Protein AF-0000000085156314 (afdb_homodimer)

Radius of gyration: 22.44 Å; Cα contacts (8 Å, |Δi|>4): 517; chains: 2; bounding box: 77×57×50 Å

Organism: Mycolicibacterium paratuberculosis (strain ATCC BAA-968 / K-10) (NCBI:txid262316)

Nearest PDB structures (foldseek):
  6rxb-assembly1_A  TM=6.533E-01  e=6.732E-04  Acinetobacter baumannii AYE
  8ke8-assembly1_A  TM=6.267E-01  e=6.438E-04  Pseudomonas aeruginosa PAO1
  6rxb-assembly2_C  TM=6.592E-01  e=2.058E-03  Acinetobacter baumannii AYE
  6yr2-assembly1_BBB  TM=4.576E-01  e=2.408E-04  Escherichia coli
  2xpu-assembly1_A  TM=4.699E-01  e=3.443E-04  Escherichia coli

Structure (mmCIF, N/CA/C/O backbone):
data_AF-0000000085156314-model_v1
#
loop_
_entity.id
_entity.type
_entity.pdbx_description
1 polymer 'HTH tetR-type domain-containing protein'
#
loop_
_atom_site.group_PDB
_atom_site.id
_atom_site.type_symbol
_atom_site.label_atom_id
_atom_site.label_alt_id
_atom_site.label_comp_id
_atom_site.label_asym_id
_atom_site.label_entity_id
_atom_site.label_seq_id
_atom_site.pdbx_PDB_ins_code
_atom_site.Cartn_x
_atom_site.Cartn_y
_atom_site.Cartn_z
_atom_site.occupancy
_atom_site.B_iso_or_equiv
_atom_site.auth_seq_id
_atom_site.auth_comp_id
_atom_site.auth_asym_id
_atom_site.auth_atom_id
_atom_site.pdbx_PDB_model_num
ATOM 1 N N . MET A 1 1 ? 38.969 18.031 -7.281 1 35.69 1 MET A N 1
ATOM 2 C CA . MET A 1 1 ? 37.969 17.391 -6.445 1 35.69 1 MET A CA 1
ATOM 3 C C . MET A 1 1 ? 37.188 18.422 -5.613 1 35.69 1 MET A C 1
ATOM 5 O O . MET A 1 1 ? 37.812 19.297 -4.992 1 35.69 1 MET A O 1
ATOM 9 N N . ALA A 1 2 ? 36 18.609 -5.859 1 46.84 2 ALA A N 1
ATOM 10 C CA . ALA A 1 2 ? 35.406 19.703 -5.082 1 46.84 2 ALA A CA 1
ATOM 11 C C . ALA A 1 2 ? 35.688 19.531 -3.594 1 46.84 2 ALA A C 1
ATOM 13 O O . ALA A 1 2 ? 35.812 18.406 -3.102 1 46.84 2 ALA A O 1
ATOM 14 N N . PRO A 1 3 ? 36 20.5 -2.865 1 46.44 3 PRO A N 1
ATOM 15 C CA . PRO A 1 3 ? 36.312 20.359 -1.438 1 46.44 3 PRO A CA 1
ATOM 16 C C . PRO A 1 3 ? 35.219 19.609 -0.666 1 46.44 3 PRO A C 1
ATOM 18 O O . PRO A 1 3 ? 34.031 19.656 -1.045 1 46.44 3 PRO A O 1
ATOM 21 N N . PRO A 1 4 ? 35.562 18.531 0.115 1 48.97 4 PRO A N 1
ATOM 22 C CA . PRO A 1 4 ? 34.594 17.766 0.91 1 48.97 4 PRO A CA 1
ATOM 23 C C . PRO A 1 4 ? 33.594 18.656 1.63 1 48.97 4 PRO A C 1
ATOM 25 O O . PRO A 1 4 ? 33.969 19.703 2.16 1 48.97 4 PRO A O 1
ATOM 28 N N . ARG A 1 5 ? 32.438 18.797 1.153 1 59.34 5 ARG A N 1
ATOM 29 C CA . ARG A 1 5 ? 31.422 19.609 1.811 1 59.34 5 ARG A CA 1
ATOM 30 C C . ARG A 1 5 ? 31.359 19.312 3.303 1 59.34 5 ARG A C 1
ATOM 32 O O . ARG A 1 5 ? 31.422 18.141 3.709 1 59.34 5 ARG A O 1
ATOM 39 N N . LYS A 1 6 ? 31.594 20.281 4.109 1 61.19 6 LYS A N 1
ATOM 40 C CA . LYS A 1 6 ? 31.641 20.156 5.566 1 61.19 6 LYS A CA 1
ATOM 41 C C . LYS A 1 6 ? 30.469 19.328 6.082 1 61.19 6 LYS A C 1
ATOM 43 O O . LYS A 1 6 ? 30.625 18.516 6.992 1 61.19 6 LYS A O 1
ATOM 48 N N . HIS A 1 7 ? 29.188 19.562 5.43 1 71.12 7 HIS A N 1
ATOM 49 C CA . HIS A 1 7 ? 28.047 18.766 5.84 1 71.12 7 HIS A CA 1
ATOM 50 C C . HIS A 1 7 ? 27.531 17.922 4.68 1 71.12 7 HIS A C 1
ATOM 52 O O . HIS A 1 7 ? 26.891 18.438 3.758 1 71.12 7 HIS A O 1
ATOM 58 N N . GLU A 1 8 ? 27.734 16.641 4.859 1 87.06 8 GLU A N 1
ATOM 59 C CA . GLU A 1 8 ? 27.406 15.734 3.768 1 87.06 8 GLU A CA 1
ATOM 60 C C . GLU A 1 8 ? 25.891 15.703 3.527 1 87.06 8 GLU A C 1
ATOM 62 O O . GLU A 1 8 ? 25.109 15.703 4.477 1 87.06 8 GLU A O 1
ATOM 67 N N . THR A 1 9 ? 25.5 15.93 2.314 1 93.81 9 THR A N 1
ATOM 68 C CA . THR A 1 9 ? 24.109 15.914 1.896 1 93.81 9 THR A CA 1
ATOM 69 C C . THR A 1 9 ? 23.375 14.719 2.506 1 93.81 9 THR A C 1
ATOM 71 O O . THR A 1 9 ? 22.25 14.852 2.986 1 93.81 9 THR A O 1
ATOM 74 N N . ASP A 1 10 ? 24.062 13.664 2.662 1 95.19 10 ASP A N 1
ATOM 75 C CA . ASP A 1 10 ? 23.438 12.445 3.164 1 95.19 10 ASP A CA 1
ATOM 76 C C . ASP A 1 10 ? 23.078 12.578 4.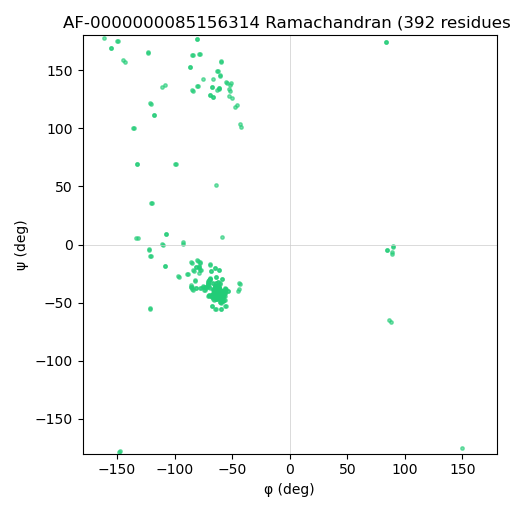645 1 95.19 10 ASP A C 1
ATOM 78 O O . ASP A 1 10 ? 22.062 12.062 5.094 1 95.19 10 ASP A O 1
ATOM 82 N N . VAL A 1 11 ? 23.906 13.281 5.297 1 96.19 11 VAL A N 1
ATOM 83 C CA . VAL A 1 11 ? 23.656 13.477 6.723 1 96.19 11 VAL A CA 1
ATOM 84 C C . VAL A 1 11 ? 22.406 14.328 6.922 1 96.19 11 VAL A C 1
ATOM 86 O O . VAL A 1 11 ? 21.578 14.039 7.789 1 96.19 11 VAL A O 1
ATOM 89 N N . ILE A 1 12 ? 22.297 15.344 6.141 1 97.31 12 ILE A N 1
ATOM 90 C CA . ILE A 1 12 ? 21.141 16.234 6.199 1 97.31 12 ILE A CA 1
ATOM 91 C C . ILE A 1 12 ? 19.875 15.469 5.844 1 97.31 12 ILE A C 1
ATOM 93 O O . ILE A 1 12 ? 18.875 15.547 6.566 1 97.31 12 ILE A O 1
ATOM 97 N N . LEU A 1 13 ? 19.984 14.711 4.793 1 98 13 LEU A N 1
ATOM 98 C CA . LEU A 1 13 ? 18.812 13.992 4.312 1 98 13 LEU A CA 1
ATOM 99 C C . LEU A 1 13 ? 18.438 12.867 5.27 1 98 13 LEU A C 1
ATOM 101 O O . LEU A 1 13 ? 17.25 12.555 5.438 1 98 13 LEU A O 1
ATOM 105 N N . ASP A 1 14 ? 19.438 12.281 5.914 1 98.06 14 ASP A N 1
ATOM 106 C CA . ASP A 1 14 ? 19.172 11.273 6.934 1 98.06 14 ASP A CA 1
ATOM 107 C C . ASP A 1 14 ? 18.469 11.883 8.141 1 98.06 14 ASP A C 1
ATOM 109 O O . ASP A 1 14 ? 17.547 11.273 8.703 1 98.06 14 ASP A O 1
ATOM 113 N N . ALA A 1 15 ? 18.859 13.062 8.492 1 97.94 15 ALA A N 1
ATOM 114 C CA . ALA A 1 15 ? 18.219 13.766 9.602 1 97.94 15 ALA A CA 1
ATOM 115 C C . ALA A 1 15 ? 16.766 14.102 9.273 1 97.94 15 ALA A C 1
ATOM 117 O O . ALA A 1 15 ? 15.883 13.898 10.102 1 97.94 15 ALA A O 1
ATOM 118 N N . ALA A 1 16 ? 16.578 14.57 8.094 1 97.56 16 ALA A N 1
ATOM 119 C CA . ALA A 1 16 ? 15.227 14.891 7.645 1 97.56 16 ALA A CA 1
ATOM 120 C C . ALA A 1 16 ? 14.328 13.656 7.664 1 97.56 16 ALA A C 1
ATOM 122 O O . ALA A 1 16 ? 13.211 13.695 8.18 1 97.56 16 ALA A O 1
ATOM 123 N N . ARG A 1 17 ? 14.812 12.602 7.145 1 97.44 17 ARG A N 1
ATOM 124 C CA . ARG A 1 17 ? 14.078 11.336 7.109 1 97.44 17 ARG A CA 1
ATOM 125 C C . ARG A 1 17 ? 13.711 10.875 8.516 1 97.44 17 ARG A C 1
ATOM 127 O O . ARG A 1 17 ? 12.57 10.492 8.766 1 97.44 17 ARG A O 1
ATOM 134 N N . ALA A 1 18 ? 14.656 10.969 9.383 1 97.75 18 ALA A N 1
ATOM 135 C CA . ALA A 1 18 ? 14.438 10.516 10.758 1 97.75 18 ALA A CA 1
ATOM 136 C C . ALA A 1 18 ? 13.336 11.336 11.43 1 97.75 18 ALA A C 1
ATOM 138 O O . ALA A 1 18 ? 12.469 10.789 12.102 1 97.75 18 ALA A O 1
ATOM 139 N N . LEU A 1 19 ? 13.367 12.609 11.242 1 96.44 19 LEU A N 1
ATOM 140 C CA . LEU A 1 19 ? 12.367 13.5 11.828 1 96.44 19 LEU A CA 1
ATOM 141 C C . LEU A 1 19 ? 10.984 13.195 11.273 1 96.44 19 LEU A C 1
ATOM 143 O O . LEU A 1 19 ? 10.008 13.141 12.023 1 96.44 19 LEU A O 1
ATOM 147 N N . VAL A 1 20 ? 10.898 12.953 9.992 1 94.06 20 VAL A N 1
ATOM 148 C CA . VAL A 1 20 ? 9.633 12.672 9.336 1 94.06 20 VAL A CA 1
ATOM 149 C C . VAL A 1 20 ? 9.07 11.336 9.836 1 94.06 20 VAL A C 1
ATOM 151 O O . VAL A 1 20 ? 7.875 11.227 10.125 1 94.06 20 VAL A O 1
ATOM 154 N N . LEU A 1 21 ? 9.922 10.359 9.945 1 93.31 21 LEU A N 1
ATOM 155 C CA . LEU A 1 21 ? 9.477 9.031 10.359 1 93.31 21 LEU A CA 1
ATOM 156 C C . LEU A 1 21 ? 9.047 9.031 11.82 1 93.31 21 LEU A C 1
ATOM 158 O O . LEU A 1 21 ? 8.141 8.297 12.211 1 93.31 21 LEU A O 1
ATOM 162 N N . ASP A 1 22 ? 9.656 9.906 12.609 1 91.56 22 ASP A N 1
ATOM 163 C CA . ASP A 1 22 ? 9.383 9.945 14.047 1 91.56 22 ASP A CA 1
ATOM 164 C C . ASP A 1 22 ? 8.141 10.781 14.344 1 91.56 22 ASP A C 1
ATOM 166 O O . ASP A 1 22 ? 7.32 10.406 15.188 1 91.56 22 ASP A O 1
ATOM 170 N N . GLY A 1 23 ? 8.008 11.883 13.617 1 87.19 23 GLY A N 1
ATOM 171 C CA . GLY A 1 23 ? 6.977 12.836 14.016 1 87.19 23 GLY A CA 1
ATOM 172 C C . GLY A 1 23 ? 6.113 13.297 12.859 1 87.19 23 GLY A C 1
ATOM 173 O O . GLY A 1 23 ? 5.254 14.164 13.023 1 87.19 23 GLY A O 1
ATOM 174 N N . GLY A 1 24 ? 6.355 12.68 11.727 1 87.69 24 GLY A N 1
ATOM 175 C CA . GLY A 1 24 ? 5.645 13.133 10.539 1 87.69 24 GLY A CA 1
ATOM 176 C C . GLY A 1 24 ? 6.305 14.32 9.867 1 87.69 24 GLY A C 1
ATOM 177 O O . GLY A 1 24 ? 7.258 14.891 10.398 1 87.69 24 GLY A O 1
ATOM 178 N N . PRO A 1 25 ? 5.789 14.711 8.727 1 87.38 25 PRO A N 1
ATOM 179 C CA . PRO A 1 25 ? 6.395 15.797 7.941 1 87.38 25 PRO A CA 1
ATOM 180 C C . PRO A 1 25 ? 6.43 17.125 8.695 1 87.38 25 PRO A C 1
ATOM 182 O O . PRO A 1 25 ? 7.371 17.906 8.539 1 87.38 25 PRO A O 1
ATOM 185 N N . ARG A 1 26 ? 5.496 17.391 9.492 1 84.06 26 ARG A N 1
ATOM 186 C CA . ARG A 1 26 ? 5.41 18.656 10.203 1 84.06 26 ARG A CA 1
ATOM 187 C C . ARG A 1 26 ? 6.516 18.781 11.242 1 84.06 26 ARG A C 1
ATOM 189 O O . ARG A 1 26 ? 6.922 19.891 11.602 1 84.06 26 ARG A O 1
ATOM 196 N N . ALA A 1 27 ? 7.023 17.719 11.656 1 89.88 27 ALA A N 1
ATOM 197 C CA . ALA A 1 27 ? 8.078 17.688 12.664 1 89.88 27 ALA A CA 1
ATOM 198 C C . ALA A 1 27 ? 9.43 18.047 12.055 1 89.88 27 ALA A C 1
ATOM 200 O O . ALA A 1 27 ? 10.391 18.328 12.773 1 89.88 27 ALA A O 1
ATOM 201 N N . ALA A 1 28 ? 9.516 18 10.766 1 94.75 28 ALA A N 1
ATOM 202 C CA . ALA A 1 28 ? 10.781 18.219 10.07 1 94.75 28 ALA A CA 1
ATOM 203 C C . ALA A 1 28 ? 10.883 19.641 9.539 1 94.75 28 ALA A C 1
ATOM 205 O O . ALA A 1 28 ? 10.953 19.859 8.32 1 94.75 28 ALA A O 1
ATOM 206 N N . SER A 1 29 ? 11.008 20.609 10.461 1 95.56 29 SER A N 1
ATOM 207 C CA . SER A 1 29 ? 11.266 22 10.078 1 95.56 29 SER A CA 1
ATOM 208 C C . SER A 1 29 ? 12.734 22.219 9.719 1 95.56 29 SER A C 1
ATOM 210 O O . SER A 1 29 ? 13.586 21.391 10.055 1 95.56 29 SER A O 1
ATOM 212 N N . VAL A 1 30 ? 12.969 23.297 9.078 1 96.62 30 VAL A N 1
ATOM 213 C CA . VAL A 1 30 ? 14.352 23.625 8.734 1 96.62 30 VAL A CA 1
ATOM 214 C C . VAL A 1 30 ? 15.188 23.719 10.016 1 96.62 30 VAL A C 1
ATOM 216 O O . VAL A 1 30 ? 16.312 23.219 10.07 1 96.62 30 VAL A O 1
ATOM 219 N N . ALA A 1 31 ? 14.633 24.344 11.016 1 97.44 31 ALA A N 1
ATOM 220 C CA . ALA A 1 31 ? 15.328 24.484 12.297 1 97.44 31 ALA A CA 1
ATOM 221 C C . ALA A 1 31 ? 15.617 23.125 12.914 1 97.44 31 ALA A C 1
ATOM 223 O O . ALA A 1 31 ? 16.719 22.875 13.406 1 97.44 31 ALA A O 1
ATOM 224 N N . ALA A 1 32 ? 14.672 22.234 12.922 1 97.94 32 ALA A N 1
ATOM 225 C CA . ALA A 1 32 ? 14.836 20.891 13.484 1 97.94 32 ALA A CA 1
ATOM 226 C C . ALA A 1 32 ? 15.875 20.094 12.711 1 97.94 32 ALA A C 1
ATOM 228 O O . ALA A 1 32 ? 16.688 19.375 13.305 1 97.94 32 ALA A O 1
ATOM 229 N N . ILE A 1 33 ? 15.836 20.172 11.398 1 98.19 33 ILE A N 1
ATOM 230 C CA . ILE A 1 33 ? 16.781 19.453 10.547 1 98.19 33 ILE A CA 1
ATOM 231 C C . ILE A 1 33 ? 18.188 20 10.773 1 98.19 33 ILE A C 1
ATOM 233 O O . ILE A 1 33 ? 19.156 19.219 10.836 1 98.19 33 ILE A O 1
ATOM 237 N N . ALA A 1 34 ? 18.234 21.297 10.875 1 97.81 34 ALA A N 1
ATOM 238 C CA . ALA A 1 34 ? 19.531 21.922 11.156 1 97.81 34 ALA A CA 1
ATOM 239 C C . ALA A 1 34 ? 20.125 21.391 12.453 1 97.81 34 ALA A C 1
ATOM 241 O O . ALA A 1 34 ? 21.281 20.984 12.492 1 97.81 34 ALA A O 1
ATOM 242 N N . LYS A 1 35 ? 19.344 21.375 13.438 1 97.69 35 LYS A N 1
ATOM 243 C CA . LYS A 1 35 ? 19.781 20.891 14.75 1 97.69 35 LYS A CA 1
ATOM 244 C C . LYS A 1 35 ? 20.203 19.422 14.688 1 97.69 35 LYS A C 1
ATOM 246 O O . LYS A 1 35 ? 21.266 19.062 15.195 1 97.69 35 LYS A O 1
ATOM 251 N N . ALA A 1 36 ? 19.438 18.641 14.047 1 97.19 36 ALA A N 1
ATOM 252 C CA . ALA A 1 36 ? 19.672 17.203 14.008 1 97.19 36 ALA A CA 1
ATOM 253 C C . ALA A 1 36 ? 20.875 16.859 13.141 1 97.19 36 ALA A C 1
ATOM 255 O O . ALA A 1 36 ? 21.609 15.898 13.43 1 97.19 36 ALA A O 1
ATOM 256 N N . SER A 1 37 ? 21.047 17.562 12.094 1 96.69 37 SER A N 1
ATOM 257 C CA . SER A 1 37 ? 22.109 17.25 11.141 1 96.69 37 SER A CA 1
ATOM 258 C C . SER A 1 37 ? 23.406 17.938 11.516 1 96.69 37 SER A C 1
ATOM 260 O O . SER A 1 37 ? 24.484 17.562 11.016 1 96.69 37 SER A O 1
ATOM 262 N N . GLY A 1 38 ? 23.266 19.062 12.242 1 96.31 38 GLY A N 1
ATOM 263 C CA . GLY A 1 38 ? 24.438 19.859 12.555 1 96.31 38 GLY A CA 1
ATOM 264 C C . GLY A 1 38 ? 24.734 20.906 11.492 1 96.31 38 GLY A C 1
ATOM 265 O O . GLY A 1 38 ? 25.625 21.734 11.672 1 96.31 38 GLY A O 1
ATOM 266 N N . ALA A 1 39 ? 24.062 20.875 10.414 1 96.06 39 ALA A N 1
ATOM 267 C CA . ALA A 1 39 ? 24.25 21.859 9.359 1 96.06 39 ALA A CA 1
ATOM 268 C C . ALA A 1 39 ? 23.516 23.156 9.68 1 96.06 39 ALA A C 1
ATOM 270 O O . ALA A 1 39 ? 22.359 23.125 10.117 1 96.06 39 ALA A O 1
ATOM 271 N N . PRO A 1 40 ? 24.219 24.266 9.438 1 95.12 40 PRO A N 1
ATOM 272 C CA . PRO A 1 40 ? 23.531 25.547 9.656 1 95.12 40 PRO A CA 1
ATOM 273 C C . PRO A 1 40 ? 22.328 25.719 8.742 1 95.12 40 PRO A C 1
ATOM 275 O O . PRO A 1 40 ? 22.344 25.297 7.586 1 95.12 40 PRO A O 1
ATOM 278 N N . ALA A 1 41 ? 21.328 26.453 9.266 1 95.44 41 ALA A N 1
ATOM 279 C CA . ALA A 1 41 ? 20.109 26.719 8.5 1 95.44 41 ALA A CA 1
ATOM 280 C C . ALA A 1 41 ? 20.422 27.391 7.176 1 95.44 41 ALA A C 1
ATOM 282 O O . ALA A 1 41 ? 19.797 27.109 6.156 1 95.44 41 ALA A O 1
ATOM 283 N N . GLY A 1 42 ? 21.328 28.328 7.195 1 94.69 42 GLY A N 1
ATOM 284 C CA . GLY A 1 42 ? 21.719 29.016 5.98 1 94.69 42 GLY A CA 1
ATOM 285 C C . GLY A 1 42 ? 22.203 28.078 4.891 1 94.69 42 GLY A C 1
ATOM 286 O O . GLY A 1 42 ? 21.891 28.266 3.713 1 94.69 42 GLY A O 1
ATOM 287 N N . THR A 1 43 ? 22.953 27.078 5.238 1 94.44 43 THR A N 1
ATOM 288 C CA . THR A 1 43 ? 23.438 26.047 4.32 1 94.44 43 THR A CA 1
ATOM 289 C C . THR A 1 43 ? 22.25 25.266 3.734 1 94.44 43 THR A C 1
ATOM 291 O O . THR A 1 43 ? 22.234 24.984 2.535 1 94.44 43 THR A O 1
ATOM 294 N N . LEU A 1 44 ? 21.281 24.906 4.551 1 97 44 LEU A N 1
ATOM 295 C CA . LEU A 1 44 ? 20.109 24.172 4.113 1 97 44 LEU A CA 1
ATOM 296 C C . LEU A 1 44 ? 19.312 24.969 3.088 1 97 44 LEU A C 1
ATOM 298 O O . LEU A 1 44 ? 18.922 24.438 2.049 1 97 44 LEU A O 1
ATOM 302 N N . TYR A 1 45 ? 19.141 26.25 3.395 1 96.06 45 TYR A N 1
ATOM 303 C CA . TYR A 1 45 ? 18.406 27.109 2.49 1 96.06 45 TYR A CA 1
ATOM 304 C C . TYR A 1 45 ? 19.141 27.281 1.168 1 96.06 45 TYR A C 1
ATOM 306 O O . TYR A 1 45 ? 18.531 27.281 0.1 1 96.06 45 TYR A O 1
ATOM 314 N N . HIS A 1 46 ? 20.359 27.438 1.26 1 95.19 46 HIS A N 1
ATOM 315 C CA . HIS A 1 46 ? 21.172 27.609 0.057 1 95.19 46 HIS A CA 1
ATOM 316 C C . HIS A 1 46 ? 21.109 26.375 -0.828 1 95.19 46 HIS A C 1
ATOM 318 O O . HIS A 1 46 ? 20.938 26.484 -2.043 1 95.19 46 HIS A O 1
ATOM 324 N N . ARG A 1 47 ? 21.156 25.219 -0.265 1 95.44 47 ARG A N 1
ATOM 325 C CA . ARG A 1 47 ? 21.281 23.969 -1.008 1 95.44 47 ARG A CA 1
ATOM 326 C C . ARG A 1 47 ? 19.906 23.484 -1.473 1 95.44 47 ARG A C 1
ATOM 328 O O . ARG A 1 47 ? 19.781 22.906 -2.557 1 95.44 47 ARG A O 1
ATOM 335 N N . PHE A 1 48 ? 18.844 23.703 -0.605 1 95.94 48 PHE A N 1
ATOM 336 C CA . PHE A 1 48 ? 17.578 23.031 -0.887 1 95.94 48 PHE A CA 1
ATOM 337 C C . PHE A 1 48 ? 16.469 24.047 -1.089 1 95.94 48 PHE A C 1
ATOM 339 O O . PHE A 1 48 ? 15.359 23.688 -1.499 1 95.94 48 PHE A O 1
ATOM 346 N N . GLY A 1 49 ? 16.703 25.297 -0.805 1 94.44 49 GLY A N 1
ATOM 347 C CA . GLY A 1 49 ? 15.703 26.344 -0.961 1 94.44 49 GLY A CA 1
ATOM 348 C C . GLY A 1 49 ? 14.805 26.484 0.252 1 94.44 49 GLY A C 1
ATOM 349 O O . GLY A 1 49 ? 14.812 27.531 0.909 1 94.44 49 GLY A O 1
ATOM 350 N N . ASN A 1 50 ? 14.031 25.5 0.538 1 93.06 50 ASN A N 1
ATOM 351 C CA . ASN A 1 50 ? 13.078 25.516 1.646 1 93.06 50 ASN A CA 1
ATOM 352 C C . ASN A 1 50 ? 12.883 24.125 2.234 1 93.06 50 ASN A C 1
ATOM 354 O O . ASN A 1 50 ? 13.555 23.172 1.831 1 93.06 50 ASN A O 1
ATOM 358 N N . ARG A 1 51 ? 12.039 24.047 3.203 1 93.88 51 ARG A N 1
ATOM 359 C CA . ARG A 1 51 ? 11.742 22.781 3.883 1 93.88 51 ARG A CA 1
ATOM 360 C C . ARG A 1 51 ? 11.281 21.719 2.891 1 93.88 51 ARG A C 1
ATOM 362 O O . ARG A 1 51 ? 11.758 20.594 2.924 1 93.88 51 ARG A O 1
ATOM 369 N N . ASP A 1 52 ? 10.414 22.078 1.984 1 91.56 52 ASP A N 1
ATOM 370 C CA . ASP A 1 52 ? 9.883 21.156 0.997 1 91.56 52 ASP A CA 1
ATOM 371 C C . ASP A 1 52 ? 11 20.609 0.109 1 91.56 52 ASP A C 1
ATOM 373 O O . ASP A 1 52 ? 10.984 19.422 -0.263 1 91.56 52 ASP A O 1
ATOM 377 N N . GLY A 1 53 ? 11.828 21.469 -0.193 1 92.75 53 GLY A N 1
ATOM 378 C CA . GLY A 1 53 ? 12.969 21.047 -0.988 1 92.75 53 GLY A CA 1
ATOM 379 C C . GLY A 1 53 ? 13.797 19.969 -0.312 1 92.75 53 GLY A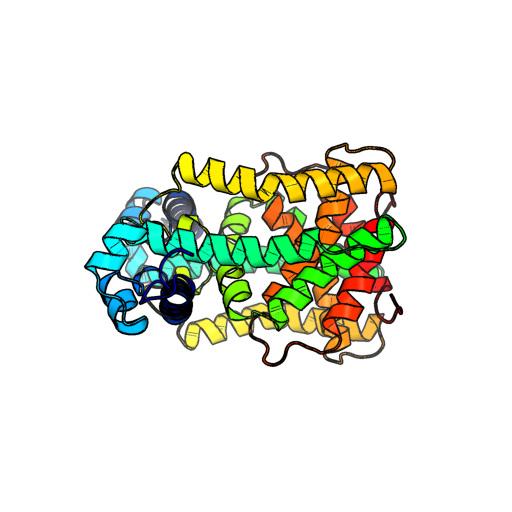 C 1
ATOM 380 O O . GLY A 1 53 ? 14.234 19.016 -0.962 1 92.75 53 GLY A O 1
ATOM 381 N N . ILE A 1 54 ? 14.031 20.062 0.994 1 95.19 54 ILE A N 1
ATOM 382 C CA . ILE A 1 54 ? 14.805 19.078 1.753 1 95.19 54 ILE A CA 1
ATOM 383 C C . ILE A 1 54 ? 14.055 17.75 1.787 1 95.19 54 ILE A C 1
ATOM 385 O O . ILE A 1 54 ? 14.641 16.688 1.529 1 95.19 54 ILE A O 1
ATOM 389 N N . LEU A 1 55 ? 12.836 17.859 2.082 1 94.38 55 LEU A N 1
ATOM 390 C CA . LEU A 1 55 ? 12.031 16.656 2.232 1 94.38 55 LEU A CA 1
ATOM 391 C C . LEU A 1 55 ? 11.883 15.922 0.9 1 94.38 55 LEU A C 1
ATOM 393 O O . LEU A 1 55 ? 11.961 14.695 0.848 1 94.38 55 LEU A O 1
ATOM 397 N N . THR A 1 56 ? 11.688 16.688 -0.111 1 93.19 56 THR A N 1
ATOM 398 C CA . THR A 1 56 ? 11.625 16.109 -1.449 1 93.19 56 THR A CA 1
ATOM 399 C C . THR A 1 56 ? 12.938 15.406 -1.796 1 93.19 56 THR A C 1
ATOM 401 O O . THR A 1 56 ? 12.922 14.289 -2.309 1 93.19 56 THR A O 1
ATOM 404 N N . ALA A 1 57 ? 13.938 16.031 -1.49 1 94.31 57 ALA A N 1
ATOM 405 C CA . ALA A 1 57 ? 15.25 15.453 -1.776 1 94.31 57 ALA A CA 1
ATOM 406 C C . ALA A 1 57 ? 15.453 14.156 -1.004 1 94.31 57 ALA A C 1
ATOM 408 O O . ALA A 1 57 ? 15.984 13.18 -1.544 1 94.31 57 ALA A O 1
ATOM 409 N N . ALA A 1 58 ? 15.07 14.133 0.251 1 96.38 58 ALA A N 1
ATOM 410 C CA . ALA A 1 58 ? 15.18 12.93 1.069 1 96.38 58 ALA A CA 1
ATOM 411 C C . ALA A 1 58 ? 14.352 11.789 0.482 1 96.38 58 ALA A C 1
ATOM 413 O O . ALA A 1 58 ? 14.82 10.648 0.403 1 96.38 58 ALA A O 1
ATOM 414 N N . TRP A 1 59 ? 13.195 12.102 0.047 1 96 59 TRP A N 1
ATOM 415 C CA . TRP A 1 59 ? 12.305 11.109 -0.53 1 96 59 TRP A CA 1
ATOM 416 C C . TRP A 1 59 ? 12.836 10.602 -1.863 1 96 59 TRP A C 1
ATOM 418 O O . TRP A 1 59 ? 12.859 9.391 -2.113 1 96 59 TRP A O 1
ATOM 428 N N . LEU A 1 60 ? 13.273 11.5 -2.643 1 95.25 60 LEU A N 1
ATOM 429 C CA . LEU A 1 60 ? 13.797 11.133 -3.953 1 95.25 60 LEU A CA 1
ATOM 430 C C . LEU A 1 60 ? 15.062 10.289 -3.82 1 95.25 60 LEU A C 1
ATOM 432 O O . LEU A 1 60 ? 15.297 9.391 -4.625 1 95.25 60 LEU A O 1
ATOM 436 N N . ARG A 1 61 ? 15.828 10.586 -2.865 1 96.5 61 ARG A N 1
ATOM 437 C CA . ARG A 1 61 ? 17 9.758 -2.637 1 96.5 61 ARG A CA 1
ATOM 438 C C . ARG A 1 61 ? 16.609 8.328 -2.273 1 96.5 61 ARG A C 1
ATOM 440 O O . ARG A 1 61 ? 17.219 7.371 -2.756 1 96.5 61 ARG A O 1
ATOM 447 N N . ALA A 1 62 ? 15.672 8.188 -1.394 1 97.56 62 ALA A N 1
ATOM 448 C CA . ALA A 1 62 ? 15.188 6.859 -1.035 1 97.56 62 ALA A CA 1
ATOM 449 C C . ALA A 1 62 ? 14.672 6.113 -2.264 1 97.56 62 ALA A C 1
ATOM 451 O O . ALA A 1 62 ? 14.961 4.93 -2.445 1 97.56 62 ALA A O 1
ATOM 452 N N . LEU A 1 63 ? 13.961 6.836 -3.105 1 96.69 63 LEU A N 1
ATOM 453 C CA . LEU A 1 63 ? 13.43 6.25 -4.332 1 96.69 63 LEU A CA 1
ATOM 454 C C . LEU A 1 63 ? 14.555 5.805 -5.254 1 96.69 63 LEU A C 1
ATOM 456 O O . LEU A 1 63 ? 14.508 4.707 -5.816 1 96.69 63 LEU A O 1
ATOM 460 N N . GLU A 1 64 ? 15.508 6.633 -5.395 1 96.56 64 GLU A N 1
ATOM 461 C CA . GLU A 1 64 ? 16.656 6.312 -6.234 1 96.56 64 GLU A CA 1
ATOM 462 C C . GLU A 1 64 ? 17.391 5.074 -5.719 1 96.56 64 GLU A C 1
ATOM 464 O O . GLU A 1 64 ? 17.797 4.215 -6.504 1 96.56 64 GLU A O 1
ATOM 469 N N . ARG A 1 65 ? 17.578 5.031 -4.418 1 97.19 65 ARG A N 1
ATOM 470 C CA . ARG A 1 65 ? 18.25 3.889 -3.809 1 97.19 65 ARG A CA 1
ATOM 471 C C . ARG A 1 65 ? 17.453 2.602 -4.043 1 97.19 65 ARG A C 1
ATOM 473 O O . ARG A 1 65 ? 18.047 1.547 -4.289 1 97.19 65 ARG A O 1
ATOM 480 N N . PHE A 1 66 ? 16.203 2.65 -4.02 1 97.69 66 PHE A N 1
ATOM 481 C CA . PHE A 1 66 ? 15.367 1.5 -4.332 1 97.69 66 PHE A CA 1
ATOM 482 C C . PHE A 1 66 ? 15.484 1.126 -5.805 1 97.69 66 PHE A C 1
ATOM 484 O O . PHE A 1 66 ? 15.766 -0.028 -6.137 1 97.69 66 PHE A O 1
ATOM 491 N N . GLN A 1 67 ? 15.273 2.105 -6.688 1 96.81 67 GLN A N 1
ATOM 492 C CA . GLN A 1 67 ? 15.211 1.849 -8.125 1 96.81 67 GLN A CA 1
ATOM 493 C C . GLN A 1 67 ? 16.562 1.353 -8.648 1 96.81 67 GLN A C 1
ATOM 495 O O . GLN A 1 67 ? 16.609 0.531 -9.57 1 96.81 67 GLN A O 1
ATOM 500 N N . ALA A 1 68 ? 17.641 1.877 -8.086 1 96.44 68 ALA A N 1
ATOM 501 C CA . ALA A 1 68 ? 18.969 1.41 -8.484 1 96.44 68 ALA A CA 1
ATOM 502 C C . ALA A 1 68 ? 19.109 -0.089 -8.242 1 96.44 68 ALA A C 1
ATOM 504 O O . ALA A 1 68 ? 19.672 -0.808 -9.078 1 96.44 68 ALA A O 1
ATOM 505 N N . ARG A 1 69 ? 18.609 -0.577 -7.191 1 96.31 69 ARG A N 1
ATOM 506 C CA . ARG A 1 69 ? 18.672 -2 -6.871 1 96.31 69 ARG A CA 1
ATOM 507 C C . ARG A 1 69 ? 17.766 -2.809 -7.793 1 96.31 69 ARG A C 1
ATOM 509 O O . ARG A 1 69 ? 18.172 -3.861 -8.297 1 96.31 69 ARG A O 1
ATOM 516 N N . ALA A 1 70 ? 16.578 -2.311 -7.996 1 96.88 70 ALA A N 1
ATOM 517 C CA . ALA A 1 70 ? 15.625 -3.006 -8.852 1 96.88 70 ALA A CA 1
ATOM 518 C C . ALA A 1 70 ? 16.156 -3.129 -10.281 1 96.88 70 ALA A C 1
ATOM 520 O O . ALA A 1 70 ? 16.062 -4.191 -10.898 1 96.88 70 ALA A O 1
ATOM 521 N N . LEU A 1 71 ? 16.75 -2.049 -10.766 1 96.62 71 LEU A N 1
ATOM 522 C CA . LEU A 1 71 ? 17.203 -2 -12.156 1 96.62 71 LEU A CA 1
ATOM 523 C C . LEU A 1 71 ? 18.5 -2.775 -12.328 1 96.62 71 LEU A C 1
ATOM 525 O O . LEU A 1 71 ? 18.844 -3.184 -13.445 1 96.62 71 LEU A O 1
ATOM 529 N N . ALA A 1 72 ? 19.203 -2.951 -11.242 1 96.81 72 ALA A N 1
ATOM 530 C CA . ALA A 1 72 ? 20.438 -3.717 -11.289 1 96.81 72 ALA A CA 1
ATOM 531 C C . ALA A 1 72 ? 20.172 -5.219 -11.25 1 96.81 72 ALA A C 1
ATOM 533 O O . ALA A 1 72 ? 21.047 -6.027 -11.555 1 96.81 72 ALA A O 1
ATOM 534 N N . ALA A 1 73 ? 19 -5.566 -10.805 1 95.62 73 ALA A N 1
ATOM 535 C CA . ALA A 1 73 ? 18.641 -6.98 -10.711 1 95.62 73 ALA A CA 1
ATOM 536 C C . ALA A 1 73 ? 18.625 -7.637 -12.086 1 95.62 73 ALA A C 1
ATOM 538 O O . ALA A 1 73 ? 18.172 -7.035 -13.07 1 95.62 73 ALA A O 1
ATOM 539 N N . ASP A 1 74 ? 19.234 -8.766 -12.156 1 94.31 74 ASP A N 1
ATOM 540 C CA . ASP A 1 74 ? 19.344 -9.484 -13.414 1 94.31 74 ASP A CA 1
ATOM 541 C C . ASP A 1 74 ? 19.234 -10.992 -13.203 1 94.31 74 ASP A C 1
ATOM 543 O O . ASP A 1 74 ? 19.375 -11.477 -12.078 1 94.31 74 ASP A O 1
ATOM 547 N N . GLY A 1 75 ? 18.875 -11.695 -14.203 1 95.81 75 GLY A N 1
ATOM 548 C CA . GLY A 1 75 ? 18.75 -13.141 -14.203 1 95.81 75 GLY A CA 1
ATOM 549 C C . GLY A 1 75 ? 19.047 -13.766 -15.562 1 95.81 75 GLY A C 1
ATOM 550 O O . GLY A 1 75 ? 19.297 -13.055 -16.531 1 95.81 75 GLY A O 1
ATOM 551 N N . ASP A 1 76 ? 19.047 -15.086 -15.578 1 96.88 76 ASP A N 1
ATOM 552 C CA . ASP A 1 76 ? 19.406 -15.828 -16.781 1 96.88 76 ASP A CA 1
ATOM 553 C C . ASP A 1 76 ? 18.328 -15.703 -17.844 1 96.88 76 ASP A C 1
ATOM 555 O O . ASP A 1 76 ? 18.625 -15.773 -19.047 1 96.88 76 ASP A O 1
ATOM 559 N N . THR A 1 77 ? 17.094 -15.633 -17.469 1 98.06 77 THR A N 1
ATOM 560 C CA . THR A 1 77 ? 15.938 -15.484 -18.344 1 98.06 77 THR A CA 1
ATOM 561 C C . THR A 1 77 ? 15.133 -14.234 -17.969 1 98.06 77 THR A C 1
ATOM 563 O O . THR A 1 77 ? 15.344 -13.648 -16.906 1 98.06 77 THR A O 1
ATOM 566 N N . PRO A 1 78 ? 14.25 -13.828 -18.875 1 97.88 78 PRO A N 1
ATOM 567 C CA . PRO A 1 78 ? 13.367 -12.719 -18.516 1 97.88 78 PRO A CA 1
ATOM 568 C C . PRO A 1 78 ? 12.57 -12.977 -17.234 1 97.88 78 PRO A C 1
ATOM 570 O O . PRO A 1 78 ? 12.383 -12.07 -16.422 1 97.88 78 PRO A O 1
ATOM 573 N N . GLU A 1 79 ? 12.164 -14.164 -17.078 1 98.25 79 GLU A N 1
ATOM 574 C CA . GLU A 1 79 ? 11.445 -14.539 -15.859 1 98.25 79 GLU A CA 1
ATOM 575 C C . GLU A 1 79 ? 12.336 -14.398 -14.625 1 98.25 79 GLU A C 1
ATOM 577 O O . GLU A 1 79 ? 11.922 -13.828 -13.617 1 98.25 79 GLU A O 1
ATOM 582 N N . ASP A 1 80 ? 13.57 -14.875 -14.734 1 98.44 80 ASP A N 1
ATOM 583 C CA . ASP A 1 80 ? 14.516 -14.758 -13.633 1 98.44 80 ASP A CA 1
ATOM 584 C C . ASP A 1 80 ? 14.797 -13.289 -13.305 1 98.44 80 ASP A C 1
ATOM 586 O O . ASP A 1 80 ? 14.953 -12.93 -12.133 1 98.44 80 ASP A O 1
ATOM 590 N N . THR A 1 81 ? 14.875 -12.508 -14.328 1 98.56 81 THR A N 1
ATOM 591 C CA . THR A 1 81 ? 15.102 -11.078 -14.141 1 98.56 81 THR A CA 1
ATOM 592 C C . THR A 1 81 ? 13.938 -10.438 -13.406 1 98.56 81 THR A C 1
ATOM 594 O O . THR A 1 81 ? 14.141 -9.672 -12.461 1 98.56 81 THR A O 1
ATOM 597 N N . ALA A 1 82 ? 12.75 -10.75 -13.828 1 98.69 82 ALA A N 1
ATOM 598 C CA . ALA A 1 82 ? 11.555 -10.211 -13.172 1 98.69 82 ALA A CA 1
ATOM 599 C C . ALA A 1 82 ? 11.5 -10.625 -11.703 1 98.69 82 ALA A C 1
ATOM 601 O O . ALA A 1 82 ? 11.219 -9.797 -10.836 1 98.69 82 ALA A O 1
ATOM 602 N N . VAL A 1 83 ? 11.812 -11.867 -11.453 1 98.69 83 VAL A N 1
ATOM 603 C CA . VAL A 1 83 ? 11.805 -12.383 -10.086 1 98.69 83 VAL A CA 1
ATOM 604 C C . VAL A 1 83 ? 12.883 -11.672 -9.266 1 98.69 83 VAL A C 1
ATOM 606 O O . VAL A 1 83 ? 12.641 -11.281 -8.117 1 98.69 83 VAL A O 1
ATOM 609 N N . ALA A 1 84 ? 14.031 -11.484 -9.852 1 98.69 84 ALA A N 1
ATOM 610 C CA . ALA A 1 84 ? 15.117 -10.789 -9.164 1 98.69 84 ALA A CA 1
ATOM 611 C C . ALA A 1 84 ? 14.719 -9.359 -8.82 1 98.69 84 ALA A C 1
ATOM 613 O O . ALA A 1 84 ? 15.07 -8.844 -7.754 1 98.69 84 ALA A O 1
ATOM 614 N N . MET A 1 85 ? 14.047 -8.711 -9.703 1 98.69 85 MET A N 1
ATOM 615 C CA . MET A 1 85 ? 13.562 -7.359 -9.453 1 98.69 85 MET A CA 1
ATOM 616 C C . MET A 1 85 ? 12.586 -7.34 -8.281 1 98.69 85 MET A C 1
ATOM 618 O O . MET A 1 85 ? 12.656 -6.453 -7.43 1 98.69 85 MET A O 1
ATOM 622 N N . ALA A 1 86 ? 11.688 -8.305 -8.219 1 98.56 86 ALA A N 1
ATOM 623 C CA . ALA A 1 86 ? 10.75 -8.391 -7.105 1 98.56 86 ALA A CA 1
ATOM 624 C C . ALA A 1 86 ? 11.492 -8.578 -5.781 1 98.56 86 ALA A C 1
ATOM 626 O O . ALA A 1 86 ? 11.195 -7.891 -4.797 1 98.56 86 ALA A O 1
ATOM 627 N N . VAL A 1 87 ? 12.453 -9.43 -5.773 1 98.56 87 VAL A N 1
ATOM 628 C CA . VAL A 1 87 ? 13.195 -9.758 -4.566 1 98.56 87 VAL A CA 1
ATOM 629 C C . VAL A 1 87 ? 14.047 -8.562 -4.137 1 98.56 87 VAL A C 1
ATOM 631 O O . VAL A 1 87 ? 14.297 -8.367 -2.945 1 98.56 87 VAL A O 1
ATOM 634 N N . ALA A 1 88 ? 14.453 -7.766 -5.09 1 98.25 88 ALA A N 1
ATOM 635 C CA . ALA A 1 88 ? 15.258 -6.578 -4.805 1 98.25 88 ALA A CA 1
ATOM 636 C C . ALA A 1 88 ? 14.531 -5.633 -3.857 1 98.25 88 ALA A C 1
ATOM 638 O O . ALA A 1 88 ? 15.156 -4.926 -3.068 1 98.25 88 ALA A O 1
ATOM 639 N N . ALA A 1 89 ? 13.234 -5.609 -3.887 1 97.75 89 ALA A N 1
ATOM 640 C CA . ALA A 1 89 ? 12.453 -4.781 -2.973 1 97.75 89 ALA A CA 1
ATOM 641 C C . ALA A 1 89 ? 12.648 -5.223 -1.525 1 97.75 89 ALA A C 1
ATOM 643 O O . ALA A 1 89 ? 12.789 -4.387 -0.628 1 97.75 89 ALA A O 1
ATOM 644 N N . VAL A 1 90 ? 12.672 -6.535 -1.323 1 97.88 90 VAL A N 1
ATOM 645 C CA . VAL A 1 90 ? 12.891 -7.078 0.013 1 97.88 90 VAL A CA 1
ATOM 646 C C . VAL A 1 90 ? 14.305 -6.75 0.481 1 97.88 90 VAL A C 1
ATOM 648 O O . VAL A 1 90 ? 14.508 -6.289 1.608 1 97.88 90 VAL A O 1
ATOM 651 N N . GLY A 1 91 ? 15.273 -6.941 -0.416 1 97.5 91 GLY A N 1
ATOM 652 C CA . GLY A 1 91 ? 16.656 -6.605 -0.096 1 97.5 91 GLY A CA 1
ATOM 653 C C . GLY A 1 91 ? 16.844 -5.141 0.245 1 97.5 91 GLY A C 1
ATOM 654 O O . GLY A 1 91 ? 17.578 -4.805 1.178 1 97.5 91 GLY A O 1
ATOM 655 N N . PHE A 1 92 ? 16.188 -4.316 -0.463 1 98.06 92 PHE A N 1
ATOM 656 C CA . PHE A 1 92 ? 16.219 -2.881 -0.202 1 98.06 92 PHE A CA 1
ATOM 657 C C . PHE A 1 92 ? 15.711 -2.572 1.201 1 98.06 92 PHE A C 1
ATOM 659 O O . PHE A 1 92 ? 16.375 -1.858 1.962 1 98.06 92 PHE A O 1
ATOM 666 N N . ALA A 1 93 ? 14.562 -3.133 1.541 1 98 93 ALA A N 1
ATOM 667 C CA . ALA A 1 93 ? 13.953 -2.875 2.844 1 98 93 ALA A CA 1
ATOM 668 C C . ALA A 1 93 ? 14.828 -3.404 3.975 1 98 93 ALA A C 1
ATOM 670 O O . ALA A 1 93 ? 14.875 -2.824 5.062 1 98 93 ALA A O 1
ATOM 671 N N . ARG A 1 94 ? 15.523 -4.48 3.729 1 97.06 94 ARG A N 1
ATOM 672 C CA . ARG A 1 94 ? 16.438 -5.043 4.719 1 97.06 94 ARG A CA 1
ATOM 673 C C . ARG A 1 94 ? 17.656 -4.156 4.902 1 97.06 94 ARG A C 1
ATOM 675 O O . ARG A 1 94 ? 18.094 -3.912 6.027 1 97.06 94 ARG A O 1
ATOM 682 N N . ALA A 1 95 ? 18.203 -3.68 3.834 1 96.69 95 ALA A N 1
ATOM 683 C CA . ALA A 1 95 ? 19.438 -2.918 3.852 1 96.69 95 ALA A CA 1
ATOM 684 C C . ALA A 1 95 ? 19.203 -1.487 4.324 1 96.69 95 ALA A C 1
ATOM 686 O O . ALA A 1 95 ? 20.047 -0.905 5.008 1 96.69 95 ALA A O 1
ATOM 687 N N . LEU A 1 96 ? 18.109 -0.939 3.939 1 97.25 96 LEU A N 1
ATOM 688 C CA . LEU A 1 96 ? 17.781 0.456 4.223 1 97.25 96 LEU A CA 1
ATOM 689 C C . LEU A 1 96 ? 16.359 0.596 4.75 1 97.25 96 LEU A C 1
ATOM 691 O O . LEU A 1 96 ? 15.516 1.222 4.105 1 97.25 96 LEU A O 1
ATOM 695 N N . PRO A 1 97 ? 16.141 0.105 5.977 1 97.25 97 PRO A N 1
ATOM 696 C CA . PRO A 1 97 ? 14.781 0.029 6.496 1 97.25 97 PRO A CA 1
ATOM 697 C C . PRO A 1 97 ? 14.117 1.4 6.625 1 97.25 97 PRO A C 1
ATOM 699 O O . PRO A 1 97 ? 12.914 1.536 6.387 1 97.25 97 PRO A O 1
ATOM 702 N N . ASP A 1 98 ? 14.898 2.439 6.914 1 97.19 98 ASP A N 1
ATOM 703 C CA . ASP A 1 98 ? 14.305 3.76 7.09 1 97.19 98 ASP A CA 1
ATOM 704 C C . ASP A 1 98 ? 13.914 4.371 5.742 1 97.19 98 ASP A C 1
ATOM 706 O O . ASP A 1 98 ? 12.906 5.062 5.637 1 97.19 98 ASP A O 1
ATOM 710 N N . ASP A 1 99 ? 14.688 4.133 4.723 1 97.62 99 ASP A N 1
ATOM 711 C CA . ASP A 1 99 ? 14.32 4.562 3.377 1 97.62 99 ASP A CA 1
ATOM 712 C C . ASP A 1 99 ? 13.047 3.865 2.906 1 97.62 99 ASP A C 1
ATOM 714 O O . ASP A 1 99 ? 12.164 4.5 2.326 1 97.62 99 ASP A O 1
ATOM 718 N N . ALA A 1 100 ? 12.984 2.576 3.213 1 97.62 100 ALA A N 1
ATOM 719 C CA . ALA A 1 100 ? 11.805 1.805 2.824 1 97.62 100 ALA A CA 1
ATOM 720 C C . ALA A 1 100 ? 10.555 2.311 3.539 1 97.62 100 ALA A C 1
ATOM 722 O O . ALA A 1 100 ? 9.516 2.521 2.912 1 97.62 100 ALA A O 1
ATOM 723 N N . ARG A 1 101 ? 10.719 2.547 4.781 1 96 101 ARG A N 1
ATOM 724 C CA . ARG A 1 101 ? 9.578 3.035 5.559 1 96 101 ARG A CA 1
ATOM 725 C C . ARG A 1 101 ? 9.141 4.414 5.078 1 96 101 ARG A C 1
ATOM 727 O O . ARG A 1 101 ? 7.945 4.711 5.027 1 96 101 ARG A O 1
ATOM 734 N N . LEU A 1 102 ? 10.062 5.254 4.715 1 95.75 102 LEU A N 1
ATOM 735 C CA . LEU A 1 102 ? 9.734 6.574 4.188 1 95.75 102 LEU A CA 1
ATOM 736 C C . LEU A 1 102 ? 8.891 6.457 2.92 1 95.75 102 LEU A C 1
ATOM 738 O O . LEU A 1 102 ? 7.844 7.102 2.805 1 95.75 102 LEU A O 1
ATOM 742 N N . LEU A 1 103 ? 9.281 5.562 2.01 1 95.25 103 LEU A N 1
ATOM 743 C CA . LEU A 1 103 ? 8.602 5.395 0.733 1 95.25 103 LEU A CA 1
ATOM 744 C C . LEU A 1 103 ? 7.223 4.77 0.931 1 95.25 103 LEU A C 1
ATOM 746 O O . LEU A 1 103 ? 6.285 5.07 0.19 1 95.25 103 LEU A O 1
ATOM 750 N N . LEU A 1 104 ? 7.09 3.939 1.957 1 92.81 104 LEU A N 1
ATOM 751 C CA . LEU A 1 104 ? 5.863 3.182 2.182 1 92.81 104 LEU A CA 1
ATOM 752 C C . LEU A 1 104 ? 4.82 4.035 2.896 1 92.81 104 LEU A C 1
ATOM 754 O O . LEU A 1 104 ? 3.619 3.842 2.703 1 92.81 104 LEU A O 1
ATOM 758 N N . THR A 1 105 ? 5.289 4.957 3.705 1 85.88 105 THR A N 1
ATOM 759 C CA . THR A 1 105 ? 4.363 5.59 4.637 1 85.88 105 THR A CA 1
ATOM 760 C C . THR A 1 105 ? 4.082 7.031 4.227 1 85.88 105 THR A C 1
ATOM 762 O O . THR A 1 105 ? 3.094 7.625 4.66 1 85.88 105 THR A O 1
ATOM 765 N N . ILE A 1 106 ? 4.969 7.52 3.416 1 84.69 106 ILE A N 1
ATOM 766 C CA . ILE A 1 106 ? 4.836 8.93 3.076 1 84.69 106 ILE A CA 1
ATOM 767 C C . ILE A 1 106 ? 4.656 9.086 1.566 1 84.69 106 ILE A C 1
ATOM 769 O O . ILE A 1 106 ? 5.504 8.641 0.788 1 84.69 106 ILE A O 1
ATOM 773 N N . ARG A 1 107 ? 3.574 9.672 1.242 1 81.56 107 ARG A N 1
ATOM 774 C CA . ARG A 1 107 ? 3.369 10.055 -0.151 1 81.56 107 ARG A CA 1
ATOM 775 C C . ARG A 1 107 ? 3.973 11.422 -0.439 1 81.56 107 ARG A C 1
ATOM 777 O O . ARG A 1 107 ? 4.043 12.273 0.45 1 81.56 107 ARG A O 1
ATOM 784 N N . PRO A 1 108 ? 4.32 11.57 -1.693 1 77.12 108 PRO A N 1
ATOM 785 C CA . PRO A 1 108 ? 4.875 12.883 -2.027 1 77.12 108 PRO A CA 1
ATOM 786 C C . PRO A 1 108 ? 3.93 14.031 -1.676 1 77.12 108 PRO A C 1
ATOM 788 O O . PRO A 1 108 ? 4.371 15.07 -1.176 1 77.12 108 PRO A O 1
ATOM 791 N N . GLY A 1 109 ? 2.711 13.844 -1.874 1 74.69 109 GLY A N 1
ATOM 792 C CA . GLY A 1 109 ? 1.737 14.875 -1.546 1 74.69 109 GLY A CA 1
ATOM 793 C C . GLY A 1 109 ? 1.65 15.164 -0.058 1 74.69 109 GLY A C 1
ATOM 794 O O . GLY A 1 109 ? 1.197 16.234 0.347 1 74.69 109 GLY A O 1
ATOM 795 N N . ASP A 1 110 ? 2.088 14.258 0.767 1 75.69 110 ASP A N 1
ATOM 796 C CA . ASP A 1 110 ? 2.061 14.43 2.217 1 75.69 110 ASP A CA 1
ATOM 797 C C . ASP A 1 110 ? 3.277 15.211 2.701 1 75.69 110 ASP A C 1
ATOM 799 O O . ASP A 1 110 ? 3.281 15.734 3.82 1 75.69 110 ASP A O 1
ATOM 803 N N . LEU A 1 111 ? 4.285 15.203 1.936 1 74.81 111 LEU A N 1
ATOM 804 C CA . LEU A 1 111 ? 5.547 15.836 2.309 1 74.81 111 LEU A CA 1
ATOM 805 C C . LEU A 1 111 ? 5.477 17.344 2.113 1 74.81 111 LEU A C 1
ATOM 807 O O . LEU A 1 111 ? 6.145 18.094 2.828 1 74.81 111 LEU A O 1
ATOM 811 N N . LEU A 1 112 ? 4.582 17.734 1.219 1 74.5 112 LEU A N 1
ATOM 812 C CA . LEU A 1 112 ? 4.621 19.109 0.738 1 74.5 112 LEU A CA 1
ATOM 813 C C . LEU A 1 112 ? 3.447 19.922 1.285 1 74.5 112 LEU A C 1
ATOM 815 O O . LEU A 1 112 ? 2.373 19.359 1.529 1 74.5 112 LEU A O 1
ATOM 819 N N . ASP A 1 113 ? 3.77 21.188 1.705 1 67.69 113 ASP A N 1
ATOM 820 C CA . ASP A 1 113 ? 2.719 22.125 2.076 1 67.69 113 ASP A CA 1
ATOM 821 C C . ASP A 1 113 ? 1.836 22.469 0.876 1 67.69 113 ASP A C 1
ATOM 823 O O . ASP A 1 113 ? 2.148 23.375 0.107 1 67.69 113 ASP A O 1
ATOM 827 N N . GLY A 1 114 ? 1.347 21.516 0.206 1 66.62 114 GLY A N 1
ATOM 828 C CA . GLY A 1 114 ? 0.534 21.625 -0.994 1 66.62 114 GLY A CA 1
ATOM 829 C C . GLY A 1 114 ? 0.712 20.453 -1.945 1 66.62 114 GLY A C 1
ATOM 830 O O . GLY A 1 114 ? 1.379 19.469 -1.611 1 66.62 114 GLY A O 1
ATOM 831 N N . GLU A 1 115 ? 0.072 20.594 -3.055 1 71.62 115 GLU A N 1
ATOM 832 C CA . GLU A 1 115 ? 0.182 19.562 -4.078 1 71.62 115 GLU A CA 1
ATOM 833 C C . GLU A 1 115 ? 1.528 19.625 -4.789 1 71.62 115 GLU A C 1
ATOM 835 O O . GLU A 1 115 ? 2.094 20.719 -4.957 1 71.62 115 GLU A O 1
ATOM 840 N N . PRO A 1 116 ? 1.98 18.422 -5.066 1 76.44 116 PRO A N 1
ATOM 841 C CA . PRO A 1 116 ? 3.195 18.453 -5.883 1 76.44 116 PRO A CA 1
ATOM 842 C C . PRO A 1 116 ? 3.045 19.297 -7.141 1 76.44 116 PRO A C 1
ATOM 844 O O . PRO A 1 116 ? 1.987 19.297 -7.773 1 76.44 116 PRO A O 1
ATOM 847 N N . ASP A 1 117 ? 4.035 20.094 -7.34 1 80.56 117 ASP A N 1
ATOM 848 C CA . ASP A 1 117 ? 3.969 20.953 -8.523 1 80.56 117 ASP A CA 1
ATOM 849 C C . ASP A 1 117 ? 4.387 20.188 -9.773 1 80.56 117 ASP A C 1
ATOM 851 O O . ASP A 1 117 ? 4.676 18.984 -9.711 1 80.56 117 ASP A O 1
ATOM 855 N N . ALA A 1 118 ? 4.285 20.859 -10.852 1 84.81 118 ALA A N 1
ATOM 856 C CA . ALA A 1 118 ? 4.562 20.25 -12.156 1 84.81 118 ALA A CA 1
ATOM 857 C C . ALA A 1 118 ? 6.012 19.781 -12.234 1 84.81 118 ALA A C 1
ATOM 859 O O . ALA A 1 118 ? 6.297 18.734 -12.82 1 84.81 118 ALA A O 1
ATOM 860 N N . ALA A 1 119 ? 6.84 20.547 -11.664 1 83.31 119 ALA A N 1
ATOM 861 C CA . ALA A 1 119 ? 8.258 20.203 -11.695 1 83.31 119 ALA A CA 1
ATOM 862 C C . ALA A 1 119 ? 8.516 18.891 -10.945 1 83.31 119 ALA A C 1
ATOM 864 O O . ALA A 1 119 ? 9.273 18.047 -11.414 1 83.31 119 ALA A O 1
ATOM 865 N N . PHE A 1 120 ? 7.941 18.781 -9.867 1 85.5 120 PHE A N 1
ATOM 866 C CA . PHE A 1 120 ? 8.07 17.531 -9.109 1 85.5 120 PHE A CA 1
ATOM 867 C C . PHE A 1 120 ? 7.5 16.359 -9.891 1 85.5 120 PHE A C 1
ATOM 869 O O . PHE A 1 120 ? 8.125 15.305 -9.977 1 85.5 120 PHE A O 1
ATOM 876 N N . ARG A 1 121 ? 6.402 16.547 -10.492 1 88.31 121 ARG A N 1
ATOM 877 C CA . ARG A 1 121 ? 5.762 15.492 -11.266 1 88.31 121 ARG A CA 1
ATOM 878 C C . ARG A 1 121 ? 6.633 15.062 -12.438 1 88.31 121 ARG A C 1
ATOM 880 O O . ARG A 1 121 ? 6.734 13.875 -12.742 1 88.31 121 ARG A O 1
ATOM 887 N N . GLN A 1 122 ? 7.211 15.961 -13.023 1 90.25 122 GLN A N 1
ATOM 888 C CA . GLN A 1 122 ? 8.102 15.664 -14.141 1 90.25 122 GLN A CA 1
ATOM 889 C C . GLN A 1 122 ? 9.336 14.906 -13.672 1 90.25 122 GLN A C 1
ATOM 891 O O . GLN A 1 122 ? 9.766 13.953 -14.328 1 90.25 122 GLN A O 1
ATOM 896 N N . THR A 1 123 ? 9.852 15.352 -12.555 1 89.62 123 THR A N 1
ATOM 897 C CA . THR A 1 123 ? 11.016 14.68 -11.984 1 89.62 123 THR A CA 1
ATOM 898 C C . THR A 1 123 ? 10.672 13.234 -11.617 1 89.62 123 THR A C 1
ATOM 900 O O . THR A 1 123 ? 11.422 12.312 -11.945 1 89.62 123 THR A O 1
ATOM 903 N N . LEU A 1 124 ? 9.633 13.109 -11 1 90.75 124 LEU A N 1
ATOM 904 C CA . LEU A 1 124 ? 9.195 11.773 -10.602 1 90.75 124 LEU A CA 1
ATOM 905 C C . LEU A 1 124 ? 8.953 10.898 -11.828 1 90.75 124 LEU A C 1
ATOM 907 O O . LEU A 1 124 ? 9.359 9.727 -11.844 1 90.75 124 LEU A O 1
ATOM 911 N N . ALA A 1 125 ? 8.375 11.461 -12.852 1 91.81 125 ALA A N 1
ATOM 912 C CA . ALA A 1 125 ? 8.133 10.719 -14.094 1 91.81 125 ALA A CA 1
ATOM 913 C C . ALA A 1 125 ? 9.445 10.281 -14.734 1 91.81 125 ALA A C 1
ATOM 915 O O . ALA A 1 125 ? 9.562 9.141 -15.195 1 91.81 125 ALA A O 1
ATOM 916 N N . ALA A 1 126 ? 10.328 11.164 -14.742 1 92.75 126 ALA A N 1
ATOM 917 C CA . ALA A 1 126 ? 11.633 10.859 -15.328 1 92.75 126 ALA A CA 1
ATOM 918 C C . ALA A 1 126 ? 12.352 9.773 -14.539 1 92.75 126 ALA A C 1
ATOM 920 O O . ALA A 1 126 ? 13.008 8.906 -15.117 1 92.75 126 ALA A O 1
ATOM 921 N N . MET A 1 127 ? 12.242 9.852 -13.289 1 92.56 127 MET A N 1
ATOM 922 C CA . MET A 1 127 ? 12.883 8.859 -12.422 1 92.56 127 MET A CA 1
ATOM 923 C C . MET A 1 127 ? 12.242 7.492 -12.586 1 92.56 127 MET A C 1
ATOM 925 O O . MET A 1 127 ? 12.922 6.465 -12.492 1 92.56 127 MET A O 1
ATOM 929 N N . ASN A 1 128 ? 10.93 7.477 -12.852 1 94.81 128 ASN A N 1
ATOM 930 C CA . ASN A 1 128 ? 10.203 6.215 -12.945 1 94.81 128 ASN A CA 1
ATOM 931 C C . ASN A 1 128 ? 10.312 5.613 -14.344 1 94.81 128 ASN A C 1
ATOM 933 O O . ASN A 1 128 ? 10.008 4.434 -14.539 1 94.81 128 ASN A O 1
ATOM 937 N N . ALA A 1 129 ? 10.719 6.375 -15.344 1 95.31 129 ALA A N 1
ATOM 938 C CA . ALA A 1 129 ? 10.695 5.988 -16.75 1 95.31 129 ALA A CA 1
ATOM 939 C C . ALA A 1 129 ? 11.516 4.719 -16.984 1 95.31 129 ALA A C 1
ATOM 941 O O . ALA A 1 129 ? 11.055 3.797 -17.672 1 95.31 129 ALA A O 1
ATOM 942 N N . PRO A 1 130 ? 12.703 4.637 -16.391 1 95.62 130 PRO A N 1
ATOM 943 C CA . PRO A 1 130 ? 13.477 3.414 -16.641 1 95.62 130 PRO A CA 1
ATOM 944 C C . PRO A 1 130 ? 12.766 2.158 -16.125 1 95.62 130 PRO A C 1
ATOM 946 O O . PRO A 1 130 ? 12.828 1.11 -16.781 1 95.62 130 PRO A O 1
ATOM 949 N N . LEU A 1 131 ? 12.141 2.211 -15 1 96.12 131 LEU A N 1
ATOM 950 C CA . LEU A 1 131 ? 11.406 1.069 -14.461 1 96.12 131 LEU A CA 1
ATOM 951 C C . LEU A 1 131 ? 10.211 0.723 -15.344 1 96.12 131 LEU A C 1
ATOM 953 O O . LEU A 1 131 ? 9.961 -0.452 -15.625 1 96.12 131 LEU A O 1
ATOM 957 N N . THR A 1 132 ? 9.523 1.746 -15.805 1 96.12 132 THR A N 1
ATOM 958 C CA . THR A 1 132 ? 8.391 1.548 -16.703 1 96.12 132 THR A CA 1
ATOM 959 C C . THR A 1 132 ? 8.836 0.865 -17.984 1 96.12 132 THR A C 1
ATOM 961 O O . THR A 1 132 ? 8.18 -0.065 -18.469 1 96.12 132 THR A O 1
ATOM 964 N N . GLN A 1 133 ? 9.93 1.335 -18.5 1 97.31 133 GLN A N 1
ATOM 965 C CA . GLN A 1 133 ? 10.469 0.75 -19.719 1 97.31 133 GLN A CA 1
ATOM 966 C C . GLN A 1 133 ? 10.883 -0.701 -19.5 1 97.31 133 GLN A C 1
ATOM 968 O O . GLN A 1 133 ? 10.656 -1.556 -20.359 1 97.31 133 GLN A O 1
ATOM 973 N N . ARG A 1 134 ? 11.5 -0.939 -18.375 1 97.75 134 ARG A N 1
ATOM 974 C CA . ARG A 1 134 ? 11.938 -2.295 -18.047 1 97.75 134 ARG A CA 1
ATOM 975 C C . ARG A 1 134 ? 10.742 -3.238 -17.938 1 97.75 134 ARG A C 1
ATOM 977 O O . ARG A 1 134 ? 10.805 -4.379 -18.406 1 97.75 134 ARG A O 1
ATOM 984 N N . LEU A 1 135 ? 9.688 -2.82 -17.391 1 98.06 135 LEU A N 1
ATOM 985 C CA . LEU A 1 135 ? 8.484 -3.631 -17.266 1 98.06 135 LEU A CA 1
ATOM 986 C C . LEU A 1 135 ? 7.906 -3.965 -18.641 1 98.06 135 LEU A C 1
ATOM 988 O O . LEU A 1 135 ? 7.504 -5.105 -18.891 1 98.06 135 LEU A O 1
ATOM 992 N N . ALA A 1 136 ? 7.875 -2.977 -19.5 1 98.38 136 ALA A N 1
ATOM 993 C CA . ALA A 1 136 ? 7.375 -3.189 -20.859 1 98.38 136 ALA A CA 1
ATOM 994 C C . ALA A 1 136 ? 8.242 -4.195 -21.609 1 98.38 136 ALA A C 1
ATOM 996 O O . ALA A 1 136 ? 7.727 -5.055 -22.328 1 98.38 136 ALA A O 1
ATOM 997 N N . GLN A 1 137 ? 9.516 -4.078 -21.438 1 98.38 137 GLN A N 1
ATOM 998 C CA . GLN A 1 137 ? 10.445 -5.008 -22.078 1 98.38 137 GLN A CA 1
ATOM 999 C C . GLN A 1 137 ? 10.234 -6.434 -21.578 1 98.38 137 GLN A C 1
ATOM 1001 O O . GLN A 1 137 ? 10.211 -7.375 -22.375 1 98.38 137 GLN A O 1
ATOM 1006 N N . LEU A 1 138 ? 10.078 -6.551 -20.297 1 98.56 138 LEU A N 1
ATOM 1007 C CA . LEU A 1 138 ? 9.828 -7.867 -19.719 1 98.56 138 LEU A CA 1
ATOM 1008 C C . LEU A 1 138 ? 8.516 -8.453 -20.219 1 98.56 138 LEU A C 1
ATOM 1010 O O . LEU A 1 138 ? 8.438 -9.648 -20.516 1 98.56 138 LEU A O 1
ATOM 1014 N N . ALA A 1 139 ? 7.504 -7.605 -20.344 1 98.69 139 ALA A N 1
ATOM 1015 C CA . ALA A 1 139 ? 6.227 -8.062 -20.875 1 98.69 139 ALA A CA 1
ATOM 1016 C C . ALA A 1 139 ? 6.383 -8.602 -22.297 1 98.69 139 ALA A C 1
ATOM 1018 O O . ALA A 1 139 ? 5.82 -9.648 -22.641 1 98.69 139 ALA A O 1
ATOM 1019 N N . ARG A 1 140 ? 7.141 -7.926 -23.141 1 98.44 140 ARG A N 1
ATOM 1020 C CA . ARG A 1 140 ? 7.383 -8.375 -24.516 1 98.44 140 ARG A CA 1
ATOM 1021 C C . ARG A 1 140 ? 8.078 -9.727 -24.531 1 98.44 140 ARG A C 1
ATOM 1023 O O . ARG A 1 140 ? 7.727 -10.602 -25.328 1 98.44 140 ARG A O 1
ATOM 1030 N N . HIS A 1 141 ? 9.023 -9.898 -23.672 1 98 141 HIS A N 1
ATOM 1031 C CA . HIS A 1 141 ? 9.797 -11.133 -23.656 1 98 141 HIS A CA 1
ATOM 1032 C C . HIS A 1 141 ? 8.977 -12.289 -23.094 1 98 141 HIS A C 1
ATOM 1034 O O . HIS A 1 141 ? 9.07 -13.414 -23.578 1 98 141 HIS A O 1
ATOM 1040 N N . LEU A 1 142 ? 8.156 -11.984 -22.109 1 98.19 142 LEU A N 1
ATOM 1041 C CA . LEU A 1 142 ? 7.445 -13.039 -21.391 1 98.19 142 LEU A CA 1
ATOM 1042 C C . LEU A 1 142 ? 6.152 -13.406 -22.109 1 98.19 142 LEU A C 1
ATOM 1044 O O . LEU A 1 142 ? 5.766 -14.578 -22.141 1 98.19 142 LEU A O 1
ATOM 1048 N N . TYR A 1 143 ? 5.512 -12.359 -22.672 1 97.69 143 TYR A N 1
ATOM 1049 C CA . TYR A 1 143 ? 4.152 -12.602 -23.141 1 97.69 143 TYR A CA 1
ATOM 1050 C C . TYR A 1 143 ? 4.031 -12.289 -24.625 1 97.69 143 TYR A C 1
ATOM 1052 O O . TYR A 1 143 ? 2.955 -12.445 -25.203 1 97.69 143 TYR A O 1
ATOM 1060 N N . GLY A 1 144 ? 5.047 -11.789 -25.266 1 97.56 144 GLY A N 1
ATOM 1061 C CA . GLY A 1 144 ? 5.082 -11.57 -26.703 1 97.56 144 GLY A CA 1
ATOM 1062 C C . GLY A 1 144 ? 4.578 -10.203 -27.109 1 97.56 144 GLY A C 1
ATOM 1063 O O . GLY A 1 144 ? 4.539 -9.875 -28.297 1 97.56 144 GLY A O 1
ATOM 1064 N N . ASN A 1 145 ? 4.117 -9.344 -26.094 1 97 145 ASN A N 1
ATOM 1065 C CA . ASN A 1 145 ? 3.643 -7.992 -26.375 1 97 145 ASN A CA 1
ATOM 1066 C C . ASN A 1 145 ? 3.779 -7.086 -25.141 1 97 145 ASN A C 1
ATOM 1068 O O . ASN A 1 145 ? 4.113 -7.555 -24.062 1 97 145 ASN A O 1
ATOM 1072 N N . ALA A 1 146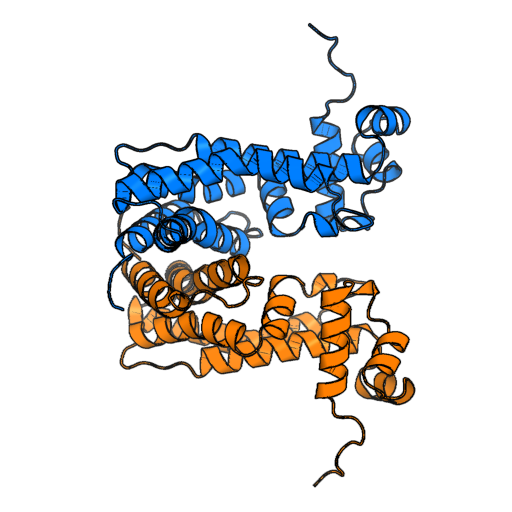 ? 3.598 -5.895 -25.328 1 97.19 146 ALA A N 1
ATOM 1073 C CA . ALA A 1 146 ? 3.586 -4.93 -24.234 1 97.19 146 ALA A CA 1
ATOM 1074 C C . ALA A 1 146 ? 2.246 -4.203 -24.172 1 97.19 146 ALA A C 1
ATOM 1076 O O . ALA A 1 146 ? 2.201 -2.996 -23.906 1 97.19 146 ALA A O 1
ATOM 1077 N N . ARG A 1 147 ? 1.156 -4.941 -24.484 1 96.88 147 ARG A N 1
ATOM 1078 C CA . ARG A 1 147 ? -0.167 -4.367 -24.25 1 96.88 147 ARG A CA 1
ATOM 1079 C C . ARG A 1 147 ? -0.371 -4.023 -22.781 1 96.88 147 ARG A C 1
ATOM 1081 O O . ARG A 1 147 ? 0.317 -4.562 -21.922 1 96.88 147 ARG A O 1
ATOM 1088 N N . PRO A 1 148 ? -1.27 -3.121 -22.5 1 96.12 148 PRO A N 1
ATOM 1089 C CA . PRO A 1 148 ? -1.466 -2.662 -21.125 1 96.12 148 PRO A CA 1
ATOM 1090 C C . PRO A 1 148 ? -1.705 -3.811 -20.141 1 96.12 148 PRO A C 1
ATOM 1092 O O . PRO A 1 148 ? -1.155 -3.811 -19.031 1 96.12 148 PRO A O 1
ATOM 1095 N N . ARG A 1 149 ? -2.439 -4.781 -20.516 1 97.25 149 ARG A N 1
ATOM 1096 C CA . ARG A 1 149 ? -2.742 -5.895 -19.625 1 97.25 149 ARG A CA 1
ATOM 1097 C C . ARG A 1 149 ? -1.505 -6.754 -19.375 1 97.25 149 ARG A C 1
ATOM 1099 O O . ARG A 1 149 ? -1.309 -7.273 -18.281 1 97.25 149 ARG A O 1
ATOM 1106 N N . SER A 1 150 ? -0.649 -6.93 -20.422 1 98.06 150 SER A N 1
ATOM 1107 C CA . SER A 1 150 ? 0.592 -7.688 -20.281 1 98.06 150 SER A CA 1
ATOM 1108 C C . SER A 1 150 ? 1.565 -6.977 -19.344 1 98.06 150 SER A C 1
ATOM 1110 O O . SER A 1 150 ? 2.172 -7.609 -18.484 1 98.06 150 SER A O 1
ATOM 1112 N N . VAL A 1 151 ? 1.677 -5.699 -19.531 1 98.06 151 VAL A N 1
ATOM 1113 C CA . VAL A 1 151 ? 2.564 -4.918 -18.672 1 98.06 151 VAL A CA 1
ATOM 1114 C C . VAL A 1 151 ? 2.039 -4.926 -17.234 1 98.06 151 VAL A C 1
ATOM 1116 O O . VAL A 1 151 ? 2.818 -5.004 -16.281 1 98.06 151 VAL A O 1
ATOM 1119 N N . ASP A 1 152 ? 0.739 -4.844 -17.094 1 98 152 ASP A N 1
ATOM 1120 C CA . ASP A 1 152 ? 0.115 -4.898 -15.773 1 98 152 ASP A CA 1
ATOM 1121 C C . ASP A 1 152 ? 0.444 -6.211 -15.062 1 98 152 ASP A C 1
ATOM 1123 O O . ASP A 1 152 ? 0.698 -6.227 -13.859 1 98 152 ASP A O 1
ATOM 1127 N N . ALA A 1 153 ? 0.438 -7.273 -15.812 1 98.19 153 ALA A N 1
ATOM 1128 C CA . ALA A 1 153 ? 0.766 -8.578 -15.258 1 98.19 153 ALA A CA 1
ATOM 1129 C C . ALA A 1 153 ? 2.195 -8.609 -14.719 1 98.19 153 ALA A C 1
ATOM 1131 O O . ALA A 1 153 ? 2.447 -9.133 -13.633 1 98.19 153 ALA A O 1
ATOM 1132 N N . VAL A 1 154 ? 3.088 -8.016 -15.461 1 98.69 154 VAL A N 1
ATOM 1133 C CA . VAL A 1 154 ? 4.473 -7.945 -15.008 1 98.69 154 VAL A CA 1
ATOM 1134 C C . VAL A 1 154 ? 4.566 -7.066 -13.758 1 98.69 154 VAL A C 1
ATOM 1136 O O . VAL A 1 154 ? 5.223 -7.434 -12.781 1 98.69 154 VAL A O 1
ATOM 1139 N N . ALA A 1 155 ? 3.898 -5.957 -13.766 1 98.5 155 ALA A N 1
ATOM 1140 C CA . ALA A 1 155 ? 3.918 -5.031 -12.641 1 98.5 155 ALA A CA 1
ATOM 1141 C C . ALA A 1 155 ? 3.367 -5.691 -11.375 1 98.5 155 ALA A C 1
ATOM 1143 O O . ALA A 1 155 ? 3.854 -5.434 -10.273 1 98.5 155 ALA A O 1
ATOM 1144 N N . ARG A 1 156 ? 2.373 -6.516 -11.523 1 98.38 156 ARG A N 1
ATOM 1145 C CA . ARG A 1 156 ? 1.78 -7.215 -10.391 1 98.38 156 ARG A CA 1
ATOM 1146 C C . ARG A 1 156 ? 2.811 -8.094 -9.688 1 98.38 156 ARG A C 1
ATOM 1148 O O . ARG A 1 156 ? 2.891 -8.109 -8.461 1 98.38 156 ARG A O 1
ATOM 1155 N N . ALA A 1 157 ? 3.617 -8.688 -10.43 1 98.62 157 ALA A N 1
ATOM 1156 C CA . ALA A 1 157 ? 4.625 -9.602 -9.891 1 98.62 157 ALA A CA 1
ATOM 1157 C C . ALA A 1 157 ? 5.832 -8.836 -9.367 1 98.62 157 ALA A C 1
ATOM 1159 O O . ALA A 1 157 ? 6.379 -9.18 -8.312 1 98.62 157 ALA A O 1
ATOM 1160 N N . VAL A 1 158 ? 6.199 -7.785 -10.047 1 98.31 158 VAL A N 1
ATOM 1161 C CA . VAL A 1 158 ? 7.504 -7.164 -9.852 1 98.31 158 VAL A CA 1
ATOM 1162 C C . VAL A 1 158 ? 7.379 -5.984 -8.898 1 98.31 158 VAL A C 1
ATOM 1164 O O . VAL A 1 158 ? 8.32 -5.672 -8.156 1 98.31 158 VAL A O 1
ATOM 1167 N N . ALA A 1 159 ? 6.242 -5.414 -8.875 1 97.56 159 ALA A N 1
ATOM 1168 C CA . ALA A 1 159 ? 6.086 -4.176 -8.125 1 97.56 159 ALA A CA 1
ATOM 1169 C C . ALA A 1 159 ? 5.012 -4.316 -7.047 1 97.56 159 ALA A C 1
ATOM 1171 O O . ALA A 1 159 ? 5.289 -4.16 -5.855 1 97.56 159 ALA A O 1
ATOM 1172 N N . ASP A 1 160 ? 3.834 -4.703 -7.41 1 97.94 160 ASP A N 1
ATOM 1173 C CA . ASP A 1 160 ? 2.697 -4.719 -6.496 1 97.94 160 ASP A CA 1
ATOM 1174 C C . ASP A 1 160 ? 2.918 -5.715 -5.359 1 97.94 160 ASP A C 1
ATOM 1176 O O . ASP A 1 160 ? 2.857 -5.348 -4.184 1 97.94 160 ASP A O 1
ATOM 1180 N N . LEU A 1 161 ? 3.17 -6.93 -5.711 1 98.44 161 LEU A N 1
ATOM 1181 C CA . LEU A 1 161 ? 3.307 -8 -4.727 1 98.44 161 LEU A CA 1
ATOM 1182 C C . LEU A 1 161 ? 4.438 -7.699 -3.75 1 98.44 161 LEU A C 1
ATOM 1184 O O . LEU A 1 161 ? 4.223 -7.668 -2.535 1 98.44 161 LEU A O 1
ATOM 1188 N N . PRO A 1 162 ? 5.645 -7.461 -4.234 1 98.19 162 PRO A N 1
ATOM 1189 C CA . PRO A 1 162 ? 6.719 -7.195 -3.273 1 98.19 162 PRO A CA 1
ATOM 1190 C C . PRO A 1 162 ? 6.473 -5.938 -2.443 1 98.19 162 PRO A C 1
ATOM 1192 O O . PRO A 1 162 ? 6.852 -5.883 -1.271 1 98.19 162 PRO A O 1
ATOM 1195 N N . TYR A 1 163 ? 5.879 -4.941 -3.031 1 97 163 TYR A N 1
ATOM 1196 C CA . TYR A 1 163 ? 5.512 -3.744 -2.285 1 97 163 TYR A CA 1
ATOM 1197 C C . TYR A 1 163 ? 4.637 -4.094 -1.089 1 97 163 TYR A C 1
ATOM 1199 O O . TYR A 1 163 ? 4.91 -3.668 0.036 1 97 163 TYR A O 1
ATOM 1207 N N . ALA A 1 164 ? 3.619 -4.793 -1.345 1 97.5 164 ALA A N 1
ATOM 1208 C CA . ALA A 1 164 ? 2.652 -5.117 -0.298 1 97.5 164 ALA A CA 1
ATOM 1209 C C . ALA A 1 164 ? 3.285 -5.992 0.78 1 97.5 164 ALA A C 1
ATOM 1211 O O . ALA A 1 164 ? 2.996 -5.832 1.969 1 97.5 164 ALA A O 1
ATOM 1212 N N . VAL A 1 165 ? 4.113 -6.914 0.383 1 97.69 165 VAL A N 1
ATOM 1213 C CA . VAL A 1 165 ? 4.797 -7.785 1.333 1 97.69 165 VAL A CA 1
ATOM 1214 C C . VAL A 1 165 ? 5.723 -6.961 2.221 1 97.69 165 VAL A C 1
ATOM 1216 O O . VAL A 1 165 ? 5.703 -7.094 3.445 1 97.69 165 VAL A O 1
ATOM 1219 N N . VAL A 1 166 ? 6.492 -6.098 1.611 1 97.62 166 VAL A N 1
ATOM 1220 C CA . VAL A 1 166 ? 7.426 -5.27 2.369 1 97.62 166 VAL A CA 1
ATOM 1221 C C . VAL A 1 166 ? 6.648 -4.328 3.289 1 97.62 166 VAL A C 1
ATOM 1223 O O . VAL A 1 166 ? 7.035 -4.117 4.441 1 97.62 166 VAL A O 1
ATOM 1226 N N . ARG A 1 167 ? 5.617 -3.779 2.805 1 95.81 167 ARG A N 1
ATOM 1227 C CA . ARG A 1 167 ? 4.785 -2.895 3.615 1 95.81 167 ARG A CA 1
ATOM 1228 C C . ARG A 1 167 ? 4.293 -3.605 4.871 1 95.81 167 ARG A C 1
ATOM 1230 O O . ARG A 1 167 ? 4.348 -3.045 5.969 1 95.81 167 ARG A O 1
ATOM 1237 N N . ARG A 1 168 ? 3.791 -4.777 4.742 1 95.38 168 ARG A N 1
ATOM 1238 C CA . ARG A 1 168 ? 3.246 -5.512 5.879 1 95.38 168 ARG A CA 1
ATOM 1239 C C . ARG A 1 168 ? 4.336 -5.828 6.898 1 95.38 168 ARG A C 1
ATOM 1241 O O . ARG A 1 168 ? 4.078 -5.84 8.102 1 95.38 168 ARG A O 1
ATOM 1248 N N . HIS A 1 169 ? 5.562 -5.957 6.434 1 96.69 169 HIS A N 1
ATOM 1249 C CA . HIS A 1 169 ? 6.641 -6.395 7.312 1 96.69 169 HIS A CA 1
ATOM 1250 C C . HIS A 1 169 ? 7.586 -5.246 7.645 1 96.69 169 HIS A C 1
ATOM 1252 O O . HIS A 1 169 ? 8.648 -5.457 8.234 1 96.69 169 HIS A O 1
ATOM 1258 N N . ALA A 1 170 ? 7.219 -4.078 7.277 1 92.5 170 ALA A N 1
ATOM 1259 C CA . ALA A 1 170 ? 8.109 -2.924 7.332 1 92.5 170 ALA A CA 1
ATOM 1260 C C . ALA A 1 170 ? 8.547 -2.633 8.766 1 92.5 170 ALA A C 1
ATOM 1262 O O . ALA A 1 170 ? 9.578 -2.006 9 1 92.5 170 ALA A O 1
ATOM 1263 N N . HIS A 1 171 ? 7.789 -3.096 9.781 1 91 171 HIS A N 1
ATOM 1264 C CA . HIS A 1 171 ? 8.117 -2.785 11.164 1 91 171 HIS A CA 1
ATOM 1265 C C . HIS A 1 171 ? 8.602 -4.023 11.906 1 91 171 HIS A C 1
ATOM 1267 O O . HIS A 1 171 ? 8.883 -3.963 13.109 1 91 171 HIS A O 1
ATOM 1273 N N . ASP A 1 172 ? 8.641 -5.098 11.18 1 93.44 172 ASP A N 1
ATOM 1274 C CA . ASP A 1 172 ? 9.242 -6.285 11.781 1 93.44 172 ASP A CA 1
ATOM 1275 C C . ASP A 1 172 ? 10.742 -6.094 11.992 1 93.44 172 ASP A C 1
ATOM 1277 O O . ASP A 1 172 ? 11.43 -5.539 11.133 1 93.44 172 ASP A O 1
ATOM 1281 N N . ASP A 1 173 ? 11.211 -6.496 13.148 1 92.19 173 ASP A N 1
ATOM 1282 C CA . ASP A 1 173 ? 12.633 -6.402 13.445 1 92.19 173 ASP A CA 1
ATOM 1283 C C . ASP A 1 173 ? 13.141 -7.68 14.109 1 92.19 173 ASP A C 1
ATOM 1285 O O . ASP A 1 173 ? 12.938 -7.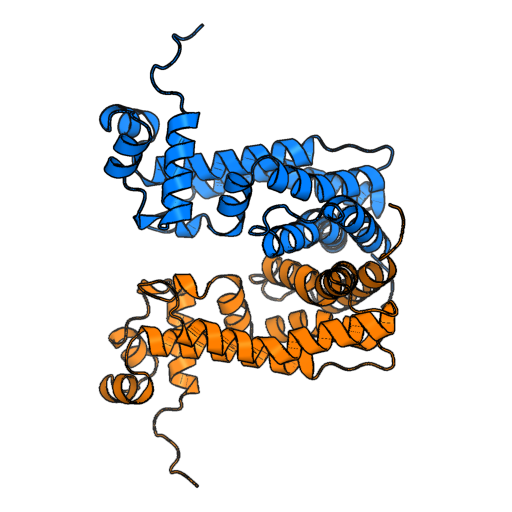887 15.305 1 92.19 173 ASP A O 1
ATOM 1289 N N . PRO A 1 174 ? 13.773 -8.547 13.383 1 93.25 174 PRO A N 1
ATOM 1290 C CA . PRO A 1 174 ? 14.086 -8.445 11.961 1 93.25 174 PRO A CA 1
ATOM 1291 C C . PRO A 1 174 ? 12.93 -8.914 11.07 1 93.25 174 PRO A C 1
ATOM 1293 O O . PRO A 1 174 ? 12.016 -9.586 11.547 1 93.25 174 PRO A O 1
ATOM 1296 N N . MET A 1 175 ? 12.961 -8.555 9.766 1 95.88 175 MET A N 1
ATOM 1297 C CA . MET A 1 175 ? 12.078 -9.156 8.781 1 95.88 175 MET A CA 1
ATOM 1298 C C . MET A 1 175 ? 12.312 -10.656 8.68 1 95.88 175 MET A C 1
ATOM 1300 O O . MET A 1 175 ? 13.445 -11.125 8.828 1 95.88 175 MET A O 1
ATOM 1304 N N . PRO A 1 176 ? 11.266 -11.391 8.43 1 96.75 176 PRO A N 1
ATOM 1305 C CA . PRO A 1 176 ? 11.438 -12.844 8.344 1 96.75 176 PRO A CA 1
ATOM 1306 C C . PRO A 1 176 ? 12.492 -13.258 7.324 1 96.75 176 PRO A C 1
ATOM 1308 O O . PRO A 1 176 ? 12.594 -12.648 6.254 1 96.75 176 PRO A O 1
ATOM 1311 N N . SER A 1 177 ? 13.297 -14.266 7.672 1 95.44 177 SER A N 1
ATOM 1312 C CA . SER A 1 177 ? 14.406 -14.703 6.836 1 95.44 177 SER A CA 1
ATOM 1313 C C . SER A 1 177 ? 13.906 -15.375 5.562 1 95.44 177 SER A C 1
ATOM 1315 O O . SER A 1 177 ? 14.641 -15.484 4.578 1 95.44 177 SER A O 1
ATOM 1317 N N . TRP A 1 178 ? 12.641 -15.758 5.598 1 95.12 178 TRP A N 1
ATOM 1318 C CA . TRP A 1 178 ? 12.109 -16.531 4.477 1 95.12 178 TRP A CA 1
ATOM 1319 C C . TRP A 1 178 ? 11.477 -15.609 3.438 1 95.12 178 TRP A C 1
ATOM 1321 O O . TRP A 1 178 ? 11 -16.078 2.398 1 95.12 178 TRP A O 1
ATOM 1331 N N . LEU A 1 179 ? 11.453 -14.297 3.572 1 96.62 179 LEU A N 1
ATOM 1332 C CA . LEU A 1 179 ? 10.68 -13.391 2.732 1 96.62 179 LEU A CA 1
ATOM 1333 C C . LEU A 1 179 ? 11.203 -13.398 1.3 1 96.62 179 LEU A C 1
ATOM 1335 O O . LEU A 1 179 ? 10.422 -13.406 0.348 1 96.62 179 LEU A O 1
ATOM 1339 N N . GLU A 1 180 ? 12.562 -13.375 1.168 1 96.88 180 GLU A N 1
ATOM 1340 C CA . GLU A 1 180 ? 13.125 -13.359 -0.178 1 96.88 180 GLU A CA 1
ATOM 1341 C C . GLU A 1 180 ? 12.734 -14.609 -0.961 1 96.88 180 GLU A C 1
ATOM 1343 O O . GLU A 1 180 ? 12.328 -14.516 -2.121 1 96.88 180 GLU A O 1
ATOM 1348 N N . THR A 1 181 ? 12.836 -15.734 -0.318 1 96.88 181 THR A N 1
ATOM 1349 C CA . THR A 1 181 ? 12.492 -17 -0.962 1 96.88 181 THR A CA 1
ATOM 1350 C C . THR A 1 181 ? 11.008 -17.047 -1.314 1 96.88 181 THR A C 1
ATOM 1352 O O . THR A 1 181 ? 10.641 -17.453 -2.418 1 96.88 181 THR A O 1
ATOM 1355 N N . ASP A 1 182 ? 10.172 -16.578 -0.457 1 97.44 182 ASP A N 1
ATOM 1356 C CA . ASP A 1 182 ? 8.734 -16.656 -0.667 1 97.44 182 ASP A CA 1
ATOM 1357 C C . ASP A 1 182 ? 8.273 -15.648 -1.721 1 97.44 182 ASP A C 1
ATOM 1359 O O . ASP A 1 182 ? 7.391 -15.938 -2.525 1 97.44 182 ASP A O 1
ATOM 1363 N N . VAL A 1 183 ? 8.883 -14.453 -1.682 1 98.12 183 VAL A N 1
ATOM 1364 C CA . VAL A 1 183 ? 8.547 -13.453 -2.688 1 98.12 183 VAL A CA 1
ATOM 1365 C C . VAL A 1 183 ? 9 -13.93 -4.066 1 98.12 183 VAL A C 1
ATOM 1367 O O . VAL A 1 183 ? 8.305 -13.742 -5.059 1 98.12 183 VAL A O 1
ATOM 1370 N N . ALA A 1 184 ? 10.156 -14.562 -4.102 1 98.25 184 ALA A N 1
ATOM 1371 C CA . ALA A 1 184 ? 10.648 -15.102 -5.367 1 98.25 184 ALA A CA 1
ATOM 1372 C C . ALA A 1 184 ? 9.664 -16.125 -5.938 1 98.25 184 ALA A C 1
ATOM 1374 O O . ALA A 1 184 ? 9.281 -16.047 -7.105 1 98.25 184 ALA A O 1
ATOM 1375 N N . ALA A 1 185 ? 9.266 -17.078 -5.094 1 98.25 185 ALA A N 1
ATOM 1376 C CA . ALA A 1 185 ? 8.336 -18.125 -5.527 1 98.25 185 ALA A CA 1
ATOM 1377 C C . ALA A 1 185 ? 7 -17.516 -5.949 1 98.25 185 ALA A C 1
ATOM 1379 O O . ALA A 1 185 ? 6.434 -17.906 -6.973 1 98.25 185 ALA A O 1
ATOM 1380 N N . SER A 1 186 ? 6.496 -16.578 -5.195 1 98.44 186 SER A N 1
ATOM 1381 C CA . SER A 1 186 ? 5.207 -15.945 -5.477 1 98.44 186 SER A CA 1
ATOM 1382 C C . SER A 1 186 ? 5.258 -15.125 -6.762 1 98.44 186 SER A C 1
ATOM 1384 O O . SER A 1 186 ? 4.332 -15.18 -7.57 1 98.44 186 SER A O 1
ATOM 1386 N N . ALA A 1 187 ? 6.332 -14.328 -6.918 1 98.56 187 ALA A N 1
ATOM 1387 C CA . ALA A 1 187 ? 6.469 -13.508 -8.117 1 98.56 187 ALA A CA 1
ATOM 1388 C C . ALA A 1 187 ? 6.5 -14.375 -9.375 1 98.56 187 ALA A C 1
ATOM 1390 O O . ALA A 1 187 ? 5.84 -14.07 -10.367 1 98.56 187 ALA A O 1
ATOM 1391 N N . ARG A 1 188 ? 7.254 -15.461 -9.312 1 98.31 188 ARG A N 1
ATOM 1392 C CA . ARG A 1 188 ? 7.316 -16.391 -10.438 1 98.31 188 ARG A CA 1
ATOM 1393 C C . ARG A 1 188 ? 5.938 -16.969 -10.75 1 98.31 188 ARG A C 1
ATOM 1395 O O . ARG A 1 188 ? 5.539 -17.031 -11.914 1 98.31 188 ARG A O 1
ATOM 1402 N N . ALA A 1 189 ? 5.266 -17.344 -9.711 1 98.25 189 ALA A N 1
ATOM 1403 C CA . ALA A 1 189 ? 3.936 -17.906 -9.883 1 98.25 189 ALA A CA 1
ATOM 1404 C C . ALA A 1 189 ? 2.977 -16.906 -10.508 1 98.25 189 ALA A C 1
ATOM 1406 O O . ALA A 1 189 ? 2.17 -17.266 -11.375 1 98.25 189 ALA A O 1
ATOM 1407 N N . VAL A 1 190 ? 3.021 -15.664 -10.125 1 98.56 190 VAL A N 1
ATOM 1408 C CA . VAL A 1 190 ? 2.158 -14.625 -10.664 1 98.56 190 VAL A CA 1
ATOM 1409 C C . VAL A 1 190 ? 2.451 -14.422 -12.148 1 98.56 190 VAL A C 1
ATOM 1411 O O . VAL A 1 190 ? 1.53 -14.336 -12.969 1 98.56 190 VAL A O 1
ATOM 1414 N N . LEU A 1 191 ? 3.736 -14.383 -12.5 1 98.5 191 LEU A N 1
ATOM 1415 C CA . LEU A 1 191 ? 4.102 -14.227 -13.906 1 98.5 191 LEU A CA 1
ATOM 1416 C C . LEU A 1 191 ? 3.523 -15.367 -14.742 1 98.5 191 LEU A C 1
ATOM 1418 O O . LEU A 1 191 ? 2.984 -15.125 -15.828 1 98.5 191 LEU A O 1
ATOM 1422 N N . ARG A 1 192 ? 3.555 -16.516 -14.227 1 97.69 192 ARG A N 1
ATOM 1423 C CA . ARG A 1 192 ? 3.162 -17.703 -14.984 1 97.69 192 ARG A CA 1
ATOM 1424 C C . ARG A 1 192 ? 1.646 -17.828 -15.039 1 97.69 192 ARG A C 1
ATOM 1426 O O . ARG A 1 192 ? 1.113 -18.578 -15.875 1 97.69 192 ARG A O 1
ATOM 1433 N N . SER A 1 193 ? 1.011 -17.156 -14.148 1 97.12 193 SER A N 1
ATOM 1434 C CA . SER A 1 193 ? -0.439 -17.297 -14.07 1 97.12 193 SER A CA 1
ATOM 1435 C C . SER A 1 193 ? -1.136 -16.453 -15.133 1 97.12 193 SER A C 1
ATOM 1437 O O . SER A 1 193 ? -2.33 -16.625 -15.383 1 97.12 193 SER A O 1
ATOM 1439 N N . PHE A 1 194 ? -0.398 -15.547 -15.727 1 95.19 194 PHE A N 1
ATOM 1440 C CA . PHE A 1 194 ? -1 -14.641 -16.703 1 95.19 194 PHE A CA 1
ATOM 1441 C C . PHE A 1 194 ? -1.563 -15.422 -17.891 1 95.19 194 PHE A C 1
ATOM 1443 O O . PHE A 1 194 ? -0.866 -16.234 -18.484 1 95.19 194 PHE A O 1
ATOM 1450 N N . GLY A 1 195 ? -2.746 -15.07 -18.281 1 83.31 195 GLY A N 1
ATOM 1451 C CA . GLY A 1 195 ? -3.412 -15.711 -19.406 1 83.31 195 GLY A CA 1
ATOM 1452 C C . GLY A 1 195 ? -4.141 -16.984 -19.016 1 83.31 195 GLY A C 1
ATOM 1453 O O . GLY A 1 195 ? -4.848 -17.578 -19.844 1 83.31 195 GLY A O 1
ATOM 1454 N N . GLU A 1 196 ? -3.959 -17.359 -17.734 1 76.88 196 GLU A N 1
ATOM 1455 C CA . GLU A 1 196 ? -4.656 -18.547 -17.25 1 76.88 196 GLU A CA 1
ATOM 1456 C C . GLU A 1 196 ? -6.078 -18.203 -16.797 1 76.88 196 GLU A C 1
ATOM 1458 O O . GLU A 1 196 ? -6.332 -17.109 -16.297 1 76.88 196 GLU A O 1
ATOM 1463 N N . ARG A 1 197 ? -7.016 -19.094 -17.312 1 69.75 197 ARG A N 1
ATOM 1464 C CA . ARG A 1 197 ? -8.359 -18.984 -16.75 1 69.75 197 ARG A CA 1
ATOM 1465 C C . ARG A 1 197 ? -8.391 -19.453 -15.297 1 69.75 197 ARG A C 1
ATOM 1467 O O . ARG A 1 197 ? -7.723 -20.422 -14.938 1 69.75 197 ARG A O 1
ATOM 1474 N N . PRO A 1 198 ? -8.984 -18.578 -14.312 1 60.22 198 PRO A N 1
ATOM 1475 C CA . PRO A 1 198 ? -8.992 -18.938 -12.891 1 60.22 198 PRO A CA 1
ATOM 1476 C C . PRO A 1 198 ? -9.578 -20.328 -12.648 1 60.22 198 PRO A C 1
ATOM 1478 O O . PRO A 1 198 ? -10.398 -20.812 -13.438 1 60.22 198 PRO A O 1
ATOM 1481 N N . MET B 1 1 ? -39.625 1.377 16.594 1 34.84 1 MET B N 1
ATOM 1482 C CA . MET B 1 1 ? -38.594 1.733 15.641 1 34.84 1 MET B CA 1
ATOM 1483 C C . MET B 1 1 ? -38.031 3.113 15.953 1 34.84 1 MET B C 1
ATOM 1485 O O . MET B 1 1 ? -38.781 4.062 16.188 1 34.84 1 MET B O 1
ATOM 1489 N N . ALA B 1 2 ? -36.844 3.188 16.281 1 46.72 2 ALA B N 1
ATOM 1490 C CA . ALA B 1 2 ? -36.406 4.535 16.656 1 46.72 2 ALA B CA 1
ATOM 1491 C C . ALA B 1 2 ? -36.781 5.543 15.57 1 46.72 2 ALA B C 1
ATOM 1493 O O . ALA B 1 2 ? -36.781 5.207 14.383 1 46.72 2 ALA B O 1
ATOM 1494 N N . PRO B 1 3 ? -37.25 6.66 15.844 1 46.47 3 PRO B N 1
ATOM 1495 C CA . PRO B 1 3 ? -37.594 7.652 14.836 1 46.47 3 PRO B CA 1
ATOM 1496 C C . PRO B 1 3 ? -36.5 7.914 13.828 1 46.47 3 PRO B C 1
ATOM 1498 O O . PRO B 1 3 ? -35.312 7.777 14.164 1 46.47 3 PRO B O 1
ATOM 1501 N N . PRO B 1 4 ? -36.75 7.812 12.469 1 49.03 4 PRO B N 1
ATOM 1502 C CA . PRO B 1 4 ? -35.719 8.062 11.438 1 49.03 4 PRO B CA 1
ATOM 1503 C C . PRO B 1 4 ? -34.875 9.289 11.75 1 49.03 4 PRO B C 1
ATOM 1505 O O . PRO B 1 4 ? -35.375 10.312 12.203 1 49.03 4 PRO B O 1
ATOM 1508 N N . ARG B 1 5 ? -33.719 9.117 12.203 1 59.75 5 ARG B N 1
ATOM 1509 C CA . ARG B 1 5 ? -32.812 10.242 12.484 1 59.75 5 ARG B CA 1
ATOM 1510 C C . ARG B 1 5 ? -32.781 11.219 11.32 1 59.75 5 ARG B C 1
ATOM 1512 O O . ARG B 1 5 ? -32.75 10.812 10.156 1 59.75 5 ARG B O 1
ATOM 1519 N N . LYS B 1 6 ? -33.188 12.43 11.547 1 61.69 6 LYS B N 1
ATOM 1520 C CA . LYS B 1 6 ? -33.281 13.477 10.539 1 61.69 6 LYS B CA 1
ATOM 1521 C C . LYS B 1 6 ? -32.031 13.492 9.641 1 61.69 6 LYS B C 1
ATOM 1523 O O . LYS B 1 6 ? -32.156 13.688 8.422 1 61.69 6 LYS B O 1
ATOM 1528 N N . HIS B 1 7 ? -30.781 13.242 10.305 1 71.5 7 HIS B N 1
ATOM 1529 C CA . HIS B 1 7 ? -29.562 13.195 9.484 1 71.5 7 HIS B CA 1
ATOM 1530 C C . HIS B 1 7 ? -28.906 11.82 9.57 1 71.5 7 HIS B C 1
ATOM 1532 O O . HIS B 1 7 ? -28.297 11.484 10.586 1 71.5 7 HIS B O 1
ATOM 1538 N N . GLU B 1 8 ? -28.984 11.164 8.453 1 87.38 8 GLU B N 1
ATOM 1539 C CA . GLU B 1 8 ? -28.5 9.781 8.438 1 87.38 8 GLU B CA 1
ATOM 1540 C C . GLU B 1 8 ? -26.984 9.734 8.641 1 87.38 8 GLU B C 1
ATOM 1542 O O . GLU B 1 8 ? -26.25 10.562 8.094 1 87.38 8 GLU B O 1
ATOM 1547 N N . THR B 1 9 ? -26.562 8.961 9.586 1 93.88 9 THR B N 1
ATOM 1548 C CA . THR B 1 9 ? -25.156 8.773 9.898 1 93.88 9 THR B CA 1
ATOM 1549 C C . THR B 1 9 ? -24.344 8.586 8.625 1 93.88 9 THR B C 1
ATOM 1551 O O . THR B 1 9 ? -23.25 9.156 8.484 1 93.88 9 THR B O 1
ATOM 1554 N N . ASP B 1 10 ? -24.922 7.984 7.668 1 95.25 10 ASP B N 1
ATOM 1555 C CA . ASP B 1 10 ? -24.203 7.688 6.434 1 95.25 10 ASP B CA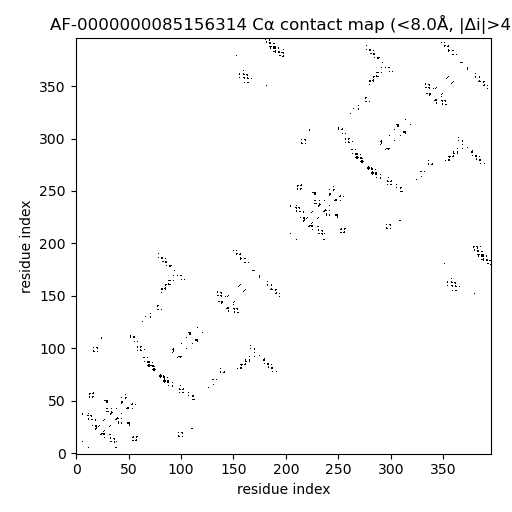 1
ATOM 1556 C C . ASP B 1 10 ? -23.938 8.961 5.633 1 95.25 10 ASP B C 1
ATOM 1558 O O . ASP B 1 10 ? -22.891 9.102 5 1 95.25 10 ASP B O 1
ATOM 1562 N N . VAL B 1 11 ? -24.859 9.828 5.73 1 96.25 11 VAL B N 1
ATOM 1563 C CA . VAL B 1 11 ? -24.703 11.086 5.008 1 96.25 11 VAL B CA 1
ATOM 1564 C C . VAL B 1 11 ? -23.562 11.898 5.617 1 96.25 11 VAL B C 1
ATOM 1566 O O . VAL B 1 11 ? -22.75 12.484 4.891 1 96.25 11 VAL B O 1
ATOM 1569 N N . ILE B 1 12 ? -23.531 11.922 6.895 1 97.38 12 ILE B N 1
ATOM 1570 C CA . ILE B 1 12 ? -22.484 12.641 7.613 1 97.38 12 ILE B CA 1
ATOM 1571 C C . ILE B 1 12 ? -21.125 12.031 7.301 1 97.38 12 ILE B C 1
ATOM 1573 O O . ILE B 1 12 ? -20.188 12.742 6.961 1 97.38 12 ILE B O 1
ATOM 1577 N N . LEU B 1 13 ? -21.094 10.727 7.363 1 98 13 LEU B N 1
ATOM 1578 C CA . LEU B 1 13 ? -19.828 10.039 7.16 1 98 13 LEU B CA 1
ATOM 1579 C C . LEU B 1 13 ? -19.391 10.125 5.703 1 98 13 LEU B C 1
ATOM 1581 O O . LEU B 1 13 ? -18.188 10.195 5.41 1 98 13 LEU B O 1
ATOM 1585 N N . ASP B 1 14 ? -20.344 10.172 4.793 1 98.06 14 ASP B N 1
ATOM 1586 C CA . ASP B 1 14 ? -20.031 10.375 3.381 1 98.06 14 ASP B CA 1
ATOM 1587 C C . ASP B 1 14 ? -19.453 11.766 3.143 1 98.06 14 ASP B C 1
ATOM 1589 O O . ASP B 1 14 ? -18.516 11.93 2.363 1 98.06 14 ASP B O 1
ATOM 1593 N N . ALA B 1 15 ? -20 12.719 3.824 1 97.94 15 ALA B N 1
ATOM 1594 C CA . ALA B 1 15 ? -19.5 14.094 3.721 1 97.94 15 ALA B CA 1
ATOM 1595 C C . ALA B 1 15 ? -18.078 14.195 4.262 1 97.94 15 ALA B C 1
ATOM 1597 O O . ALA B 1 15 ? -17.219 14.82 3.637 1 97.94 15 ALA B O 1
ATOM 1598 N N . ALA B 1 16 ? -17.875 13.586 5.379 1 97.56 16 ALA B N 1
ATOM 1599 C CA . ALA B 1 16 ? -16.531 13.578 5.977 1 97.56 16 ALA B CA 1
ATOM 1600 C C . ALA B 1 16 ? -15.516 12.93 5.043 1 97.56 16 ALA B C 1
ATOM 1602 O O . ALA B 1 16 ? -14.438 13.484 4.809 1 97.56 16 ALA B O 1
ATOM 1603 N N . ARG B 1 17 ? -15.852 11.82 4.516 1 97.44 17 ARG B N 1
ATOM 1604 C CA . ARG B 1 17 ? -14.992 11.094 3.586 1 97.44 17 ARG B CA 1
ATOM 1605 C C . ARG B 1 17 ? -14.656 11.953 2.371 1 97.44 17 ARG B C 1
ATOM 1607 O O . ARG B 1 17 ? -13.492 12.031 1.968 1 97.44 17 ARG B O 1
ATOM 1614 N N . ALA B 1 18 ? -15.648 12.578 1.852 1 97.75 18 ALA B N 1
ATOM 1615 C CA . ALA B 1 18 ? -15.453 13.398 0.659 1 97.75 18 ALA B CA 1
ATOM 1616 C C . ALA B 1 18 ? -14.492 14.547 0.935 1 97.75 18 ALA B C 1
ATOM 1618 O O . ALA B 1 18 ? -13.602 14.836 0.124 1 97.75 18 ALA B O 1
ATOM 1619 N N . LEU B 1 19 ? -14.648 15.195 2.037 1 96.5 19 LEU B N 1
ATOM 1620 C CA . LEU B 1 19 ? -13.781 16.297 2.414 1 96.5 19 LEU B CA 1
ATOM 1621 C C . LEU B 1 19 ? -12.344 15.836 2.596 1 96.5 19 LEU B C 1
ATOM 1623 O O . LEU B 1 19 ? -11.406 16.5 2.133 1 96.5 19 LEU B O 1
ATOM 1627 N N . VAL B 1 20 ? -12.164 14.695 3.207 1 94.12 20 VAL B N 1
ATOM 1628 C CA . VAL B 1 20 ? -10.836 14.148 3.459 1 94.12 20 VAL B CA 1
ATOM 1629 C C . VAL B 1 20 ? -10.172 13.781 2.135 1 94.12 20 VAL B C 1
ATOM 1631 O O . VAL B 1 20 ? -8.984 14.07 1.928 1 94.12 20 VAL B O 1
ATOM 1634 N N . LEU B 1 21 ? -10.922 13.164 1.264 1 93.31 21 LEU B N 1
ATOM 1635 C CA . LEU B 1 21 ? -10.359 12.719 -0.01 1 93.31 21 LEU B CA 1
ATOM 1636 C C . LEU B 1 21 ? -10.016 13.914 -0.895 1 93.31 21 LEU B C 1
ATOM 1638 O O . LEU B 1 21 ? -9.055 13.859 -1.665 1 93.31 21 LEU B O 1
ATOM 1642 N N . ASP B 1 22 ? -10.742 15 -0.739 1 91.62 22 ASP B N 1
ATOM 1643 C CA . ASP B 1 22 ? -10.562 16.172 -1.586 1 91.62 22 ASP B CA 1
ATOM 1644 C C . ASP B 1 22 ? -9.438 17.062 -1.061 1 91.62 22 ASP B C 1
ATOM 1646 O O . ASP B 1 22 ? -8.633 17.578 -1.839 1 91.62 22 ASP B O 1
ATOM 1650 N N . GLY B 1 23 ? -9.367 17.172 0.263 1 87.25 23 GLY B N 1
ATOM 1651 C CA . GLY B 1 23 ? -8.469 18.188 0.803 1 87.25 23 GLY B CA 1
ATOM 1652 C C . GLY B 1 23 ? -7.598 17.656 1.93 1 87.25 23 GLY B C 1
ATOM 1653 O O . GLY B 1 23 ? -6.848 18.422 2.543 1 87.25 23 GLY B O 1
ATOM 1654 N N . GLY B 1 24 ? -7.703 16.375 2.145 1 87.69 24 GLY B N 1
ATOM 1655 C CA . GLY B 1 24 ? -6.98 15.805 3.273 1 87.69 24 GLY B CA 1
ATOM 1656 C C . G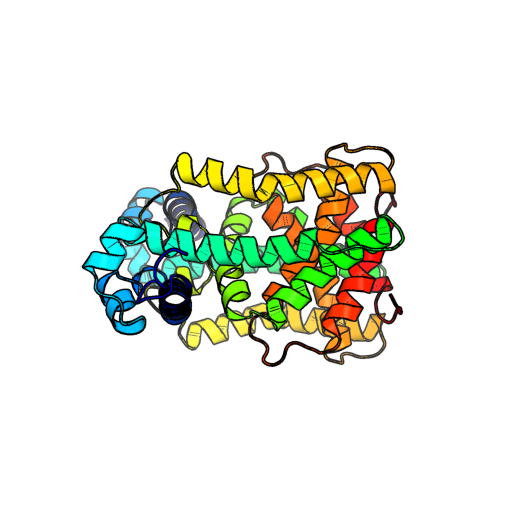LY B 1 24 ? -7.73 15.938 4.586 1 87.69 24 GLY B C 1
ATOM 1657 O O . GLY B 1 24 ? -8.766 16.609 4.656 1 87.69 24 GLY B O 1
ATOM 1658 N N . PRO B 1 25 ? -7.207 15.344 5.637 1 87.25 25 PRO B N 1
ATOM 1659 C CA . PRO B 1 25 ? -7.879 15.328 6.938 1 87.25 25 PRO B CA 1
ATOM 1660 C C . PRO B 1 25 ? -8.094 16.734 7.504 1 87.25 25 PRO B C 1
ATOM 1662 O O . PRO B 1 25 ? -9.109 16.984 8.156 1 87.25 25 PRO B O 1
ATOM 1665 N N . ARG B 1 26 ? -7.238 17.609 7.27 1 84.06 26 ARG B N 1
ATOM 1666 C CA . ARG B 1 26 ? -7.328 18.969 7.828 1 84.06 26 ARG B CA 1
ATOM 1667 C C . ARG B 1 26 ? -8.492 19.734 7.215 1 84.06 26 ARG B C 1
ATOM 1669 O O . ARG B 1 26 ? -9.031 20.656 7.836 1 84.06 26 ARG B O 1
ATOM 1676 N N . ALA B 1 27 ? -8.898 19.344 6.102 1 89.88 27 ALA B N 1
ATOM 1677 C CA . ALA B 1 27 ? -10 20 5.406 1 89.88 27 ALA B CA 1
ATOM 1678 C C . ALA B 1 27 ? -11.344 19.594 5.992 1 89.88 27 ALA B C 1
ATOM 1680 O O . ALA B 1 27 ? -12.367 20.234 5.727 1 89.88 27 ALA B O 1
ATOM 1681 N N . ALA B 1 28 ? -11.359 18.562 6.75 1 94.69 28 ALA B N 1
ATOM 1682 C CA . ALA B 1 28 ? -12.609 18.016 7.281 1 94.69 28 ALA B CA 1
ATOM 1683 C C . ALA B 1 28 ? -12.836 18.453 8.719 1 94.69 28 ALA B C 1
ATOM 1685 O O . ALA B 1 28 ? -12.859 17.641 9.641 1 94.69 28 ALA B O 1
ATOM 1686 N N . SER B 1 29 ? -13.117 19.766 8.898 1 95.56 29 SER B N 1
ATOM 1687 C CA . SER B 1 29 ? -13.492 20.281 10.203 1 95.56 29 SER B CA 1
ATOM 1688 C C . SER B 1 29 ? -14.953 19.984 10.523 1 95.56 29 SER B C 1
ATOM 1690 O O . SER B 1 29 ? -15.734 19.641 9.625 1 95.56 29 SER B O 1
ATOM 1692 N N . VAL B 1 30 ? -15.266 20.109 11.758 1 96.62 30 VAL B N 1
ATOM 1693 C CA . VAL B 1 30 ? -16.656 19.891 12.156 1 96.62 30 VAL B CA 1
ATOM 1694 C C . VAL B 1 30 ? -17.562 20.859 11.391 1 96.62 30 VAL B C 1
ATOM 1696 O O . VAL B 1 30 ? -18.625 20.469 10.906 1 96.62 30 VAL B O 1
ATOM 1699 N N . ALA B 1 31 ? -17.141 22.094 11.289 1 97.44 31 ALA B N 1
ATOM 1700 C CA . ALA B 1 31 ? -17.906 23.094 10.562 1 97.44 31 ALA B CA 1
ATOM 1701 C C . ALA B 1 31 ? -18.078 22.719 9.102 1 97.44 31 ALA B C 1
ATOM 1703 O O . ALA B 1 31 ? -19.172 22.828 8.547 1 97.44 31 ALA B O 1
ATOM 1704 N N . ALA B 1 32 ? -17.062 22.266 8.438 1 97.94 32 ALA B N 1
ATOM 1705 C CA . ALA B 1 32 ? -17.109 21.875 7.035 1 97.94 32 ALA B CA 1
ATOM 1706 C C . ALA B 1 32 ? -18.016 20.656 6.84 1 97.94 32 ALA B C 1
ATOM 1708 O O . ALA B 1 32 ? -18.781 20.594 5.879 1 97.94 32 ALA B O 1
ATOM 1709 N N . ILE B 1 33 ? -17.906 19.688 7.73 1 98.19 33 ILE B N 1
ATOM 1710 C CA . ILE B 1 33 ? -18.719 18.484 7.648 1 98.19 33 ILE B CA 1
ATOM 1711 C C . ILE B 1 33 ? -20.188 18.828 7.852 1 98.19 33 ILE B C 1
ATOM 1713 O O . ILE B 1 33 ? -21.062 18.297 7.164 1 98.19 33 ILE B O 1
ATOM 1717 N N . ALA B 1 34 ? -20.375 19.703 8.812 1 97.88 34 ALA B N 1
ATOM 1718 C CA . ALA B 1 34 ? -21.75 20.172 9.055 1 97.88 34 ALA B CA 1
ATOM 1719 C C . ALA B 1 34 ? -22.344 20.797 7.801 1 97.88 34 ALA B C 1
ATOM 1721 O O . ALA B 1 34 ? -23.453 20.438 7.395 1 97.88 34 ALA B O 1
ATOM 1722 N N . LYS B 1 35 ? -21.625 21.641 7.223 1 97.75 35 LYS B N 1
ATOM 1723 C CA . LYS B 1 35 ? -22.078 22.328 6.012 1 97.75 35 LYS B CA 1
ATOM 1724 C C . LYS B 1 35 ? -22.328 21.328 4.883 1 97.75 35 LYS B C 1
ATOM 1726 O O . LYS B 1 35 ? -23.375 21.391 4.227 1 97.75 35 LYS B O 1
ATOM 1731 N N . ALA B 1 36 ? -21.484 20.422 4.699 1 97.25 36 ALA B N 1
ATOM 1732 C CA . ALA B 1 36 ? -21.547 19.484 3.584 1 97.25 36 ALA B CA 1
ATOM 1733 C C . ALA B 1 36 ? -22.656 18.469 3.793 1 97.25 36 ALA B C 1
ATOM 1735 O O . ALA B 1 36 ? -23.297 18.031 2.832 1 97.25 36 ALA B O 1
ATOM 1736 N N . SER B 1 37 ? -22.859 18.062 4.988 1 96.75 37 SER B N 1
ATOM 1737 C CA . SER B 1 37 ? -23.812 17 5.281 1 96.75 37 SER B CA 1
ATOM 1738 C C . SER B 1 37 ? -25.203 17.578 5.523 1 96.75 37 SER B C 1
ATOM 1740 O O . SER B 1 37 ? -26.203 16.844 5.48 1 96.75 37 SER B O 1
ATOM 1742 N N . GLY B 1 38 ? -25.219 18.844 5.949 1 96.31 38 GLY B N 1
ATOM 1743 C CA . GLY B 1 38 ? -26.484 19.469 6.324 1 96.31 38 GLY B CA 1
ATOM 1744 C C . GLY B 1 38 ? -26.844 19.25 7.785 1 96.31 38 GLY B C 1
ATOM 1745 O O . GLY B 1 38 ? -27.828 19.797 8.273 1 96.31 38 GLY B O 1
ATOM 1746 N N . ALA B 1 39 ? -26.109 18.469 8.461 1 96.12 39 ALA B N 1
ATOM 1747 C CA . ALA B 1 39 ? -26.344 18.234 9.883 1 96.12 39 ALA B CA 1
ATOM 1748 C C . ALA B 1 39 ? -25.766 19.359 10.727 1 96.12 39 ALA B C 1
ATOM 1750 O O . ALA B 1 39 ? -24.641 19.812 10.492 1 96.12 39 ALA B O 1
ATOM 1751 N N . PRO B 1 40 ? -26.578 19.781 11.719 1 95.19 40 PRO B N 1
ATOM 1752 C CA . PRO B 1 40 ? -26.031 20.812 12.609 1 95.19 40 PRO B CA 1
ATOM 1753 C C . PRO B 1 40 ? -24.812 20.344 13.383 1 95.19 40 PRO B C 1
ATOM 1755 O O . PRO B 1 40 ? -24.734 19.172 13.766 1 95.19 40 PRO B O 1
ATOM 1758 N N . ALA B 1 41 ? -23.922 21.297 13.688 1 95.5 41 ALA B N 1
ATOM 1759 C CA . ALA B 1 41 ? -22.703 20.984 14.422 1 95.5 41 ALA B CA 1
ATOM 1760 C C . ALA B 1 41 ? -23.016 20.344 15.766 1 95.5 41 ALA B C 1
ATOM 1762 O O . ALA B 1 41 ? -22.312 19.438 16.203 1 95.5 41 ALA B O 1
ATOM 1763 N N . GLY B 1 42 ? -24.016 20.812 16.438 1 94.69 42 GLY B N 1
ATOM 1764 C CA . GLY B 1 42 ? -24.422 20.25 17.703 1 94.69 42 GLY B CA 1
ATOM 1765 C C . GLY B 1 42 ? -24.734 18.766 17.625 1 94.69 42 GLY B C 1
ATOM 1766 O O . GLY B 1 42 ? -24.391 18 18.531 1 94.69 42 GLY B O 1
ATOM 1767 N N . THR B 1 43 ? -25.391 18.359 16.594 1 94.5 43 THR B N 1
ATOM 1768 C CA . THR B 1 43 ? -25.703 16.953 16.328 1 94.5 43 THR B CA 1
ATOM 1769 C C . THR B 1 43 ? -24.422 16.141 16.156 1 94.5 43 THR B C 1
ATOM 1771 O O . THR B 1 43 ? -24.297 15.039 16.672 1 94.5 43 THR B O 1
ATOM 1774 N N . LEU B 1 44 ? -23.469 16.672 15.414 1 97.06 44 LEU B N 1
ATOM 1775 C CA . LEU B 1 44 ? -22.188 16 15.172 1 97.06 44 LEU B CA 1
ATOM 1776 C C . LEU B 1 44 ? -21.438 15.781 16.484 1 97.06 44 LEU B C 1
ATOM 1778 O O . LEU B 1 44 ? -20.922 14.688 16.734 1 97.06 44 LEU B O 1
ATOM 1782 N N . TYR B 1 45 ? -21.422 16.812 17.297 1 96.06 45 TYR B N 1
ATOM 1783 C CA . TYR B 1 45 ? -20.734 16.734 18.578 1 96.06 45 TYR B CA 1
ATOM 1784 C C . TYR B 1 45 ? -21.406 15.719 19.484 1 96.06 45 TYR B C 1
ATOM 1786 O O . TYR B 1 45 ? -20.75 14.953 20.188 1 96.06 45 TYR B O 1
ATOM 1794 N N . HIS B 1 46 ? -22.656 15.758 19.484 1 95.25 46 HIS B N 1
ATOM 1795 C CA . HIS B 1 46 ? -23.406 14.836 20.328 1 95.25 46 HIS B CA 1
ATOM 1796 C C . HIS B 1 46 ? -23.172 13.383 19.922 1 95.25 46 HIS B C 1
ATOM 1798 O O . HIS B 1 46 ? -22.938 12.523 20.766 1 95.25 46 HIS B O 1
ATOM 1804 N N . ARG B 1 47 ? -23.109 13.125 18.656 1 95.5 47 ARG B N 1
ATOM 1805 C CA . ARG B 1 47 ? -23.047 11.766 18.141 1 95.5 47 ARG B CA 1
ATOM 1806 C C . ARG B 1 47 ? -21.625 11.242 18.109 1 95.5 47 ARG B C 1
ATOM 1808 O O . ARG B 1 47 ? -21.391 10.055 18.344 1 95.5 47 ARG B O 1
ATOM 1815 N N . PHE B 1 48 ? -20.641 12.164 17.812 1 95.94 48 PHE B N 1
ATOM 1816 C CA . PHE B 1 48 ? -19.297 11.664 17.531 1 95.94 48 PHE B CA 1
ATOM 1817 C C . PHE B 1 48 ? -18.297 12.25 18.5 1 95.94 48 PHE B C 1
ATOM 1819 O O . PHE B 1 48 ? -17.141 11.828 18.547 1 95.94 48 PHE B O 1
ATOM 1826 N N . GLY B 1 49 ? -18.672 13.227 19.281 1 94.5 49 GLY B N 1
ATOM 1827 C CA . GLY B 1 49 ? -17.781 13.852 20.25 1 94.5 49 GLY B CA 1
ATOM 1828 C C . GLY B 1 49 ? -16.984 14.992 19.656 1 94.5 49 GLY B C 1
ATOM 1829 O O . GLY B 1 49 ? -17.125 16.141 20.062 1 94.5 49 GLY B O 1
ATOM 1830 N N . ASN B 1 50 ? -16.109 14.688 18.75 1 93.06 50 ASN B N 1
ATOM 1831 C CA . ASN B 1 50 ? -15.227 15.672 18.125 1 93.06 50 ASN B CA 1
ATOM 1832 C C . ASN B 1 50 ? -14.914 15.297 16.672 1 93.06 50 ASN B C 1
ATOM 1834 O O . ASN B 1 50 ? -15.453 14.32 16.156 1 93.06 50 A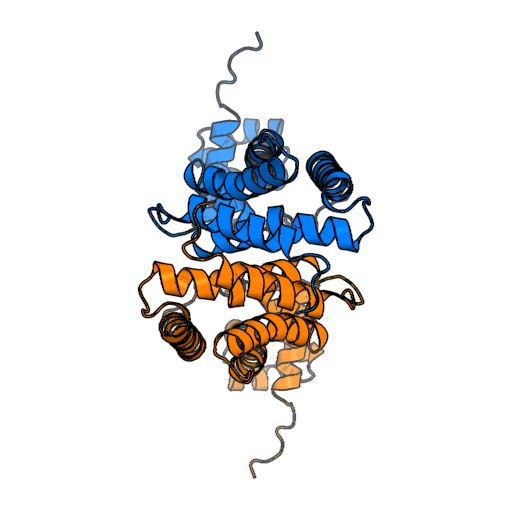SN B O 1
ATOM 1838 N N . ARG B 1 51 ? -14.117 16.078 16.062 1 93.94 51 ARG B N 1
ATOM 1839 C CA . ARG B 1 51 ? -13.727 15.867 14.672 1 93.94 51 ARG B CA 1
ATOM 1840 C C . ARG B 1 51 ? -13.102 14.492 14.477 1 93.94 51 ARG B C 1
ATOM 1842 O O . ARG B 1 51 ? -13.453 13.773 13.547 1 93.94 51 ARG B O 1
ATOM 1849 N N . ASP B 1 52 ? -12.234 14.102 15.367 1 91.56 52 ASP B N 1
ATOM 1850 C CA . ASP B 1 52 ? -11.555 12.805 15.273 1 91.56 52 ASP B CA 1
ATOM 1851 C C . ASP B 1 52 ? -12.562 11.656 15.344 1 91.56 52 ASP B C 1
ATOM 1853 O O . ASP B 1 52 ? -12.398 10.648 14.656 1 91.56 52 ASP B O 1
ATOM 1857 N N . GLY B 1 53 ? -13.461 11.875 16.172 1 92.75 53 GLY B N 1
ATOM 1858 C CA . GLY B 1 53 ? -14.5 10.867 16.266 1 92.75 53 GLY B CA 1
ATOM 1859 C C . GLY B 1 53 ? -15.242 10.648 14.961 1 92.75 53 GLY B C 1
ATOM 1860 O O . GLY B 1 53 ? -15.547 9.508 14.602 1 92.75 53 GLY B O 1
ATOM 1861 N N . ILE B 1 54 ? -15.562 11.688 14.211 1 95.25 54 ILE B N 1
ATOM 1862 C CA . ILE B 1 54 ? -16.25 11.594 12.93 1 95.25 54 ILE B CA 1
ATOM 1863 C C . ILE B 1 54 ? -15.375 10.883 11.906 1 95.25 54 ILE B C 1
ATOM 1865 O O . ILE B 1 54 ? -15.828 9.969 11.219 1 95.25 54 ILE B O 1
ATOM 1869 N N . LEU B 1 55 ? -14.195 11.312 11.867 1 94.31 55 LEU B N 1
ATOM 1870 C CA . LEU B 1 55 ? -13.266 10.781 10.875 1 94.31 55 LEU B CA 1
ATOM 1871 C C . LEU B 1 55 ? -12.977 9.305 11.141 1 94.31 55 LEU B C 1
ATOM 1873 O O . LEU B 1 55 ? -12.914 8.5 10.211 1 94.31 55 LEU B O 1
ATOM 1877 N N . THR B 1 56 ? -12.805 9.008 12.383 1 93.06 56 THR B N 1
ATOM 1878 C CA . THR B 1 56 ? -12.609 7.613 12.766 1 93.06 56 THR B CA 1
ATOM 1879 C C . THR B 1 56 ? -13.82 6.77 12.367 1 93.06 56 THR B C 1
ATOM 1881 O O . THR B 1 56 ? -13.664 5.676 11.82 1 93.06 56 THR B O 1
ATOM 1884 N N . ALA B 1 57 ? -14.898 7.281 12.609 1 94.31 57 ALA B N 1
ATOM 1885 C CA . ALA B 1 57 ? -16.125 6.559 12.273 1 94.31 57 ALA B CA 1
ATOM 1886 C C . ALA B 1 57 ? -16.234 6.344 10.766 1 94.31 57 ALA B C 1
ATOM 1888 O O . ALA B 1 57 ? -16.625 5.262 10.312 1 94.31 57 ALA B O 1
ATOM 1889 N N . ALA B 1 58 ? -15.914 7.352 9.992 1 96.31 58 ALA B N 1
ATOM 1890 C CA . ALA B 1 58 ? -15.938 7.238 8.539 1 96.31 58 ALA B CA 1
ATOM 1891 C C . ALA B 1 58 ? -14.961 6.168 8.055 1 96.31 58 ALA B C 1
ATOM 1893 O O . ALA B 1 58 ? -15.297 5.352 7.191 1 96.31 58 ALA B O 1
ATOM 1894 N N . TRP B 1 59 ? -13.82 6.148 8.617 1 96 59 TRP B N 1
ATOM 1895 C CA . TRP B 1 59 ? -12.789 5.184 8.25 1 96 59 TRP B CA 1
ATOM 1896 C C . TRP B 1 59 ? -13.203 3.77 8.648 1 96 59 TRP B C 1
ATOM 1898 O O . TRP B 1 59 ? -13.078 2.83 7.863 1 96 59 TRP B O 1
ATOM 1908 N N . LEU B 1 60 ? -13.688 3.664 9.82 1 95.12 60 LEU B N 1
ATOM 1909 C CA . LEU B 1 60 ? -14.102 2.359 10.328 1 95.12 60 LEU B CA 1
ATOM 1910 C C . LEU B 1 60 ? -15.273 1.811 9.523 1 95.12 60 LEU B C 1
ATOM 1912 O O . LEU B 1 60 ? -15.367 0.601 9.305 1 95.12 60 LEU B O 1
ATOM 1916 N N . ARG B 1 61 ? -16.109 2.656 9.117 1 96.5 61 ARG B N 1
ATOM 1917 C CA . ARG B 1 61 ? -17.203 2.199 8.266 1 96.5 61 ARG B CA 1
ATOM 1918 C C . ARG B 1 61 ? -16.688 1.647 6.941 1 96.5 61 ARG B C 1
ATOM 1920 O O . ARG B 1 61 ? -17.156 0.616 6.461 1 96.5 61 ARG B O 1
ATOM 1927 N N . ALA B 1 62 ? -15.781 2.346 6.332 1 97.56 62 ALA B N 1
ATOM 1928 C CA . ALA B 1 62 ? -15.164 1.862 5.098 1 97.56 62 ALA B CA 1
ATOM 1929 C C . ALA B 1 62 ? -14.516 0.499 5.309 1 97.56 62 ALA B C 1
ATOM 1931 O O . ALA B 1 62 ? -14.664 -0.402 4.48 1 97.56 62 ALA B O 1
ATOM 1932 N N . LEU B 1 63 ? -13.844 0.362 6.438 1 96.62 63 LEU B N 1
ATOM 1933 C CA . LEU B 1 63 ? -13.195 -0.899 6.77 1 96.62 63 LEU B CA 1
ATOM 1934 C C . LEU B 1 63 ? -14.219 -2.016 6.934 1 96.62 63 LEU B C 1
ATOM 1936 O O . LEU B 1 63 ? -14.023 -3.123 6.434 1 96.62 63 LEU B O 1
ATOM 1940 N N . GLU B 1 64 ? -15.242 -1.712 7.613 1 96.56 64 GLU B N 1
ATOM 1941 C CA . GLU B 1 64 ? -16.312 -2.688 7.824 1 96.56 64 GLU B CA 1
ATOM 1942 C C . GLU B 1 64 ? -16.922 -3.127 6.496 1 96.56 64 GLU B C 1
ATOM 1944 O O . GLU B 1 64 ? -17.188 -4.312 6.293 1 96.56 64 GLU B O 1
ATOM 1949 N N . ARG B 1 65 ? -17.172 -2.156 5.652 1 97.19 65 ARG B N 1
ATOM 1950 C CA . ARG B 1 65 ? -17.75 -2.453 4.344 1 97.19 65 ARG B CA 1
ATOM 1951 C C . ARG B 1 65 ? -16.812 -3.344 3.525 1 97.19 65 ARG B C 1
ATOM 1953 O O . ARG B 1 65 ? -17.281 -4.246 2.822 1 97.19 65 ARG B O 1
ATOM 1960 N N . PHE B 1 66 ? -15.586 -3.164 3.605 1 97.69 66 PHE B N 1
ATOM 1961 C CA . PHE B 1 66 ? -14.609 -4.023 2.947 1 97.69 66 PHE B CA 1
ATOM 1962 C C . PHE B 1 66 ? -14.609 -5.418 3.564 1 97.69 66 PHE B C 1
ATOM 1964 O O . PHE B 1 66 ? -14.75 -6.414 2.854 1 97.69 66 PHE B O 1
ATOM 1971 N N . GLN B 1 67 ? -14.461 -5.484 4.891 1 96.81 67 GLN B N 1
ATOM 1972 C CA . GLN B 1 67 ? -14.297 -6.754 5.586 1 96.81 67 GLN B CA 1
ATOM 1973 C C . GLN B 1 67 ? -15.555 -7.617 5.453 1 96.81 67 GLN B C 1
ATOM 1975 O O . GLN B 1 67 ? -15.461 -8.844 5.383 1 96.81 67 GLN B O 1
ATOM 1980 N N . ALA B 1 68 ? -16.703 -6.973 5.461 1 96.38 68 ALA B N 1
ATOM 1981 C CA . ALA B 1 68 ? -17.938 -7.715 5.273 1 96.38 68 ALA B CA 1
ATOM 1982 C C . ALA B 1 68 ? -17.938 -8.461 3.943 1 96.38 68 ALA B C 1
ATOM 1984 O O . ALA B 1 68 ? -18.375 -9.617 3.873 1 96.38 68 ALA B O 1
ATOM 1985 N N . ARG B 1 69 ? -17.453 -7.895 2.938 1 96.31 69 ARG B N 1
ATOM 1986 C CA . ARG B 1 69 ? -17.375 -8.531 1.625 1 96.31 69 ARG B CA 1
ATOM 1987 C C . ARG B 1 69 ? -16.344 -9.648 1.618 1 96.31 69 ARG B C 1
ATOM 1989 O O . ARG B 1 69 ? -16.594 -10.734 1.089 1 96.31 69 ARG B O 1
ATOM 1996 N N . ALA B 1 70 ? -15.203 -9.375 2.195 1 96.81 70 ALA B N 1
ATOM 1997 C CA . ALA B 1 70 ? -14.133 -10.367 2.242 1 96.81 70 ALA B CA 1
ATOM 1998 C C . ALA B 1 70 ? -14.578 -11.609 3.006 1 96.81 70 ALA B C 1
ATOM 2000 O O . ALA B 1 70 ? -14.336 -12.734 2.566 1 96.81 70 ALA B O 1
ATOM 2001 N N . LEU B 1 71 ? -15.266 -11.391 4.117 1 96.62 71 LEU B N 1
ATOM 2002 C CA . LEU B 1 71 ? -15.648 -12.492 4.996 1 96.62 71 LEU B CA 1
ATOM 2003 C C . LEU B 1 71 ? -16.844 -13.242 4.43 1 96.62 71 LEU B C 1
ATOM 2005 O O . LEU B 1 71 ? -17.078 -14.398 4.789 1 96.62 71 LEU B O 1
ATOM 2009 N N . ALA B 1 72 ? -17.578 -12.578 3.578 1 96.88 72 ALA B N 1
ATOM 2010 C CA . ALA B 1 72 ? -18.719 -13.227 2.943 1 96.88 72 ALA B CA 1
ATOM 2011 C C . ALA B 1 72 ? -18.281 -14.086 1.763 1 96.88 72 ALA B C 1
ATOM 2013 O O . ALA B 1 72 ? -19.047 -14.914 1.272 1 96.88 72 ALA B O 1
ATOM 2014 N N . ALA B 1 73 ? -17.109 -13.828 1.268 1 95.62 73 ALA B N 1
ATOM 2015 C CA . ALA B 1 73 ? -16.594 -14.586 0.127 1 95.62 73 ALA B CA 1
ATOM 2016 C C . ALA B 1 73 ? -16.453 -16.062 0.475 1 95.62 73 ALA B C 1
ATOM 2018 O O . ALA B 1 73 ? -16.016 -16.406 1.576 1 95.62 73 ALA B O 1
ATOM 2019 N N . ASP B 1 74 ? -16.906 -16.875 -0.407 1 94.19 74 ASP B N 1
ATOM 2020 C CA . ASP B 1 74 ? -16.875 -18.312 -0.189 1 94.19 74 ASP B CA 1
ATOM 2021 C C . ASP B 1 74 ? -16.609 -19.062 -1.493 1 94.19 74 ASP B C 1
ATOM 2023 O O . ASP B 1 74 ? -16.75 -18.5 -2.58 1 94.19 74 ASP B O 1
ATOM 2027 N N . GLY B 1 75 ? -16.141 -20.25 -1.386 1 95.75 75 GLY B N 1
ATOM 2028 C CA . GLY B 1 75 ? -15.867 -21.125 -2.508 1 95.75 75 GLY B CA 1
ATOM 2029 C C . GLY B 1 75 ? -16.016 -22.594 -2.164 1 95.75 75 GLY B C 1
ATOM 2030 O O . GLY B 1 75 ? -16.281 -22.953 -1.01 1 95.75 75 GLY B O 1
ATOM 2031 N N . ASP B 1 76 ? -15.875 -23.422 -3.189 1 96.81 76 ASP B N 1
ATOM 2032 C CA . ASP B 1 76 ? -16.094 -24.844 -3.041 1 96.81 76 ASP B CA 1
ATOM 2033 C C . ASP B 1 76 ? -14.977 -25.5 -2.223 1 96.81 76 ASP B C 1
ATOM 2035 O O . ASP B 1 76 ? -15.195 -26.5 -1.543 1 96.81 76 ASP B O 1
ATOM 2039 N N . THR B 1 77 ? -13.773 -25 -2.334 1 98.06 77 THR B N 1
ATOM 2040 C CA . THR B 1 77 ? -12.602 -25.469 -1.614 1 98.06 77 THR B CA 1
ATOM 2041 C C . THR B 1 77 ? -11.961 -24.344 -0.821 1 98.06 77 THR B C 1
ATOM 2043 O O . THR B 1 77 ? -12.281 -23.172 -1.04 1 98.06 77 THR B O 1
ATOM 2046 N N . PRO B 1 78 ? -11.078 -24.688 0.099 1 97.88 78 PRO B N 1
ATOM 2047 C CA . PRO B 1 78 ? -10.344 -23.625 0.793 1 97.88 78 PRO B CA 1
ATOM 2048 C C . PRO B 1 78 ? -9.594 -22.703 -0.165 1 97.88 78 PRO B C 1
ATOM 2050 O O . PRO B 1 78 ? -9.547 -21.5 0.048 1 97.88 78 PRO B O 1
ATOM 2053 N N . GLU B 1 79 ? -9.07 -23.281 -1.17 1 98.25 79 GLU B N 1
ATOM 2054 C CA . GLU B 1 79 ? -8.375 -22.484 -2.178 1 98.25 79 GLU B CA 1
ATOM 2055 C C . GLU B 1 79 ? -9.336 -21.531 -2.885 1 98.25 79 GLU B C 1
ATOM 2057 O O . GLU B 1 79 ? -9.039 -20.344 -3.053 1 98.25 79 GLU B O 1
ATOM 2062 N N . ASP B 1 80 ? -10.5 -22.031 -3.248 1 98.44 80 ASP B N 1
ATOM 2063 C CA . ASP B 1 80 ? -11.516 -21.203 -3.893 1 98.44 80 ASP B CA 1
ATOM 2064 C C . ASP B 1 80 ? -11.969 -20.062 -2.971 1 98.44 80 ASP B C 1
ATOM 2066 O O . ASP B 1 80 ? -12.211 -18.953 -3.426 1 98.44 80 ASP B O 1
ATOM 2070 N N . THR B 1 81 ? -12.07 -20.406 -1.732 1 98.56 81 THR B N 1
ATOM 2071 C CA . THR B 1 81 ? -12.461 -19.406 -0.743 1 98.56 81 THR B CA 1
ATOM 2072 C C . THR B 1 81 ? -11.414 -18.312 -0.636 1 98.56 81 THR B C 1
ATOM 2074 O O . THR B 1 81 ? -11.742 -17.125 -0.646 1 98.56 81 THR B O 1
ATOM 2077 N N . ALA B 1 82 ? -10.172 -18.688 -0.556 1 98.75 82 ALA B N 1
ATOM 2078 C CA . ALA B 1 82 ? -9.086 -17.719 -0.482 1 98.75 82 ALA B CA 1
ATOM 2079 C C . ALA B 1 82 ? -9.062 -16.828 -1.715 1 98.75 82 ALA B C 1
ATOM 2081 O O . ALA B 1 82 ? -8.914 -15.609 -1.6 1 98.75 82 ALA B O 1
ATOM 2082 N N . VAL B 1 83 ? -9.25 -17.438 -2.867 1 98.69 83 VAL B N 1
ATOM 2083 C CA . VAL B 1 83 ? -9.258 -16.688 -4.117 1 98.69 83 VAL B CA 1
ATOM 2084 C C . VAL B 1 83 ? -10.445 -15.719 -4.133 1 98.69 83 VAL B C 1
ATOM 2086 O O . VAL B 1 83 ? -10.305 -14.562 -4.531 1 98.69 83 VAL B O 1
ATOM 2089 N N . ALA B 1 84 ? -11.578 -16.172 -3.682 1 98.69 84 ALA B N 1
ATOM 2090 C CA . ALA B 1 84 ? -12.766 -15.328 -3.625 1 98.69 84 ALA B CA 1
ATOM 2091 C C . ALA B 1 84 ? -12.547 -14.141 -2.695 1 98.69 84 ALA B C 1
ATOM 2093 O O . ALA B 1 84 ? -13.008 -13.031 -2.977 1 98.69 84 ALA B O 1
ATOM 2094 N N . MET B 1 85 ? -11.906 -14.367 -1.601 1 98.69 85 MET B N 1
ATOM 2095 C CA . MET B 1 85 ? -11.578 -13.289 -0.673 1 98.69 85 MET B CA 1
ATOM 2096 C C . MET B 1 85 ? -10.672 -12.25 -1.335 1 98.69 85 MET B C 1
ATOM 2098 O O . MET B 1 85 ? -10.883 -11.047 -1.174 1 98.69 85 MET B O 1
ATOM 2102 N N . ALA B 1 86 ? -9.688 -12.703 -2.084 1 98.56 86 ALA B N 1
ATOM 2103 C CA . ALA B 1 86 ? -8.805 -11.781 -2.799 1 98.56 86 ALA B CA 1
ATOM 2104 C C . ALA B 1 86 ? -9.586 -10.938 -3.803 1 98.56 86 ALA B C 1
ATOM 2106 O O . ALA B 1 86 ? -9.414 -9.719 -3.861 1 98.56 86 ALA B O 1
ATOM 2107 N N . VAL B 1 87 ? -10.445 -11.57 -4.52 1 98.56 87 VAL B N 1
ATOM 2108 C CA . VAL B 1 87 ? -11.211 -10.914 -5.57 1 98.56 87 VAL B CA 1
ATOM 2109 C C . VAL B 1 87 ? -12.211 -9.93 -4.949 1 98.56 87 VAL B C 1
ATOM 2111 O O . VAL B 1 87 ? -12.539 -8.906 -5.551 1 98.56 87 VAL B O 1
ATOM 2114 N N . ALA B 1 88 ? -12.656 -10.219 -3.76 1 98.25 88 ALA B N 1
ATOM 2115 C CA . ALA B 1 88 ? -13.602 -9.359 -3.055 1 98.25 88 ALA B CA 1
ATOM 2116 C C . ALA B 1 88 ? -13.023 -7.953 -2.865 1 98.25 88 ALA B C 1
ATOM 2118 O O . ALA B 1 88 ? -13.766 -6.969 -2.84 1 98.25 88 ALA B O 1
ATOM 2119 N N . ALA B 1 89 ? -11.742 -7.82 -2.758 1 97.75 89 ALA B N 1
ATOM 2120 C CA . ALA B 1 89 ? -11.109 -6.512 -2.639 1 97.75 89 ALA B CA 1
ATOM 2121 C C . ALA B 1 89 ? -11.336 -5.676 -3.895 1 97.75 89 ALA B C 1
ATOM 2123 O O . ALA B 1 89 ? -11.609 -4.477 -3.811 1 97.75 89 ALA B O 1
ATOM 2124 N N . VAL B 1 90 ? -11.227 -6.328 -5.051 1 97.88 90 VAL B N 1
ATOM 2125 C CA . VAL B 1 90 ? -11.445 -5.645 -6.32 1 97.88 90 VAL B CA 1
ATOM 2126 C C . VAL B 1 90 ? -12.914 -5.23 -6.434 1 97.88 90 VAL B C 1
ATOM 2128 O O . VAL B 1 90 ? -13.219 -4.086 -6.785 1 97.88 90 VAL B O 1
ATOM 2131 N N . GLY B 1 91 ? -13.805 -6.156 -6.07 1 97.5 91 GLY B N 1
ATOM 2132 C CA . GLY B 1 91 ? -15.227 -5.844 -6.082 1 97.5 91 GLY B CA 1
ATOM 2133 C C . GLY B 1 91 ? -15.594 -4.699 -5.16 1 97.5 91 GLY B C 1
ATOM 2134 O O . GLY B 1 91 ? -16.406 -3.844 -5.516 1 97.5 91 GLY B O 1
ATOM 2135 N N . PHE B 1 92 ? -14.992 -4.672 -4.043 1 98.06 92 PHE B N 1
ATOM 2136 C CA . PHE B 1 92 ? -15.195 -3.592 -3.086 1 98.06 92 PHE B CA 1
ATOM 2137 C C . PHE B 1 92 ? -14.797 -2.25 -3.691 1 98.06 92 PHE B C 1
ATOM 2139 O O . PHE B 1 92 ? -15.57 -1.289 -3.643 1 98.06 92 PHE B O 1
ATOM 2146 N N . ALA B 1 93 ? -13.609 -2.203 -4.277 1 98.06 93 ALA B N 1
ATOM 2147 C CA . ALA B 1 93 ? -13.102 -0.961 -4.855 1 98.06 93 ALA B CA 1
ATOM 2148 C C . ALA B 1 93 ? -13.977 -0.498 -6.016 1 98.06 93 ALA B C 1
ATOM 2150 O O . ALA B 1 93 ? -14.141 0.704 -6.238 1 98.06 93 ALA B O 1
ATOM 2151 N N . ARG B 1 94 ? -14.531 -1.428 -6.742 1 97.06 94 ARG B N 1
ATOM 2152 C CA . ARG B 1 94 ? -15.43 -1.099 -7.844 1 97.06 94 ARG B CA 1
ATOM 2153 C C . ARG B 1 94 ? -16.75 -0.546 -7.328 1 97.06 94 ARG B C 1
ATOM 2155 O O . ARG B 1 94 ? -17.266 0.441 -7.859 1 97.06 94 ARG B O 1
ATOM 2162 N N . ALA B 1 95 ? -17.281 -1.142 -6.32 1 96.69 95 ALA B N 1
ATOM 2163 C CA . ALA B 1 95 ? -18.594 -0.795 -5.805 1 96.69 95 ALA B CA 1
ATOM 2164 C C . ALA B 1 95 ? -18.547 0.48 -4.969 1 96.69 95 ALA B C 1
ATOM 2166 O O . ALA B 1 95 ? -19.484 1.283 -4.984 1 96.69 95 ALA B O 1
ATOM 2167 N N . LEU B 1 96 ? -17.5 0.629 -4.238 1 97.31 96 LEU B N 1
ATOM 2168 C CA . LEU B 1 96 ? -17.344 1.745 -3.311 1 97.31 96 LEU B CA 1
ATOM 2169 C C . LEU B 1 96 ? -15.977 2.395 -3.453 1 97.31 96 LEU B C 1
ATOM 2171 O O . LEU B 1 96 ? -15.172 2.369 -2.52 1 97.31 96 LEU B O 1
ATOM 2175 N N . PRO B 1 97 ? -15.758 3.072 -4.59 1 97.25 97 PRO B N 1
ATOM 2176 C CA . PRO B 1 97 ? -14.422 3.58 -4.898 1 97.25 97 PRO B CA 1
ATOM 2177 C C . PRO B 1 97 ? -13.922 4.598 -3.873 1 97.25 97 PRO B C 1
ATOM 2179 O O . PRO B 1 97 ? -12.734 4.625 -3.553 1 97.25 97 PRO B O 1
ATOM 2182 N N . ASP B 1 98 ? -14.82 5.379 -3.287 1 97.19 98 ASP B N 1
ATOM 2183 C CA . ASP B 1 98 ? -14.383 6.395 -2.334 1 97.19 98 ASP B CA 1
ATOM 2184 C C . ASP B 1 98 ? -13.992 5.762 -0.999 1 97.19 98 ASP B C 1
ATOM 2186 O O . ASP B 1 98 ? -13.062 6.219 -0.338 1 97.19 98 ASP B O 1
ATOM 2190 N N . ASP B 1 99 ? -14.688 4.734 -0.59 1 97.69 99 ASP B N 1
ATOM 2191 C CA . ASP B 1 99 ? -14.297 3.99 0.603 1 97.69 99 ASP B CA 1
ATOM 2192 C C . ASP B 1 99 ? -12.93 3.334 0.419 1 97.69 99 ASP B C 1
ATOM 2194 O O . ASP B 1 99 ? -12.094 3.371 1.323 1 97.69 99 ASP B O 1
ATOM 2198 N N . ALA B 1 100 ? -12.742 2.787 -0.772 1 97.69 100 ALA B N 1
ATOM 2199 C CA . ALA B 1 100 ? -11.477 2.137 -1.07 1 97.69 100 ALA B CA 1
ATOM 2200 C C . ALA B 1 100 ? -10.328 3.143 -1.057 1 97.69 100 ALA B C 1
ATOM 2202 O O . ALA B 1 100 ? -9.281 2.896 -0.447 1 97.69 100 ALA B O 1
ATOM 2203 N N . ARG B 1 101 ? -10.57 4.242 -1.654 1 96.06 101 ARG B N 1
ATOM 2204 C CA . ARG B 1 101 ? -9.539 5.273 -1.696 1 96.06 101 ARG B CA 1
ATOM 2205 C C . ARG B 1 101 ? -9.227 5.797 -0.297 1 96.06 101 ARG B C 1
ATOM 2207 O O . ARG B 1 101 ? -8.07 6.07 0.026 1 96.06 101 ARG B O 1
ATOM 2214 N N . LEU B 1 102 ? -10.219 5.926 0.537 1 95.69 102 LEU B N 1
ATOM 2215 C CA . LEU B 1 102 ? -10.008 6.359 1.912 1 95.69 102 LEU B CA 1
ATOM 2216 C C . LEU B 1 102 ? -9.086 5.391 2.652 1 95.69 102 LEU B C 1
ATOM 2218 O O . LEU B 1 102 ? -8.117 5.809 3.285 1 95.69 102 LEU B O 1
ATOM 2222 N N . LEU B 1 103 ? -9.336 4.086 2.5 1 95.25 103 LEU B N 1
ATOM 2223 C CA . LEU B 1 103 ? -8.57 3.062 3.201 1 95.25 103 LEU B CA 1
ATOM 2224 C C . LEU B 1 103 ? -7.148 2.979 2.658 1 95.25 103 LEU B C 1
ATOM 2226 O O . LEU B 1 103 ? -6.211 2.688 3.404 1 95.25 103 LEU B O 1
ATOM 2230 N N . LEU B 1 104 ? -6.977 3.285 1.375 1 92.81 104 LEU B N 1
ATOM 2231 C CA . LEU B 1 104 ? -5.688 3.127 0.708 1 92.81 104 LEU B CA 1
ATOM 2232 C C . LEU B 1 104 ? -4.781 4.32 0.99 1 92.81 104 LEU B C 1
ATOM 2234 O O . LEU B 1 104 ? -3.557 4.18 1.037 1 92.81 104 LEU B O 1
ATOM 2238 N N . THR B 1 105 ? -5.391 5.473 1.171 1 85.75 105 THR B N 1
ATOM 2239 C CA . THR B 1 105 ? -4.586 6.691 1.132 1 85.75 105 THR B CA 1
ATOM 2240 C C . THR B 1 105 ? -4.441 7.289 2.527 1 85.75 105 THR B C 1
ATOM 2242 O O . THR B 1 105 ? -3.553 8.109 2.771 1 85.75 105 THR B O 1
ATOM 2245 N N . ILE B 1 106 ? -5.328 6.855 3.367 1 84.56 106 ILE B N 1
ATOM 2246 C CA . ILE B 1 106 ? -5.332 7.473 4.688 1 84.56 106 ILE B CA 1
ATOM 2247 C C . ILE B 1 106 ? -5.102 6.406 5.758 1 84.56 106 ILE B C 1
ATOM 2249 O O . ILE B 1 106 ? -5.859 5.441 5.855 1 84.56 106 ILE B O 1
ATOM 2253 N N . ARG B 1 107 ? -4.082 6.633 6.477 1 81.5 107 ARG B N 1
ATOM 2254 C CA . ARG B 1 107 ? -3.85 5.801 7.652 1 81.5 107 ARG B CA 1
ATOM 2255 C C . ARG B 1 107 ? -4.582 6.355 8.867 1 81.5 107 ARG B C 1
ATOM 2257 O O . ARG B 1 107 ? -4.797 7.562 8.969 1 81.5 107 ARG B O 1
ATOM 2264 N N . PRO B 1 108 ? -4.887 5.434 9.742 1 76.94 108 PRO B N 1
ATOM 2265 C CA . PRO B 1 108 ? -5.566 5.926 10.945 1 76.94 108 PRO B CA 1
ATOM 2266 C C . PRO B 1 108 ? -4.77 7.004 11.672 1 76.94 108 PRO B C 1
ATOM 2268 O O . PRO B 1 108 ? -5.344 7.988 12.148 1 76.94 108 PRO B O 1
ATOM 2271 N N . GLY B 1 109 ? -3.525 6.867 11.719 1 74.69 109 GLY B N 1
ATOM 2272 C CA . GLY B 1 109 ? -2.689 7.863 12.375 1 74.69 109 GLY B CA 1
ATOM 2273 C C . GLY B 1 109 ? -2.713 9.211 11.68 1 74.69 109 GLY B C 1
ATOM 2274 O O . GLY B 1 109 ? -2.402 10.234 12.289 1 74.69 109 GLY B O 1
ATOM 2275 N N . ASP B 1 110 ? -3.098 9.25 10.43 1 75.56 110 ASP B N 1
ATOM 2276 C CA . ASP B 1 110 ? -3.166 10.492 9.664 1 75.56 110 ASP B CA 1
ATOM 2277 C C . ASP B 1 110 ? -4.48 11.227 9.922 1 75.56 110 ASP B C 1
ATOM 2279 O O . ASP B 1 110 ? -4.594 12.414 9.633 1 75.56 110 ASP B O 1
ATOM 2283 N N . LEU B 1 111 ? -5.43 10.508 10.336 1 74.81 111 LEU B N 1
ATOM 2284 C CA . LEU B 1 111 ? -6.766 11.062 10.531 1 74.81 111 LEU B CA 1
ATOM 2285 C C . LEU B 1 111 ? -6.844 11.836 11.844 1 74.81 111 LEU B C 1
ATOM 2287 O O . LEU B 1 111 ? -7.617 12.789 11.961 1 74.81 111 LEU B O 1
ATOM 2291 N N . LEU B 1 112 ? -5.883 11.492 12.711 1 75 112 LEU B N 1
ATOM 2292 C CA . LEU B 1 112 ? -6.027 11.961 14.086 1 75 112 LEU B CA 1
ATOM 2293 C C . LEU B 1 112 ? -4.973 13.008 14.414 1 75 112 LEU B C 1
ATOM 2295 O O . LEU B 1 112 ? -3.867 12.977 13.875 1 75 112 LEU B O 1
ATOM 2299 N N . ASP B 1 113 ? -5.301 14.133 15.078 1 68 113 ASP B N 1
ATOM 2300 C CA . ASP B 1 113 ? -4.363 15.148 15.555 1 68 113 ASP B CA 1
ATOM 2301 C C . ASP B 1 113 ? -3.344 14.547 16.516 1 68 113 ASP B C 1
ATOM 2303 O O . ASP B 1 113 ? -2.293 15.141 16.766 1 68 113 ASP B O 1
ATOM 2307 N N . GLY B 1 114 ? -3.336 13.289 16.688 1 66.69 114 GLY B N 1
ATOM 2308 C CA . GLY B 1 114 ? -2.459 12.516 17.547 1 66.69 114 GLY B CA 1
ATOM 2309 C C . GLY B 1 114 ? -2.426 11.039 17.172 1 66.69 114 GLY B C 1
ATOM 2310 O O . GLY B 1 114 ? -3 10.633 16.172 1 66.69 114 GLY B O 1
ATOM 2311 N N . GLU B 1 115 ? -1.603 10.391 17.922 1 71.44 115 GLU B N 1
ATOM 2312 C CA . GLU B 1 115 ? -1.533 8.945 17.734 1 71.44 115 GLU B CA 1
ATOM 2313 C C . GLU B 1 115 ? -2.836 8.266 18.156 1 71.44 115 GLU B C 1
ATOM 2315 O O . GLU B 1 115 ? -3.512 8.734 19.078 1 71.44 115 GLU B O 1
ATOM 2320 N N . PRO B 1 116 ? -3.109 7.281 17.359 1 76.31 116 PRO B N 1
ATOM 2321 C CA . PRO B 1 116 ? -4.27 6.512 17.812 1 76.31 116 PRO B CA 1
ATOM 2322 C C . PRO B 1 116 ? -4.148 6.07 19.266 1 76.31 116 PRO B C 1
ATOM 2324 O O . PRO B 1 116 ? -3.064 5.68 19.703 1 76.31 116 PRO B O 1
ATOM 2327 N N . ASP B 1 117 ? -5.199 6.301 19.969 1 80.38 117 ASP B N 1
ATOM 2328 C CA . ASP B 1 117 ? -5.164 5.906 21.375 1 80.38 117 ASP B CA 1
ATOM 2329 C C . ASP B 1 117 ? -5.434 4.41 21.531 1 80.38 117 ASP B C 1
ATOM 2331 O O . ASP B 1 117 ? -5.594 3.697 20.531 1 80.38 117 ASP B O 1
ATOM 2335 N N . ALA B 1 118 ? -5.355 4 22.734 1 84.75 118 ALA B N 1
ATOM 2336 C CA . ALA B 1 118 ? -5.5 2.582 23.047 1 84.75 118 ALA B CA 1
ATOM 2337 C C . ALA B 1 118 ? -6.883 2.072 22.641 1 84.75 118 ALA B C 1
ATOM 2339 O O . ALA B 1 118 ? -7.023 0.939 22.172 1 84.75 118 ALA B O 1
ATOM 2340 N N . ALA B 1 119 ? -7.812 2.912 22.828 1 83.12 119 ALA B N 1
ATOM 2341 C CA . ALA B 1 119 ? -9.18 2.523 22.5 1 83.12 119 ALA B CA 1
ATOM 2342 C C . ALA B 1 119 ? -9.336 2.271 21 1 83.12 119 ALA B C 1
ATOM 2344 O O . ALA B 1 119 ? -9.969 1.297 20.594 1 83.12 119 ALA B O 1
ATOM 2345 N N . PHE B 1 120 ? -8.805 3.09 20.266 1 85.38 120 PHE B N 1
ATOM 2346 C CA . PHE B 1 120 ? -8.836 2.904 18.828 1 85.38 120 PHE B CA 1
ATOM 2347 C C . PHE B 1 120 ? -8.102 1.63 18.422 1 85.38 120 PHE B C 1
ATOM 2349 O O . PHE B 1 120 ? -8.602 0.845 17.609 1 85.38 120 PHE B O 1
ATOM 2356 N N . ARG B 1 121 ? -7.012 1.404 19 1 88.25 121 ARG B N 1
ATOM 2357 C CA . ARG B 1 121 ? -6.219 0.22 18.688 1 88.25 121 ARG B CA 1
ATOM 2358 C C . ARG B 1 121 ? -6.977 -1.055 19.047 1 88.25 121 ARG B C 1
ATOM 2360 O O . ARG B 1 121 ? -6.93 -2.037 18.297 1 88.25 121 ARG B O 1
ATOM 2367 N N . GLN B 1 122 ? -7.617 -1.014 20.078 1 90.06 122 GLN B N 1
ATOM 2368 C CA . GLN B 1 122 ? -8.414 -2.164 20.5 1 90.06 122 GLN B CA 1
ATOM 2369 C C . GLN B 1 122 ? -9.578 -2.404 19.547 1 90.06 122 GLN B C 1
ATOM 2371 O O . GLN B 1 122 ? -9.867 -3.547 19.188 1 90.06 122 GLN B O 1
ATOM 2376 N N . THR B 1 123 ? -10.188 -1.307 19.172 1 89.38 123 THR B N 1
ATOM 2377 C CA . THR B 1 123 ? -11.297 -1.407 18.234 1 89.38 123 THR B CA 1
ATOM 2378 C C . THR B 1 123 ? -10.828 -1.968 16.891 1 89.38 123 THR B C 1
ATOM 2380 O O . THR B 1 123 ? -11.445 -2.875 16.328 1 89.38 123 THR B O 1
ATOM 2383 N N . LEU B 1 124 ? -9.812 -1.459 16.469 1 90.38 124 LEU B N 1
ATOM 2384 C CA . LEU B 1 124 ? -9.258 -1.924 15.203 1 90.38 124 LEU B CA 1
ATOM 2385 C C . LEU B 1 124 ? -8.859 -3.395 15.289 1 90.38 124 LEU B C 1
ATOM 2387 O O . LEU B 1 124 ? -9.133 -4.172 14.367 1 90.38 124 LEU B O 1
ATOM 2391 N N . ALA B 1 125 ? -8.289 -3.795 16.406 1 91.75 125 ALA B N 1
ATOM 2392 C CA . ALA B 1 125 ? -7.906 -5.188 16.609 1 91.75 125 ALA B CA 1
ATOM 2393 C C . ALA B 1 125 ? -9.125 -6.102 16.594 1 91.75 125 ALA B C 1
ATOM 2395 O O . ALA B 1 125 ? -9.102 -7.172 15.992 1 91.75 125 ALA B O 1
ATOM 2396 N N . ALA B 1 126 ? -10.102 -5.66 17.25 1 92.5 126 ALA B N 1
ATOM 2397 C CA . ALA B 1 126 ? -11.336 -6.438 17.297 1 92.5 126 ALA B CA 1
ATOM 2398 C C . ALA B 1 126 ? -11.969 -6.566 15.922 1 92.5 126 ALA B C 1
ATOM 2400 O O . ALA B 1 126 ? -12.492 -7.625 15.57 1 92.5 126 ALA B O 1
ATOM 2401 N N . MET B 1 127 ? -11.938 -5.531 15.211 1 92.31 127 MET B N 1
ATOM 2402 C CA . MET B 1 127 ? -12.508 -5.527 13.867 1 92.31 127 MET B CA 1
ATOM 2403 C C . MET B 1 127 ? -11.711 -6.438 12.938 1 92.31 127 MET B C 1
ATOM 2405 O O . MET B 1 127 ? -12.281 -7.059 12.039 1 92.31 127 MET B O 1
ATOM 2409 N N . ASN B 1 128 ? -10.391 -6.516 13.164 1 94.62 128 ASN B N 1
ATOM 2410 C CA . ASN B 1 128 ? -9.523 -7.289 12.273 1 94.62 128 ASN B CA 1
ATOM 2411 C C . ASN B 1 128 ? -9.492 -8.758 12.672 1 94.62 128 ASN B C 1
ATOM 2413 O O . ASN B 1 128 ? -9.062 -9.609 11.883 1 94.62 128 ASN B O 1
ATOM 2417 N N . ALA B 1 129 ? -9.938 -9.117 13.867 1 95.06 129 ALA B N 1
ATOM 2418 C CA . ALA B 1 129 ? -9.797 -10.453 14.445 1 95.06 129 ALA B CA 1
ATOM 2419 C C . ALA B 1 129 ? -10.453 -11.508 13.555 1 95.06 129 ALA B C 1
ATOM 2421 O O . ALA B 1 129 ? -9.859 -12.555 13.289 1 95.06 129 ALA B O 1
ATOM 2422 N N . PRO B 1 130 ? -11.656 -11.219 13.062 1 95.38 130 PRO B N 1
ATOM 2423 C CA . PRO B 1 130 ? -12.281 -12.234 12.211 1 95.38 130 PRO B CA 1
ATOM 2424 C C . PRO B 1 130 ? -11.469 -12.539 10.961 1 95.38 130 PRO B C 1
ATOM 2426 O O . PRO B 1 130 ? -11.375 -13.695 10.539 1 95.38 130 PRO B O 1
ATOM 2429 N N . LEU B 1 131 ? -10.906 -11.562 10.328 1 96 131 LEU B N 1
ATOM 2430 C CA . LEU B 1 131 ? -10.078 -11.766 9.141 1 96 131 LEU B CA 1
ATOM 2431 C C . LEU B 1 131 ? -8.812 -12.539 9.484 1 96 131 LEU B C 1
ATOM 2433 O O . LEU B 1 131 ? -8.422 -13.445 8.75 1 96 131 LEU B O 1
ATOM 2437 N N . THR B 1 132 ? -8.219 -12.195 10.602 1 96.06 132 THR B N 1
ATOM 2438 C CA . THR B 1 132 ? -7.027 -12.898 11.062 1 96.06 132 THR B CA 1
ATOM 2439 C C . THR B 1 132 ? -7.324 -14.375 11.312 1 96.06 132 THR B C 1
ATOM 2441 O O . THR B 1 132 ? -6.547 -15.242 10.922 1 96.06 132 THR B O 1
ATOM 2444 N N . GLN B 1 133 ? -8.438 -14.594 11.938 1 97.31 133 GLN B N 1
ATOM 2445 C CA . GLN B 1 133 ? -8.844 -15.961 12.211 1 97.31 133 GLN B CA 1
ATOM 2446 C C . GLN B 1 133 ? -9.109 -16.734 10.922 1 97.31 133 GLN B C 1
ATOM 2448 O O . GLN B 1 133 ? -8.742 -17.906 10.805 1 97.31 133 GLN B O 1
ATOM 2453 N N . ARG B 1 134 ? -9.758 -16.062 10 1 97.69 134 ARG B N 1
ATOM 2454 C CA . ARG B 1 134 ? -10.055 -16.688 8.719 1 97.69 134 ARG B CA 1
ATOM 2455 C C . ARG B 1 134 ? -8.781 -17.047 7.977 1 97.69 134 ARG B C 1
ATOM 2457 O O . ARG B 1 134 ? -8.688 -18.125 7.371 1 97.69 134 ARG B O 1
ATOM 2464 N N . LEU B 1 135 ? -7.809 -16.266 8.016 1 98.06 135 LEU B N 1
ATOM 2465 C CA . LEU B 1 135 ? -6.531 -16.531 7.371 1 98.06 135 LEU B CA 1
ATOM 2466 C C . LEU B 1 135 ? -5.848 -17.75 7.992 1 98.06 135 LEU B C 1
ATOM 2468 O O . LEU B 1 135 ? -5.305 -18.594 7.281 1 98.06 135 LEU B O 1
ATOM 2472 N N . ALA B 1 136 ? -5.875 -17.812 9.305 1 98.38 136 ALA B N 1
ATOM 2473 C CA . ALA B 1 136 ? -5.285 -18.953 10.008 1 98.38 136 ALA B CA 1
ATOM 2474 C C . ALA B 1 136 ? -5.996 -20.25 9.648 1 98.38 136 ALA B C 1
ATOM 2476 O O . ALA B 1 136 ? -5.355 -21.281 9.453 1 98.38 136 ALA B O 1
ATOM 2477 N N . GLN B 1 137 ? -7.285 -20.172 9.57 1 98.38 137 GLN B N 1
ATOM 2478 C CA . GLN B 1 137 ? -8.078 -21.344 9.195 1 98.38 137 GLN B CA 1
ATOM 2479 C C . GLN B 1 137 ? -7.734 -21.812 7.781 1 98.38 137 GLN B C 1
ATOM 2481 O O . GLN B 1 137 ? -7.57 -23 7.539 1 98.38 137 GLN B O 1
ATOM 2486 N N . LEU B 1 138 ? -7.637 -20.859 6.891 1 98.56 138 LEU B N 1
ATOM 2487 C CA . LEU B 1 138 ? -7.281 -21.188 5.516 1 98.56 138 LEU B CA 1
ATOM 2488 C C . LEU B 1 138 ? -5.887 -21.812 5.445 1 98.56 138 LEU B C 1
ATOM 2490 O O . LEU B 1 138 ? -5.668 -22.766 4.707 1 98.56 138 LEU B O 1
ATOM 2494 N N . ALA B 1 139 ? -4.969 -21.281 6.242 1 98.69 139 ALA B N 1
ATOM 2495 C CA . ALA B 1 139 ? -3.621 -21.844 6.285 1 98.69 139 ALA B CA 1
ATOM 2496 C C . ALA B 1 139 ? -3.646 -23.312 6.738 1 98.69 139 ALA B C 1
ATOM 2498 O O . ALA B 1 139 ? -2.961 -24.156 6.164 1 98.69 139 ALA B O 1
ATOM 2499 N N . ARG B 1 140 ? -4.43 -23.625 7.746 1 98.44 140 ARG B N 1
ATOM 2500 C CA . ARG B 1 140 ? -4.551 -25 8.242 1 98.44 140 ARG B CA 1
ATOM 2501 C C . ARG B 1 140 ? -5.098 -25.922 7.16 1 98.44 140 ARG B C 1
ATOM 2503 O O . ARG B 1 140 ? -4.609 -27.047 6.988 1 98.44 140 ARG B O 1
ATOM 2510 N N . HIS B 1 141 ? -6.062 -25.453 6.453 1 98 141 HIS B N 1
ATOM 2511 C CA . HIS B 1 141 ? -6.699 -26.281 5.434 1 98 141 HIS B CA 1
ATOM 2512 C C . HIS B 1 141 ? -5.789 -26.469 4.227 1 98 141 HIS B C 1
ATOM 2514 O O . HIS B 1 141 ? -5.73 -27.547 3.646 1 98 141 HIS B O 1
ATOM 2520 N N . LEU B 1 142 ? -5.059 -25.422 3.887 1 98.19 142 LEU B N 1
ATOM 2521 C CA . LEU B 1 142 ? -4.273 -25.438 2.656 1 98.19 142 LEU B CA 1
ATOM 2522 C C . LEU B 1 142 ? -2.91 -26.078 2.887 1 98.19 142 LEU B C 1
ATOM 2524 O O . LEU B 1 142 ? -2.4 -26.781 2.016 1 98.19 142 LEU B O 1
ATOM 2528 N N . TYR B 1 143 ? -2.355 -25.812 4.082 1 97.69 143 TYR B N 1
ATOM 2529 C CA . TYR B 1 143 ? -0.955 -26.172 4.27 1 97.69 143 TYR B CA 1
ATOM 2530 C C . TYR B 1 143 ? -0.792 -27.125 5.445 1 97.69 143 TYR B C 1
ATOM 2532 O O . TYR B 1 143 ? 0.32 -27.562 5.746 1 97.69 143 TYR B O 1
ATOM 2540 N N . GLY B 1 144 ? -1.822 -27.422 6.172 1 97.56 144 GLY B N 1
ATOM 2541 C CA . GLY B 1 144 ? -1.808 -28.406 7.238 1 97.56 144 GLY B CA 1
ATOM 2542 C C . GLY B 1 144 ? -1.436 -27.812 8.586 1 97.56 144 GLY B C 1
ATOM 2543 O O . GLY B 1 144 ? -1.375 -28.547 9.586 1 97.56 144 GLY B O 1
ATOM 2544 N N . ASN B 1 145 ? -1.121 -26.453 8.656 1 97.06 145 ASN B N 1
ATOM 2545 C CA . ASN B 1 145 ? -0.781 -25.781 9.906 1 97.06 145 ASN B CA 1
ATOM 2546 C C . ASN B 1 145 ? -1.076 -24.297 9.844 1 97.06 145 ASN B C 1
ATOM 2548 O O . ASN B 1 145 ? -1.408 -23.766 8.781 1 97.06 145 ASN B O 1
ATOM 2552 N N . ALA B 1 146 ? -1.025 -23.688 10.898 1 97.19 146 ALA B N 1
ATOM 2553 C CA . ALA B 1 146 ? -1.173 -22.234 10.969 1 97.19 146 ALA B CA 1
ATOM 2554 C C . ALA B 1 146 ? 0.074 -21.578 11.562 1 97.19 146 ALA B C 1
ATOM 2556 O O . ALA B 1 146 ? -0.024 -20.641 12.344 1 97.19 146 ALA B O 1
ATOM 2557 N N . ARG B 1 147 ? 1.254 -22.156 11.242 1 96.88 147 ARG B N 1
ATOM 2558 C CA . ARG B 1 147 ? 2.494 -21.484 11.617 1 96.88 147 ARG B CA 1
ATOM 2559 C C . ARG B 1 147 ? 2.586 -20.109 10.977 1 96.88 147 ARG B C 1
ATOM 2561 O O . ARG B 1 147 ? 1.913 -19.844 9.984 1 96.88 147 ARG B O 1
ATOM 2568 N N . PRO B 1 148 ? 3.365 -19.234 11.539 1 96.19 148 PRO B N 1
ATOM 2569 C CA . PRO B 1 148 ? 3.443 -17.859 11.039 1 96.19 148 PRO B CA 1
ATOM 2570 C C . PRO B 1 148 ? 3.754 -17.781 9.547 1 96.19 148 PRO B C 1
ATOM 2572 O O . PRO B 1 148 ? 3.152 -16.984 8.828 1 96.19 148 PRO B O 1
ATOM 2575 N N . ARG B 1 149 ? 4.602 -18.594 9.07 1 97.31 149 ARG B N 1
ATOM 2576 C CA . ARG B 1 149 ? 4.977 -18.562 7.664 1 97.31 149 ARG B CA 1
ATOM 2577 C C . ARG B 1 149 ? 3.828 -19.031 6.777 1 97.31 149 ARG B C 1
ATOM 2579 O O . ARG B 1 149 ? 3.631 -18.516 5.676 1 97.31 149 ARG B O 1
ATOM 2586 N N . SER B 1 150 ? 3.057 -20.047 7.238 1 98 150 SER B N 1
ATOM 2587 C CA . SER B 1 150 ? 1.898 -20.531 6.496 1 98 150 SER B CA 1
ATOM 2588 C C . SER B 1 150 ? 0.809 -19.469 6.414 1 98 150 SER B C 1
ATOM 2590 O O . SER B 1 150 ? 0.229 -19.25 5.352 1 98 150 SER B O 1
ATOM 2592 N N . VAL B 1 151 ? 0.568 -18.828 7.52 1 98.06 151 VAL B N 1
ATOM 2593 C CA . VAL B 1 151 ? -0.441 -17.781 7.551 1 98.06 151 VAL B CA 1
ATOM 2594 C C . VAL B 1 151 ? 0.006 -16.609 6.672 1 98.06 151 VAL B C 1
ATOM 2596 O O . VAL B 1 151 ? -0.809 -16 5.977 1 98.06 151 VAL B O 1
ATOM 2599 N N . ASP B 1 152 ? 1.277 -16.297 6.711 1 98 152 ASP B N 1
ATOM 2600 C CA . ASP B 1 152 ? 1.835 -15.242 5.879 1 98 152 ASP B CA 1
ATOM 2601 C C . ASP B 1 152 ? 1.613 -15.531 4.395 1 98 152 ASP B C 1
ATOM 2603 O O . ASP B 1 152 ? 1.302 -14.625 3.617 1 98 152 ASP B O 1
ATOM 2607 N N . ALA B 1 153 ? 1.774 -16.781 4.039 1 98.19 153 ALA B N 1
ATOM 2608 C CA . ALA B 1 153 ? 1.559 -17.188 2.652 1 98.19 153 ALA B CA 1
ATOM 2609 C C . ALA B 1 153 ? 0.115 -16.938 2.227 1 98.19 153 ALA B C 1
ATOM 2611 O O . ALA B 1 153 ? -0.136 -16.438 1.127 1 98.19 153 ALA B O 1
ATOM 2612 N N . VAL B 1 154 ? -0.795 -17.25 3.105 1 98.69 154 VAL B N 1
ATOM 2613 C CA . VAL B 1 154 ? -2.201 -17 2.807 1 98.69 154 VAL B CA 1
ATOM 2614 C C . VAL B 1 154 ? -2.453 -15.492 2.709 1 98.69 154 VAL B C 1
ATOM 2616 O O . VAL B 1 154 ? -3.119 -15.023 1.783 1 98.69 154 VAL B O 1
ATOM 2619 N N . ALA B 1 155 ? -1.907 -14.742 3.607 1 98.5 155 ALA B N 1
ATOM 2620 C CA . ALA B 1 155 ? -2.086 -13.289 3.629 1 98.5 155 ALA B CA 1
ATOM 2621 C C . ALA B 1 155 ? -1.539 -12.656 2.355 1 98.5 155 ALA B C 1
ATOM 2623 O O . ALA B 1 155 ? -2.105 -11.68 1.848 1 98.5 155 ALA B O 1
ATOM 2624 N N . ARG B 1 156 ? -0.455 -13.164 1.857 1 98.38 156 ARG B N 1
ATOM 2625 C CA . ARG B 1 156 ? 0.146 -12.648 0.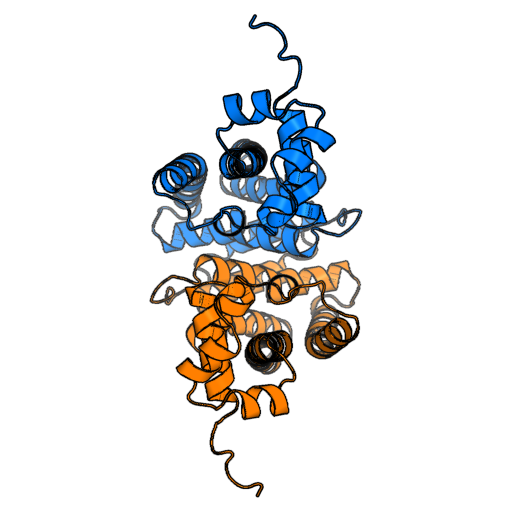634 1 98.38 156 ARG B CA 1
ATOM 2626 C C . ARG B 1 156 ? -0.82 -12.75 -0.541 1 98.38 156 ARG B C 1
ATOM 2628 O O . ARG B 1 156 ? -0.965 -11.805 -1.319 1 98.38 156 ARG B O 1
ATOM 2635 N N . ALA B 1 157 ? -1.52 -13.781 -0.593 1 98.56 157 ALA B N 1
ATOM 2636 C CA . ALA B 1 157 ? -2.449 -14.031 -1.69 1 98.56 157 ALA B CA 1
ATOM 2637 C C . ALA B 1 157 ? -3.762 -13.281 -1.481 1 98.56 157 ALA B C 1
ATOM 2639 O O . ALA B 1 157 ? -4.324 -12.727 -2.428 1 98.56 157 ALA B O 1
ATOM 2640 N N . VAL B 1 158 ? -4.199 -13.211 -0.253 1 98.31 158 VAL B N 1
ATOM 2641 C CA . VAL B 1 158 ? -5.57 -12.82 0.047 1 98.31 158 VAL B CA 1
ATOM 2642 C C . VAL B 1 158 ? -5.625 -11.328 0.376 1 98.31 158 VAL B C 1
ATOM 2644 O O . VAL B 1 158 ? -6.625 -10.664 0.106 1 98.31 158 VAL B O 1
ATOM 2647 N N . ALA B 1 159 ? -4.551 -10.836 0.874 1 97.56 159 ALA B N 1
ATOM 2648 C CA . ALA B 1 159 ? -4.57 -9.469 1.381 1 97.56 159 ALA B CA 1
ATOM 2649 C C . ALA B 1 159 ? -3.547 -8.602 0.657 1 97.56 159 ALA B C 1
ATOM 2651 O O . ALA B 1 159 ? -3.902 -7.602 0.027 1 97.56 159 ALA B O 1
ATOM 2652 N N . ASP B 1 160 ? -2.312 -9 0.633 1 97.94 160 ASP B N 1
ATOM 2653 C CA . ASP B 1 160 ? -1.23 -8.172 0.111 1 97.94 160 ASP B CA 1
ATOM 2654 C C . ASP B 1 160 ? -1.403 -7.922 -1.386 1 97.94 160 ASP B C 1
ATOM 2656 O O . ASP B 1 160 ? -1.451 -6.77 -1.826 1 97.94 160 ASP B O 1
ATOM 2660 N N . LEU B 1 161 ? -1.509 -8.969 -2.125 1 98.44 161 LEU B N 1
ATOM 2661 C CA . LEU B 1 161 ? -1.579 -8.867 -3.58 1 98.44 161 LEU B CA 1
ATOM 2662 C C . LEU B 1 161 ? -2.785 -8.039 -4.012 1 98.44 161 LEU B C 1
ATOM 2664 O O . LEU B 1 161 ? -2.639 -7.055 -4.734 1 98.44 161 LEU B O 1
ATOM 2668 N N . PRO B 1 162 ? -3.984 -8.406 -3.582 1 98.19 162 PRO B N 1
ATOM 2669 C CA . PRO B 1 162 ? -5.129 -7.609 -4.031 1 98.19 162 PRO B CA 1
ATOM 2670 C C . PRO B 1 162 ? -5.066 -6.16 -3.553 1 98.19 162 PRO B C 1
ATOM 2672 O O . PRO B 1 162 ? -5.512 -5.254 -4.258 1 98.19 162 PRO B O 1
ATOM 2675 N N . TYR B 1 163 ? -4.555 -5.949 -2.389 1 97 163 TYR B N 1
ATOM 2676 C CA . TYR B 1 163 ? -4.363 -4.59 -1.899 1 97 163 TYR B CA 1
ATOM 2677 C C . TYR B 1 163 ? -3.516 -3.775 -2.869 1 97 163 TYR B C 1
ATOM 2679 O O . TYR B 1 163 ? -3.893 -2.664 -3.252 1 97 163 TYR B O 1
ATOM 2687 N N . ALA B 1 164 ? -2.406 -4.293 -3.203 1 97.5 164 ALA B N 1
ATOM 2688 C CA . ALA B 1 164 ? -1.464 -3.572 -4.055 1 97.5 164 ALA B CA 1
ATOM 2689 C C . ALA B 1 164 ? -2.051 -3.336 -5.445 1 97.5 164 ALA B C 1
ATOM 2691 O O . ALA B 1 164 ? -1.842 -2.279 -6.043 1 97.5 164 ALA B O 1
ATOM 2692 N N . VAL B 1 165 ? -2.754 -4.301 -5.965 1 97.69 165 VAL B N 1
ATOM 2693 C CA . VAL B 1 165 ? -3.383 -4.172 -7.273 1 97.69 165 VAL B CA 1
ATOM 2694 C C . VAL B 1 165 ? -4.441 -3.072 -7.23 1 97.69 165 VAL B C 1
ATOM 2696 O O . VAL B 1 165 ? -4.477 -2.197 -8.102 1 97.69 165 VAL B O 1
ATOM 2699 N N . VAL B 1 166 ? -5.27 -3.102 -6.215 1 97.62 166 VAL B N 1
ATOM 2700 C CA . VAL B 1 166 ? -6.324 -2.102 -6.09 1 97.62 166 VAL B CA 1
ATOM 2701 C C . VAL B 1 166 ? -5.707 -0.719 -5.891 1 97.62 166 VAL B C 1
ATOM 2703 O O . VAL B 1 166 ? -6.176 0.267 -6.465 1 97.62 166 VAL B O 1
ATOM 2706 N N . ARG B 1 167 ? -4.711 -0.653 -5.105 1 95.94 167 ARG B N 1
ATOM 2707 C CA . ARG B 1 167 ? -4.027 0.615 -4.875 1 95.94 167 ARG B CA 1
ATOM 2708 C C . ARG B 1 167 ? -3.529 1.212 -6.188 1 95.94 167 ARG B C 1
ATOM 2710 O O . ARG B 1 167 ? -3.701 2.406 -6.438 1 95.94 167 ARG B O 1
ATOM 2717 N N . ARG B 1 168 ? -2.896 0.439 -7 1 95.44 168 ARG B N 1
ATOM 2718 C CA . ARG B 1 168 ? -2.336 0.932 -8.258 1 95.44 168 ARG B CA 1
ATOM 2719 C C . ARG B 1 168 ? -3.438 1.413 -9.195 1 95.44 168 ARG B C 1
ATOM 2721 O O . ARG B 1 168 ? -3.246 2.373 -9.945 1 95.44 168 ARG B O 1
ATOM 2728 N N . HIS B 1 169 ? -4.621 0.838 -9.062 1 96.75 169 HIS B N 1
ATOM 2729 C CA . HIS B 1 169 ? -5.688 1.133 -10.008 1 96.75 169 HIS B CA 1
ATOM 2730 C C . HIS B 1 169 ? -6.77 1.999 -9.367 1 96.75 169 HIS B C 1
ATOM 2732 O O . HIS B 1 169 ? -7.828 2.213 -9.961 1 96.75 169 HIS B O 1
ATOM 2738 N N . ALA B 1 170 ? -6.516 2.475 -8.211 1 92.56 170 ALA B N 1
ATOM 2739 C CA . ALA B 1 170 ? -7.531 3.133 -7.395 1 92.56 170 ALA B CA 1
ATOM 2740 C C . ALA B 1 170 ? -8.07 4.379 -8.094 1 92.56 170 ALA B C 1
ATOM 2742 O O . ALA B 1 170 ? -9.188 4.824 -7.805 1 92.56 170 ALA B O 1
ATOM 2743 N N . HIS B 1 171 ? -7.324 4.965 -9.039 1 91.12 171 HIS B N 1
ATOM 2744 C CA . HIS B 1 171 ? -7.754 6.203 -9.68 1 91.12 171 HIS B CA 1
ATOM 2745 C C . HIS B 1 171 ? -8.148 5.961 -11.133 1 91.12 171 HIS B C 1
ATOM 2747 O O . HIS B 1 171 ? -8.492 6.902 -11.852 1 91.12 171 HIS B O 1
ATOM 2753 N N . ASP B 1 172 ? -8.023 4.73 -11.523 1 93.56 172 ASP B N 1
ATOM 2754 C CA . ASP B 1 172 ? -8.523 4.402 -12.852 1 93.56 172 ASP B CA 1
ATOM 2755 C C . ASP B 1 172 ? -10.039 4.516 -12.914 1 93.56 172 ASP B C 1
ATOM 2757 O O . ASP B 1 172 ? -10.742 4.105 -11.984 1 93.56 172 ASP B O 1
ATOM 2761 N N . ASP B 1 173 ? -10.523 5.125 -13.961 1 92.25 173 ASP B N 1
ATOM 2762 C CA . ASP B 1 173 ? -11.969 5.266 -14.148 1 92.25 173 ASP B CA 1
ATOM 2763 C C . ASP B 1 173 ? -12.367 4.938 -15.586 1 92.25 173 ASP B C 1
ATOM 2765 O O . ASP B 1 173 ? -12.211 5.766 -16.484 1 92.25 173 ASP B O 1
ATOM 2769 N N . PRO B 1 174 ? -12.867 3.771 -15.836 1 93.31 174 PRO B N 1
ATOM 2770 C CA . PRO B 1 174 ? -13.109 2.686 -14.883 1 93.31 174 PRO B CA 1
ATOM 2771 C C . PRO B 1 174 ? -11.875 1.828 -14.633 1 93.31 174 PRO B C 1
ATOM 2773 O O . PRO B 1 174 ? -10.914 1.882 -15.406 1 93.31 174 PRO B O 1
ATOM 2776 N N . MET B 1 175 ? -11.875 1.038 -13.547 1 95.81 175 MET B N 1
ATOM 2777 C CA . MET B 1 175 ? -10.883 -0.012 -13.359 1 95.81 175 MET B CA 1
ATOM 2778 C C . MET B 1 175 ? -10.953 -1.04 -14.484 1 95.81 175 MET B C 1
ATOM 2780 O O . MET B 1 175 ? -12.031 -1.336 -14.992 1 95.81 175 MET B O 1
ATOM 2784 N N . PRO B 1 176 ? -9.82 -1.575 -14.859 1 96.75 176 PRO B N 1
ATOM 2785 C CA . PRO B 1 176 ? -9.828 -2.557 -15.945 1 96.75 176 PRO B CA 1
ATOM 2786 C C . PRO B 1 176 ? -10.781 -3.721 -15.68 1 96.75 176 PRO B C 1
ATOM 2788 O O . PRO B 1 176 ? -10.883 -4.195 -14.547 1 96.75 176 PRO B O 1
ATOM 2791 N N . SER B 1 177 ? -11.492 -4.145 -16.719 1 95.38 177 SER B N 1
ATOM 2792 C CA . SER B 1 177 ? -12.508 -5.188 -16.594 1 95.38 177 SER B CA 1
ATOM 2793 C C . SER B 1 177 ? -11.875 -6.543 -16.297 1 95.38 177 SER B C 1
ATOM 2795 O O . SER B 1 177 ? -12.539 -7.453 -15.805 1 95.38 177 SER B O 1
ATOM 2797 N N . TRP B 1 178 ? -10.578 -6.613 -16.562 1 95.12 178 TRP B N 1
ATOM 2798 C CA . TRP B 1 178 ? -9.914 -7.906 -16.438 1 95.12 178 TRP B CA 1
ATOM 2799 C C . TRP B 1 178 ? -9.305 -8.078 -15.047 1 95.12 178 TRP B C 1
ATOM 2801 O O . TRP B 1 178 ? -8.711 -9.109 -14.742 1 95.12 178 TRP B O 1
ATOM 2811 N N . LEU B 1 179 ? -9.438 -7.152 -14.109 1 96.62 179 LEU B N 1
ATOM 2812 C CA . LEU B 1 179 ? -8.711 -7.16 -12.844 1 96.62 179 LEU B CA 1
ATOM 2813 C C . LEU B 1 179 ? -9.148 -8.336 -11.977 1 96.62 179 LEU B C 1
ATOM 2815 O O . LEU B 1 179 ? -8.312 -9 -11.352 1 96.62 179 LEU B O 1
ATOM 2819 N N . GLU B 1 180 ? -10.492 -8.586 -11.938 1 96.88 180 GLU B N 1
ATOM 2820 C CA . GLU B 1 180 ? -10.977 -9.688 -11.109 1 96.88 180 GLU B CA 1
ATOM 2821 C C . GLU B 1 180 ? -10.414 -11.023 -11.578 1 96.88 180 GLU B C 1
ATOM 2823 O O . GLU B 1 180 ? -9.961 -11.828 -10.766 1 96.88 180 GLU B O 1
ATOM 2828 N N . THR B 1 181 ? -10.43 -11.219 -12.867 1 96.88 181 THR B N 1
ATOM 2829 C CA . THR B 1 181 ? -9.922 -12.461 -13.438 1 96.88 181 THR B CA 1
ATOM 2830 C C . THR B 1 181 ? -8.422 -12.602 -13.172 1 96.88 181 THR B C 1
ATOM 2832 O O . THR B 1 181 ? -7.953 -13.672 -12.781 1 96.88 181 THR B O 1
ATOM 2835 N N . ASP B 1 182 ? -7.688 -11.555 -13.305 1 97.44 182 ASP B N 1
ATOM 2836 C CA . ASP B 1 182 ? -6.238 -11.602 -13.156 1 97.44 182 ASP B CA 1
ATOM 2837 C C . ASP B 1 182 ? -5.84 -11.758 -11.688 1 97.44 182 ASP B C 1
ATOM 2839 O O . ASP B 1 182 ? -4.891 -12.477 -11.367 1 97.44 182 ASP B O 1
ATOM 2843 N N . VAL B 1 183 ? -6.574 -11.062 -10.812 1 98.19 183 VAL B N 1
ATOM 2844 C CA . VAL B 1 183 ? -6.297 -11.195 -9.383 1 98.19 183 VAL B CA 1
ATOM 2845 C C . VAL B 1 183 ? -6.625 -12.609 -8.922 1 98.19 183 VAL B C 1
ATOM 2847 O O . VAL B 1 183 ? -5.898 -13.195 -8.117 1 98.19 183 VAL B O 1
ATOM 2850 N N . ALA B 1 184 ? -7.703 -13.156 -9.461 1 98.25 184 ALA B N 1
ATOM 2851 C CA . ALA B 1 184 ? -8.062 -14.531 -9.117 1 98.25 184 ALA B CA 1
ATOM 2852 C C . ALA B 1 184 ? -6.949 -15.508 -9.508 1 98.25 184 ALA B C 1
ATOM 2854 O O . ALA B 1 184 ? -6.516 -16.328 -8.695 1 98.25 184 ALA B O 1
ATOM 2855 N N . ALA B 1 185 ? -6.492 -15.391 -10.758 1 98.25 185 ALA B N 1
ATOM 2856 C CA . ALA B 1 185 ? -5.434 -16.266 -11.25 1 98.25 185 ALA B CA 1
ATOM 2857 C C . ALA B 1 185 ? -4.148 -16.078 -10.453 1 98.25 185 ALA B C 1
ATOM 2859 O O . ALA B 1 185 ? -3.488 -17.062 -10.086 1 98.25 185 ALA B O 1
ATOM 2860 N N . SER B 1 186 ? -3.787 -14.859 -10.148 1 98.44 186 SER B N 1
ATOM 2861 C CA . SER B 1 186 ? -2.562 -14.547 -9.422 1 98.44 186 SER B CA 1
ATOM 2862 C C . SER B 1 186 ? -2.635 -15.055 -7.98 1 98.44 186 SER B C 1
ATOM 2864 O O . SER B 1 186 ? -1.666 -15.617 -7.469 1 98.44 186 SER B O 1
ATOM 2866 N N . ALA B 1 187 ? -3.785 -14.805 -7.312 1 98.56 187 ALA B N 1
ATOM 2867 C CA . ALA B 1 187 ? -3.945 -15.258 -5.93 1 98.56 187 ALA B CA 1
ATOM 2868 C C . ALA B 1 187 ? -3.818 -16.781 -5.832 1 98.56 187 ALA B C 1
ATOM 2870 O O . ALA B 1 187 ? -3.145 -17.297 -4.934 1 98.56 187 ALA B O 1
ATOM 2871 N N . ARG B 1 188 ? -4.441 -17.469 -6.758 1 98.31 188 ARG B N 1
ATOM 2872 C CA . ARG B 1 188 ? -4.348 -18.922 -6.781 1 98.31 188 ARG B CA 1
ATOM 2873 C C . ARG B 1 188 ? -2.902 -19.375 -6.969 1 98.31 188 ARG B C 1
ATOM 2875 O O . ARG B 1 188 ? -2.438 -20.281 -6.277 1 98.31 188 ARG B O 1
ATOM 2882 N N . ALA B 1 189 ? -2.248 -18.734 -7.875 1 98.25 189 ALA B N 1
ATOM 2883 C CA . ALA B 1 189 ? -0.854 -19.062 -8.148 1 98.25 189 ALA B CA 1
ATOM 2884 C C . ALA B 1 189 ? 0.019 -18.828 -6.918 1 98.25 189 ALA B C 1
ATOM 2886 O O . ALA B 1 189 ? 0.903 -19.641 -6.617 1 98.25 189 ALA B O 1
ATOM 2887 N N . VAL B 1 190 ? -0.175 -17.781 -6.191 1 98.5 190 VAL B N 1
ATOM 2888 C CA . VAL B 1 190 ? 0.595 -17.453 -4.992 1 98.5 190 VAL B CA 1
ATOM 2889 C C . VAL B 1 190 ? 0.361 -18.531 -3.93 1 98.5 190 VAL B C 1
ATOM 2891 O O . VAL B 1 190 ? 1.309 -19.016 -3.305 1 98.5 190 VAL B O 1
ATOM 2894 N N . LEU B 1 191 ? -0.903 -18.922 -3.748 1 98.5 191 LEU B N 1
ATOM 2895 C CA . LEU B 1 191 ? -1.206 -19.953 -2.771 1 98.5 191 LEU B CA 1
ATOM 2896 C C . LEU B 1 191 ? -0.465 -21.25 -3.105 1 98.5 191 LEU B C 1
ATOM 2898 O O . LEU B 1 191 ? 0.105 -21.891 -2.219 1 98.5 191 LEU B O 1
ATOM 2902 N N . ARG B 1 192 ? -0.403 -21.562 -4.324 1 97.69 192 ARG B N 1
ATOM 2903 C CA . ARG B 1 192 ? 0.155 -22.828 -4.762 1 97.69 192 ARG B CA 1
ATOM 2904 C C . ARG B 1 192 ? 1.68 -22.797 -4.754 1 97.69 192 ARG B C 1
ATOM 2906 O O . ARG B 1 192 ? 2.332 -23.844 -4.789 1 97.69 192 ARG B O 1
ATOM 2913 N N . SER B 1 193 ? 2.186 -21.609 -4.746 1 97.19 193 SER B N 1
ATOM 2914 C CA . SER B 1 193 ? 3.637 -21.484 -4.832 1 97.19 193 SER B CA 1
ATOM 2915 C C . SER B 1 193 ? 4.293 -21.719 -3.479 1 97.19 193 SER B C 1
ATOM 2917 O O . SER B 1 193 ? 5.512 -21.891 -3.396 1 97.19 193 SER B O 1
ATOM 2919 N N . PHE B 1 194 ? 3.49 -21.719 -2.434 1 95.31 194 PHE B N 1
ATOM 2920 C CA . PHE B 1 194 ? 4.039 -21.859 -1.091 1 95.31 194 PHE B CA 1
ATOM 2921 C C . PHE B 1 194 ? 4.75 -23.188 -0.935 1 95.31 194 PHE B C 1
ATOM 2923 O O . PHE B 1 194 ? 4.18 -24.25 -1.244 1 95.31 194 PHE B O 1
ATOM 2930 N N . GLY B 1 195 ? 5.91 -23.156 -0.363 1 83.44 195 GLY B N 1
ATOM 2931 C CA . GLY B 1 195 ? 6.703 -24.344 -0.129 1 83.44 195 GLY B CA 1
ATOM 2932 C C . GLY B 1 195 ? 7.543 -24.75 -1.326 1 83.44 195 GLY B C 1
ATOM 2933 O O . GLY B 1 195 ? 8.352 -25.672 -1.241 1 83.44 195 GLY B O 1
ATOM 2934 N N . GLU B 1 196 ? 7.336 -24 -2.414 1 76.94 196 GLU B N 1
ATOM 2935 C CA . GLU B 1 196 ? 8.125 -24.266 -3.607 1 76.94 196 GLU B CA 1
ATOM 2936 C C . GLU B 1 196 ? 9.484 -23.562 -3.549 1 76.94 196 GLU B C 1
ATOM 2938 O O . GLU B 1 196 ? 9.594 -22.469 -2.998 1 76.94 196 GLU B O 1
ATOM 2943 N N . ARG B 1 197 ? 10.539 -24.406 -3.869 1 69.62 197 ARG B N 1
ATOM 2944 C CA . ARG B 1 197 ? 11.836 -23.75 -4.055 1 69.62 197 ARG B CA 1
ATOM 2945 C C . ARG B 1 197 ? 11.844 -22.906 -5.32 1 69.62 197 ARG B C 1
ATOM 2947 O O . ARG B 1 197 ? 11.273 -23.297 -6.34 1 69.62 197 ARG B O 1
ATOM 2954 N N . PRO B 1 198 ? 12.281 -21.516 -5.223 1 59.75 198 PRO B N 1
ATOM 2955 C CA . PRO B 1 198 ? 12.25 -20.641 -6.395 1 59.75 198 PRO B CA 1
ATOM 2956 C C . PRO B 1 198 ? 12.969 -21.234 -7.598 1 59.75 198 PRO B C 1
ATOM 2958 O O . PRO B 1 198 ? 13.875 -22.062 -7.438 1 59.75 198 PRO B O 1
#

Secondary structure (DSSP, 8-state):
-----SS-HHHHHHHHHHHHHHH-GGG--HHHHHHHH---HHHHHHHHSSHHHHHHHHHHHHHHHHHHHHHH---SSHHHHHHHHHHHHHHHHHH-HHHHHHHHH--HHHHSSSS--HHHHHHHHHHHHHHHHHHHHHHHHHHS---HHHHHHHHIIIIIHHHHHHHHHTT-SSPPTTHHHHHHHHHHHHHHHTT---/-----SS-HHHHHHHHHHHHHHH-GGG--HHHHHHHH---HHHHHHHHSSHHHHHHHHHHHHHHHHHHHHHH---SSHHHHHHHHHHHHHHHHHH-HHHHHHHHH--HHHHSSS---HHHHHHHHHHHHHHHHHHHHHHHHHHS---HHHHHHHHIIIIIHHHHHHHHHTT-SSPPTTHHHHHHHHHHHHHHHTT---

pLDDT: mean 92.62, std 10.36, range [34.84, 98.75]

Sequence (396 aa):
MAPPRKHETDVILDAARALVLDGGPRAASVAAIAKASGAPAGTLYHRFGNRDGILTAAWLRALERFQARALAADGDTPEDTAVAMAVAAVGFARALPDDARLLLTIRPGDLLDGEPDAAFRQTLAAMNAPLTQRLAQLARHLYGNARPRSVDAVARAVADLPYAVVRRHAHDDPMPSWLETDVAASARAVLRSFGERPMAPPRKHETDVILDAARALVLDGGPRAASVAAIAKASGAPAGTLYHRFGNRDGILTAAWLRALERFQARALAADGDTPEDTAVAMAVAAVGFARALPDDARLLLTIRPGDLLDGEPDAAFRQTLAAMNAPLTQRLAQLARHLYGNARPRSVDAVARAVADLPYAVVRRHAHDDPMPSWLETDVAASARAVLRSFGERP

Foldseek 3Di:
DPPDDPQDLVLLLVLQLVQCLVPNLVSRALVSSCVRSVPDSVVVCVVQVGSLSSPLVSLVVLVLLLVVQLLPQDDPALLNNLLRSLLSLVVSCQVPLSSLCCNLPDDSQRNDPHGDDPVSVVVVCVSCVVVLVSLQVSLCRLPVGSPPLSSVLSCCLNPVQSSVVCSVCSPPVVGDPCSSVVSSVVSSVSSVCPPPDD/DPPDDPQDLVLLLVLQLVQCLVPNLVSRALVSSCVRSVPDSVVVCVVQVGSLSSPLVSLVVLVLLLVVQLLPQDDPALLNNLLRSLLSLVVSCQVPLSSLCCNLPDDSCRNDPHGDDPVSVVVVCVSCVVVLVSLQVSLCRLPVGSPPLSSVLSCCLNPVVSSVVCSVCSPPVVGDPCSSVVSSVVSSVSSVCPPPDD

Solvent-accessible surface area (backbone atoms only — not comparable to full-atom values): 20589 Å² total; per-residue (Å²): 123,80,76,80,61,91,64,50,68,64,48,44,32,49,29,36,48,52,32,26,74,73,59,33,53,85,50,38,38,54,68,50,29,18,65,68,42,66,39,56,56,68,59,49,34,70,76,37,63,44,52,51,40,45,52,48,48,33,52,49,49,35,50,50,60,45,49,53,45,32,70,64,36,64,50,95,43,66,67,44,20,45,24,33,24,16,29,30,51,50,53,40,36,69,76,36,46,68,44,42,46,47,64,71,73,46,50,72,55,65,60,33,103,44,72,72,48,70,67,53,51,50,50,51,49,61,67,45,42,62,59,54,50,49,36,34,51,43,11,31,72,74,70,72,37,58,49,71,70,44,26,47,46,40,39,43,22,36,45,26,33,35,49,30,52,43,58,76,41,63,81,46,85,73,58,69,88,58,49,53,54,50,46,28,18,27,20,48,28,26,54,68,24,62,92,47,82,107,124,80,73,80,62,92,65,50,66,64,48,44,31,49,28,36,47,51,32,26,74,74,59,34,52,82,51,38,38,54,68,51,28,18,65,67,42,68,40,56,55,68,59,49,35,71,75,38,62,45,52,51,40,44,52,50,48,34,51,50,47,34,49,49,59,46,48,54,45,31,70,64,35,64,48,96,42,66,66,42,21,44,24,34,23,15,30,30,50,50,53,40,36,70,75,36,46,67,45,42,47,47,64,71,74,48,50,74,55,64,60,34,104,46,74,72,50,69,68,54,51,50,51,51,48,60,68,44,42,63,60,54,51,50,36,35,51,44,11,30,73,74,71,71,38,57,49,72,68,43,25,47,46,42,39,43,22,36,44,27,32,36,48,30,52,43,59,74,40,63,80,46,84,73,59,69,87,57,49,52,54,50,46,27,17,27,20,47,27,26,54,67,24,62,91,48,81,106

InterPro domains:
  IPR001647 DNA-binding HTH domain, TetR-type [PF00440] (12-57)
  IPR001647 DNA-binding HTH domain, TetR-type [PR00455] (12-25)
  IPR001647 DNA-binding HTH domain, TetR-type [PR00455] (33-56)
  IPR001647 DNA-binding HTH domain, TetR-type [PS50977] (6-66)
  IPR009057 Homedomain-like superfamily [SSF46689] (5-74)
  IPR050109 HTH-type, TetR-like transcriptional regulator [PTHR30055] (3-195)